Protein 7PCR (pdb70)

GO terms:
  GO:0051289 protein homotetramerization (P, IDA)
  GO:0005515 protein binding (F, IPI)

Foldseek 3Di:
DFFWWKKAWQDFAAAFFQGWIWIDGVQAIEIEFWAWGWQAAFLAGTWIKTKDCVVCVVCVRRYQEYEAFAQFRSGQVCVLVVVVPHAHAYEEAQLNLLLNCVVCVVSVNVVRNVRYDHDDAPDWDDGRQWTWHWWFAAFQALGGTWIWIDHSQFTETERAFHFAACDAPLNPGTPLVVLLVSQVVAGAEYEFALAQLPFDDGFDHPVVCLVVLLVCLVPQPFAEEEWEAQRSLNVVLSNLVSLVVQQAAEEEPDPSNVSSNVSCCVVPSGPDDPVSYDYLVCCVVDTGSRHYYYDHDFHQHTNNCLSCQLVVNNVRHHQAQRYEYEGQHDQNPPCVVNVVVSVVSNVVRNYHYHYPCRYCRNGVRGTYLVRLLVSCVSNVHQAYEYGSHYQVSRVSSLVSNVVSVHDNQRYDSDHNFWMWMGGSPHIDTDGGDDHAMWIADRPPGDTHGVVVVCVVCVAVVAKEKEKEFEDALVQQAGDDQIDIDMGDHDDPVVVVVVVVVLSVVVRVCSSVDDSVCVVDFVSVFVVSLVSVQVSSCVVRVTRHHYHYGYHND

Solvent-accessible surface area: 23732 Å² total; per-residue (Å²): 172,147,38,24,2,56,0,0,0,2,5,1,7,42,21,52,0,4,16,1,10,0,0,12,11,100,182,5,0,0,0,2,5,0,0,0,6,12,53,136,8,26,35,163,20,15,52,0,12,3,5,29,9,38,11,0,73,126,13,88,140,48,16,26,0,0,0,1,3,2,7,22,11,17,4,12,4,0,0,0,10,0,0,99,90,15,58,10,47,0,27,0,4,52,1,1,8,14,14,0,0,10,40,0,55,56,32,46,17,138,140,46,91,90,79,40,112,109,5,117,54,135,47,69,42,80,3,52,90,0,57,0,1,0,0,29,2,6,21,25,22,18,7,2,0,0,0,0,0,66,15,194,8,22,27,0,0,14,0,7,5,0,0,14,4,132,78,24,55,56,116,100,67,12,25,67,136,45,0,36,55,14,4,129,149,38,9,11,0,0,0,0,0,0,24,24,0,107,99,81,32,90,9,57,21,10,48,64,4,28,82,15,0,22,68,26,5,136,131,16,165,2,12,0,0,0,0,0,18,6,20,19,8,21,20,0,26,8,0,0,72,38,0,65,126,57,96,6,36,0,0,22,22,28,170,17,0,79,82,12,3,56,36,0,40,128,83,62,71,9,142,7,33,152,154,18,44,23,107,17,101,51,9,97,163,70,73,42,80,46,1,0,0,0,0,7,26,34,32,0,11,0,1,12,7,0,34,107,0,3,49,56,90,38,175,117,5,40,12,79,86,103,2,11,0,0,5,5,23,18,62,5,88,67,20,122,83,20,18,53,24,0,34,78,59,0,97,141,67,126,3,140,22,18,73,102,81,12,48,61,98,60,13,28,5,32,0,0,21,77,2,0,66,63,0,6,151,33,0,119,13,104,6,0,0,0,6,7,0,72,116,74,25,1,34,66,0,37,109,6,0,69,82,13,66,12,61,80,150,27,9,69,23,2,93,35,0,9,20,0,45,0,0,46,82,80,28,117,79,62,26,87,36,130,35,29,69,15,65,10,60,24,152,60,44,101,59,45,46,49,73,91,25,111,108,131,98,115,71,80,78,56,3,47,34,48,49,45,48,28,24,41,42,113,75,34,36,57,66,56,99,50,61,67,64,62,71,71,48,60,59,84,101,65,25,79,80,54,44,70,75,54,41,42,44,48,53,65,53,39,66,89,41,70,61,78,26,20,65,48,57,82,49,26,26,67,58,41,31,66,58,39,49,68,56,30,43,96,93,55,103,34,91,20,38,48,67,40,61,37,49,59,146

B-factor: mean 118.55, std 58.5, range [36.46, 928.17]

InterPro domains:
  IPR001279 Metallo-beta-lactamase [PF00753] (151-299)
  IPR001279 Metallo-beta-lactamase [SM00849] (153-349)
  IPR001587 Ribonuclease J, conserved site [PS01292] (498-526)
  IPR004613 Ribonuclease J [TIGR00649] (141-686)
  IPR011108 Zn-dependent metallo-hydrolase, RNA specificity domain [PF07521] (489-537)
  IPR030854 Ribonuclease J, bacteria [MF_01491] (136-689)
  IPR036866 Ribonuclease Z/Hydroxyacylglutathione hydrolase-like [G3DSA:3.60.15.10] (142-577)
  IPR036866 Ribonuclease Z/Hydroxyacylglutathione hydrolase-like [SSF56281] (142-557)
  IPR041636 Ribonuclease J, C-terminal [PF17770] (588-687)
  IPR042173 Ribonuclease J, domain 2 [G3DSA:3.40.50.10710] (342-492)
  IPR055132 Ribonuclease J, beta-CASP domain [PF22505] (357-482)

Organism: Helicobacter pylori (strain ATCC 700392 / 26695) (NCBI:txid85962)

Sequence (553 aa):
SKASVKITPLGGLGEIGGNMMVIETPKSAIVIDAGMSFPKEGLFGVDILIPDFSYLHQIKDKIAGIIITHAHEDHIGATPYLFKELQFPLYGTPLSLGLIGSKFDEHGLKKYRSYFKKIVEKRCPISVGEFIIEWIHITHSIIDSSALAIQTKAGTIIHTGDFKIDHTPVDNLPTDLYRLAHYGEKGVMLLLSDSTNSHKSGTTPSESTIAPAFDTLFKEAQGRVIMSTFSSNIHRVYQAIQYGIKYNRKIAVIGRSMEKNLDIARELGYIHLPYQSFIEANEVAKYPDNEILIVTTGSQGETMSALYRMATDEHRHISIKPNDLVIISAKAIPGNEASVSAVLNFLIKKEAKVAYQEFDNIHVSGHAAQEEQKLMLRLIKPKFFLPVHGEYNHVARHKQTAISCGVPEKNIYLMEDGDQVEVGPAFIKKVGTIKSGKSYVDNQSNLSIDTSIVQQREEVASAGVFVATIFVNKNKQALLESSQFSSLGLVGFKDEKPLIKEIQGGLEVLLKSSNAEILNNPKKLEDHTRNFIRKALFKKFRKYPAIICHAHSF

Structure (mmCIF, N/CA/C/O backbone):
data_7PCR
#
_entry.id   7PCR
#
_cell.length_a   158.490
_cell.length_b   158.490
_cell.length_c   214.260
_cell.angle_alpha   90.000
_cell.angle_beta   90.000
_cell.angle_gamma   90.000
#
_symmetry.space_group_name_H-M   'I 41 2 2'
#
loop_
_entity.id
_entity.type
_entity.pdbx_description
1 polymer 'Ribonuclease J'
2 water water
#
loop_
_atom_site.group_PDB
_atom_site.id
_atom_site.type_symbol
_atom_site.label_atom_id
_atom_site.label_alt_id
_atom_site.label_comp_id
_atom_site.label_asym_id
_atom_site.label_entity_id
_atom_site.label_seq_id
_atom_site.pdbx_PDB_ins_code
_atom_site.Cartn_x
_atom_site.Cartn_y
_atom_site.Cartn_z
_atom_site.occupancy
_atom_site.B_iso_or_equiv
_atom_site.auth_seq_id
_atom_site.auth_comp_id
_atom_site.auth_asym_id
_atom_site.auth_atom_id
_atom_site.pdbx_PDB_model_num
ATOM 1 N N . SER A 1 1 ? -31.75700 16.49000 31.30000 1.000 190.53054 139 SER A N 1
ATOM 2 C CA . SER A 1 1 ? -30.95900 17.04300 32.38800 1.000 184.68554 139 SER A CA 1
ATOM 3 C C . SER A 1 1 ? -31.81800 17.29800 33.62300 1.000 196.46811 139 SER A C 1
ATOM 4 O O . SER A 1 1 ? -31.29900 17.57000 34.70600 1.000 168.54387 139 SER A O 1
ATOM 11 N N . LYS A 1 2 ? -33.13400 17.21100 33.45200 1.000 184.56920 140 LYS A N 1
ATOM 12 C CA . LYS A 1 2 ? -34.04700 17.40000 34.56900 1.000 187.60803 140 LYS A CA 1
ATOM 13 C C . LYS A 1 2 ? -33.98700 16.20600 35.51600 1.000 150.79323 140 LYS A C 1
ATOM 14 O O . LYS A 1 2 ? -33.67300 15.08100 35.11700 1.000 145.28897 140 LYS A O 1
ATOM 33 N N . ALA A 1 3 ? -34.29600 16.46300 36.78400 1.000 117.65099 141 ALA A N 1
ATOM 34 C CA . ALA A 1 3 ? -34.19600 15.44100 37.81100 1.000 95.65202 141 ALA A CA 1
ATOM 35 C C . ALA A 1 3 ? -35.38200 14.48100 37.74300 1.000 67.39796 141 ALA A C 1
ATOM 36 O O . ALA A 1 3 ? -36.39700 14.74000 37.09100 1.000 119.25018 141 ALA A O 1
ATOM 43 N N . SER A 1 4 ? -35.23900 13.35400 38.43700 1.000 82.90183 142 SER A N 1
ATOM 44 C CA . SER A 1 4 ? -36.29000 12.34900 38.51100 1.000 80.70767 142 SER A CA 1
ATOM 45 C C . SER A 1 4 ? -36.02000 11.45200 39.70900 1.000 86.15014 142 SER A C 1
ATOM 46 O O . SER A 1 4 ? -34.91800 11.44100 40.26300 1.000 90.27694 142 SER A O 1
ATOM 54 N N . VAL A 1 5 ? -37.04800 10.70300 40.10600 1.000 115.80177 143 VAL A N 1
ATOM 55 C CA . VAL A 1 5 ? -36.93500 9.72500 41.17900 1.000 78.81991 143 VAL A CA 1
ATOM 56 C C . VAL A 1 5 ? -37.35600 8.36400 40.64100 1.000 82.08673 143 VAL A C 1
ATOM 57 O O . VAL A 1 5 ? -37.98300 8.25200 39.58500 1.000 86.35751 143 VAL A O 1
ATOM 70 N N . LYS A 1 6 ? -37.00100 7.31900 41.38600 1.000 69.43000 144 LYS A N 1
ATOM 71 C CA . LYS A 1 6 ? -37.26900 5.94100 40.98500 1.000 59.68924 144 LYS A CA 1
ATOM 72 C C . LYS A 1 6 ? -37.97300 5.22300 42.12900 1.000 90.20447 144 LYS A C 1
ATOM 73 O O . LYS A 1 6 ? -37.37700 5.00100 43.18900 1.000 83.04592 144 LYS A O 1
ATOM 92 N N . ILE A 1 7 ? -39.22800 4.82400 41.91900 1.000 69.33349 145 ILE A N 1
ATOM 93 C CA . ILE A 1 7 ? -40.07100 4.16900 42.95700 1.000 81.62626 145 ILE A CA 1
ATOM 94 C C . ILE A 1 7 ? -40.00600 2.65900 42.73900 1.000 104.94301 145 ILE A C 1
ATOM 95 O O . ILE A 1 7 ? -40.46700 2.23700 41.71200 1.000 67.41721 145 ILE A O 1
ATOM 111 N N . THR A 1 8 ? -39.49500 1.87700 43.69000 1.000 75.65439 146 THR A N 1
ATOM 112 C CA . THR A 1 8 ? -39.38900 0.40300 43.60700 1.000 55.82159 146 THR A CA 1
ATOM 113 C C . THR A 1 8 ? -40.21700 -0.23700 44.71900 1.000 63.11697 146 THR A C 1
ATOM 114 O O . THR A 1 8 ? -39.74300 -0.27500 45.84200 1.000 58.82926 146 THR A O 1
ATOM 125 N N . PRO A 1 9 ? -41.47300 -0.66000 44.48900 1.000 82.07340 147 PRO A N 1
ATOM 126 C CA . PRO A 1 9 ? -42.21600 -1.40800 45.48600 1.000 75.02996 147 PRO A CA 1
ATOM 127 C C . PRO A 1 9 ? -41.62200 -2.79500 45.73400 1.000 46.43007 147 PRO A C 1
ATOM 128 O O . PRO A 1 9 ? -41.57300 -3.53800 44.80400 1.000 103.60836 147 PRO A O 1
ATOM 139 N N . LEU A 1 10 ? -41.20000 -3.11000 46.95600 1.000 82.83392 148 LEU A N 1
ATOM 140 C CA . LEU A 1 10 ? -40.67700 -4.44800 47.34000 1.000 76.87915 148 LEU A CA 1
ATOM 141 C C . LEU A 1 10 ? -41.79200 -5.19700 48.06000 1.000 61.82292 148 LEU A C 1
ATOM 142 O O . LEU A 1 10 ? -41.67500 -6.41000 48.22500 1.000 67.67004 148 LEU A O 1
ATOM 158 N N . GLY A 1 11 ? -42.83000 -4.49700 48.48900 1.000 62.14752 149 GLY A N 1
ATOM 159 C CA . GLY A 1 11 ? -43.99400 -5.12200 49.12800 1.000 89.87081 149 GLY A CA 1
ATOM 160 C C . GLY A 1 11 ? -45.14900 -4.15600 49.25900 1.000 62.38859 149 GLY A C 1
ATOM 161 O O . GLY A 1 11 ? -44.86800 -2.97200 49.40500 1.000 72.67741 149 GLY A O 1
ATOM 165 N N . GLY A 1 12 ? -46.39300 -4.62900 49.18700 1.000 68.46471 150 GLY A N 1
ATOM 166 C CA . GLY A 1 12 ? -47.58000 -3.77600 49.35000 1.000 74.57820 150 GLY A CA 1
ATOM 167 C C . GLY A 1 12 ? -48.40500 -3.63200 48.09600 1.000 54.65124 150 GLY A C 1
ATOM 168 O O . GLY A 1 12 ? -49.50600 -3.12200 48.19400 1.000 63.17420 150 GLY A O 1
ATOM 172 N N . LEU A 1 13 ? -47.87500 -3.98800 46.94100 1.000 68.30053 151 LEU A N 1
ATOM 173 C CA . LEU A 1 13 ? -48.58100 -3.91800 45.64500 1.000 61.77267 151 LEU A CA 1
ATOM 174 C C . LEU A 1 13 ? -48.80000 -5.36800 45.21800 1.000 94.06036 151 LEU A C 1
ATOM 175 O O . LEU A 1 13 ? -47.94000 -5.88200 44.51700 1.000 88.03965 151 LEU A O 1
ATOM 191 N N . GLY A 1 14 ? -49.87200 -6.01700 45.65500 1.000 58.18712 152 GLY A N 1
ATOM 192 C CA . GLY A 1 14 ? -50.16700 -7.40400 45.36200 1.000 74.86357 152 GLY A CA 1
ATOM 193 C C . GLY A 1 14 ? -50.63300 -8.15600 46.59000 1.000 55.83078 152 GLY A C 1
ATOM 194 O O . GLY A 1 14 ? -50.93900 -9.35100 46.52300 1.000 71.68747 152 GLY A O 1
ATOM 198 N N . GLU A 1 15 ? -50.68800 -7.45900 47.72200 1.000 85.80727 153 GLU A N 1
ATOM 199 C CA . GLU A 1 15 ? -51.14100 -8.04800 48.97400 1.000 76.03750 153 GLU A CA 1
ATOM 200 C C . GLU A 1 15 ? -51.47500 -6.92400 49.94200 1.000 75.24026 153 GLU A C 1
ATOM 201 O O . GLU A 1 15 ? -50.96200 -5.80800 49.82600 1.000 78.65496 153 GLU A O 1
ATOM 213 N N . ILE A 1 16 ? -52.36600 -7.21900 50.87100 1.000 99.74909 154 ILE A N 1
ATOM 214 C CA . ILE A 1 16 ? -52.72000 -6.23000 51.91400 1.000 86.97543 154 ILE A CA 1
ATOM 215 C C . ILE A 1 16 ? -51.73200 -6.46600 53.03200 1.000 51.10895 154 ILE A C 1
ATOM 216 O O . ILE A 1 16 ? -51.75600 -7.53700 53.60200 1.000 82.14676 154 ILE A O 1
ATOM 232 N N . GLY A 1 17 ? -50.84300 -5.51600 53.24100 1.000 67.12203 155 GLY A N 1
ATOM 233 C CA . GLY A 1 17 ? -49.81200 -5.62800 54.26600 1.000 59.45027 155 GLY A CA 1
ATOM 234 C C . GLY A 1 17 ? -48.47500 -5.92300 53.65700 1.000 48.60395 155 GLY A C 1
ATOM 235 O O . GLY A 1 17 ? -48.36900 -5.99500 52.44200 1.000 64.12779 155 GLY A O 1
ATOM 239 N N . GLY A 1 18 ? -47.48400 -6.07900 54.50900 1.000 94.59384 156 GLY A N 1
ATOM 240 C CA . GLY A 1 18 ? -46.13600 -6.34900 54.03200 1.000 70.83547 156 GLY A CA 1
ATOM 241 C C . GLY A 1 18 ? -45.54500 -5.20700 53.23600 1.000 61.10535 156 GLY A C 1
ATOM 242 O O . GLY A 1 18 ? -44.82700 -5.44100 52.25500 1.000 82.63172 156 GLY A O 1
ATOM 246 N N . ASN A 1 19 ? -45.82900 -3.99600 53.67400 1.000 94.96094 157 ASN A N 1
ATOM 247 C CA . ASN A 1 19 ? -45.44300 -2.80100 52.90000 1.000 57.30850 157 ASN A CA 1
ATOM 248 C C . ASN A 1 19 ? -43.96100 -2.45300 53.01700 1.000 54.02948 157 ASN A C 1
ATOM 249 O O . ASN A 1 19 ? -43.48400 -2.36000 54.13300 1.000 81.48474 157 ASN A O 1
ATOM 260 N N . MET A 1 20 ? -43.27000 -2.27100 51.89400 1.000 77.55803 158 MET A N 1
ATOM 261 C CA . MET A 1 20 ? -41.87100 -1.78200 51.83800 1.000 59.12593 158 MET A CA 1
ATOM 262 C C . MET A 1 20 ? -41.67000 -1.15100 50.46100 1.000 64.33447 158 MET A C 1
ATOM 263 O O . MET A 1 20 ? -41.86400 -1.86100 49.49200 1.000 70.38606 158 MET A O 1
ATOM 277 N N . MET A 1 21 ? -41.35000 0.13100 50.38000 1.000 74.57615 159 MET A N 1
ATOM 278 C CA . MET A 1 21 ? -41.14100 0.85800 49.10600 1.000 95.39780 159 MET A CA 1
ATOM 279 C C . MET A 1 21 ? -39.74000 1.44300 49.12900 1.000 76.71823 159 MET A C 1
ATOM 280 O O . MET A 1 21 ? -39.22900 1.57400 50.19900 1.000 90.07953 159 MET A O 1
ATOM 294 N N . VAL A 1 22 ? -39.11700 1.69500 47.98700 1.000 88.20345 160 VAL A N 1
ATOM 295 C CA . VAL A 1 22 ? -37.78000 2.33800 47.92300 1.000 96.20359 160 VAL A CA 1
ATOM 296 C C . VAL A 1 22 ? -37.90500 3.55000 47.02200 1.000 81.20367 160 VAL A C 1
ATOM 297 O O . VAL A 1 22 ? -38.21900 3.35400 45.86400 1.000 105.74075 160 VAL A O 1
ATOM 310 N N . ILE A 1 23 ? -37.71800 4.74400 47.55300 1.000 74.27255 161 ILE A N 1
ATOM 311 C CA . ILE A 1 23 ? -37.68400 5.97200 46.76600 1.000 59.27326 161 ILE A CA 1
ATOM 312 C C . ILE A 1 23 ? -36.22100 6.32100 46.54200 1.000 62.56802 161 ILE A C 1
ATOM 313 O O . ILE A 1 23 ? -35.46400 6.51500 47.50200 1.000 85.37779 161 ILE A O 1
ATOM 329 N N . GLU A 1 24 ? -35.81100 6.27200 45.27600 1.000 88.94944 162 GLU A N 1
ATOM 330 C CA . GLU A 1 24 ? -34.37500 6.37000 44.95900 1.000 92.84402 162 GLU A CA 1
ATOM 331 C C . GLU A 1 24 ? -34.01600 7.37000 43.88100 1.000 106.00982 162 GLU A C 1
ATOM 332 O O . GLU A 1 24 ? -34.56000 7.28200 42.79400 1.000 105.24584 162 GLU A O 1
ATOM 344 N N . THR A 1 25 ? -33.18900 8.33800 44.21300 1.000 98.64092 163 THR A N 1
ATOM 345 C CA . THR A 1 25 ? -32.54500 9.22800 43.26700 1.000 81.24348 163 THR A CA 1
ATOM 346 C C . THR A 1 25 ? -31.12200 8.74500 43.02400 1.000 84.30018 163 THR A C 1
ATOM 347 O O . THR A 1 25 ? -30.56000 8.01400 43.84700 1.000 103.00206 163 THR A O 1
ATOM 358 N N . PRO A 1 26 ? -30.50800 9.11100 41.89800 1.000 157.22275 164 PRO A N 1
ATOM 359 C CA . PRO A 1 26 ? -29.09300 8.76900 41.71400 1.000 118.44764 164 PRO A CA 1
ATOM 360 C C . PRO A 1 26 ? -28.25600 9.25700 42.88600 1.000 130.81035 164 PRO A C 1
ATOM 361 O O . PRO A 1 26 ? -28.30100 10.44000 43.24200 1.000 152.62473 164 PRO A O 1
ATOM 372 N N . LYS A 1 27 ? -27.52000 8.33200 43.50700 1.000 106.17565 165 LYS A N 1
ATOM 373 C CA . LYS A 1 27 ? -26.63100 8.51700 44.66500 1.000 155.26595 165 LYS A CA 1
ATOM 374 C C . LYS A 1 27 ? -27.36400 8.65500 45.99600 1.000 131.30905 165 LYS A C 1
ATOM 375 O O . LYS A 1 27 ? -26.70600 8.97500 46.99900 1.000 122.20014 165 LYS A O 1
ATOM 394 N N . SER A 1 28 ? -28.67600 8.42100 46.06600 1.000 116.44808 166 SER A N 1
ATOM 395 C CA . SER A 1 28 ? -29.35800 8.52900 47.35300 1.000 126.78854 166 SER A CA 1
ATOM 396 C C . SER A 1 28 ? -30.65600 7.73300 47.32800 1.000 107.16789 166 SER A C 1
ATOM 397 O O . SER A 1 28 ? -31.31400 7.62500 46.29200 1.000 125.84511 166 SER A O 1
ATOM 405 N N . ALA A 1 29 ? -31.03800 7.25600 48.50100 1.000 98.65808 167 ALA A N 1
ATOM 406 C CA . ALA A 1 29 ? -32.22400 6.39400 48.56500 1.000 72.42428 167 ALA A CA 1
ATOM 407 C C . ALA A 1 29 ? -32.79200 6.32700 49.96400 1.000 60.97639 167 ALA A C 1
ATOM 408 O O . ALA A 1 29 ? -32.04600 6.43800 50.90700 1.000 88.17561 167 ALA A O 1
ATOM 415 N N . ILE A 1 30 ? -34.09700 6.19900 50.05800 1.000 106.32050 168 ILE A N 1
ATOM 416 C CA . ILE A 1 30 ? -34.76800 5.99200 51.33400 1.000 88.97196 168 ILE A CA 1
ATOM 417 C C . ILE A 1 30 ? -35.74800 4.83900 51.18400 1.000 79.44845 168 ILE A C 1
ATOM 418 O O . ILE A 1 30 ? -36.24900 4.55600 50.08900 1.000 120.93536 168 ILE A O 1
ATOM 434 N N . VAL A 1 31 ? -35.95600 4.13400 52.28700 1.000 78.88934 169 VAL A N 1
ATOM 435 C CA . VAL A 1 31 ? -36.89300 2.98200 52.28700 1.000 56.58323 169 VAL A CA 1
ATOM 436 C C . VAL A 1 31 ? -38.05700 3.32300 53.20200 1.000 48.34874 169 VAL A C 1
ATOM 437 O O . VAL A 1 31 ? -37.81900 3.65300 54.34100 1.000 87.51352 169 VAL A O 1
ATOM 450 N N . ILE A 1 32 ? -39.27000 3.27100 52.66600 1.000 57.03991 170 ILE A N 1
ATOM 451 C CA . ILE A 1 32 ? -40.47900 3.59200 53.46000 1.000 68.71846 170 ILE A CA 1
ATOM 452 C C . ILE A 1 32 ? -41.13200 2.30700 53.92800 1.000 74.10190 170 ILE A C 1
ATOM 453 O O . ILE A 1 32 ? -41.58600 1.56700 53.06100 1.000 64.94328 170 ILE A O 1
ATOM 469 N N . ASP A 1 33 ? -41.06900 2.03600 55.22800 1.000 147.93489 171 ASP A N 1
ATOM 470 C CA . ASP A 1 33 ? -41.74500 0.88200 55.87700 1.000 77.62442 171 ASP A CA 1
ATOM 471 C C . ASP A 1 33 ? -41.05200 -0.46200 55.69900 1.000 97.49743 171 ASP A C 1
ATOM 472 O O . ASP A 1 33 ? -40.27800 -0.61400 54.76500 1.000 85.23309 171 ASP A O 1
ATOM 481 N N . ALA A 1 34 ? -41.33400 -1.38400 56.60700 1.000 55.59234 172 ALA A N 1
ATOM 482 C CA . ALA A 1 34 ? -40.83100 -2.76500 56.53100 1.000 89.03519 172 ALA A CA 1
ATOM 483 C C . ALA A 1 34 ? -41.91800 -3.57600 57.20600 1.000 89.87511 172 ALA A C 1
ATOM 484 O O . ALA A 1 34 ? -41.80800 -3.82500 58.39500 1.000 101.81655 172 ALA A O 1
ATOM 491 N N . GLY A 1 35 ? -42.94300 -4.01000 56.48300 1.000 83.11310 173 GLY A N 1
ATOM 492 C CA . GLY A 1 35 ? -44.14100 -4.59300 57.10700 1.000 62.01543 173 GLY A CA 1
ATOM 493 C C . GLY A 1 35 ? -44.31400 -6.08200 57.05500 1.000 81.79037 173 GLY A C 1
ATOM 494 O O . GLY A 1 35 ? -43.55200 -6.73000 56.37500 1.000 47.51393 173 GLY A O 1
ATOM 498 N N . MET A 1 36 ? -45.32500 -6.58300 57.75700 1.000 82.15934 174 MET A N 1
ATOM 499 C CA . MET A 1 36 ? -45.68800 -8.00900 57.78100 1.000 74.12701 174 MET A CA 1
ATOM 500 C C . MET A 1 36 ? -47.08900 -8.14100 57.19000 1.000 58.66464 174 MET A C 1
ATOM 501 O O . MET A 1 36 ? -47.92300 -7.33300 57.53200 1.000 88.62723 174 MET A O 1
ATOM 515 N N . SER A 1 37 ? -47.32700 -9.12800 56.35700 1.000 64.03929 175 SER A N 1
ATOM 516 C CA . SER A 1 37 ? -48.60500 -9.47100 55.75000 1.000 71.95108 175 SER A CA 1
ATOM 517 C C . SER A 1 37 ? -49.12700 -10.77400 56.34200 1.000 64.98606 175 SER A C 1
ATOM 518 O O . SER A 1 37 ? -48.36300 -11.72100 56.55600 1.000 59.72181 175 SER A O 1
ATOM 526 N N . PHE A 1 38 ? -50.41800 -10.78900 56.64000 1.000 66.89140 176 PHE A N 1
ATOM 527 C CA . PHE A 1 38 ? -51.09900 -11.93800 57.26400 1.000 69.82384 176 PHE A CA 1
ATOM 528 C C . PHE A 1 38 ? -52.14700 -12.46700 56.28500 1.000 65.22601 176 PHE A C 1
ATOM 529 O O . PHE A 1 38 ? -53.24900 -11.94300 56.2990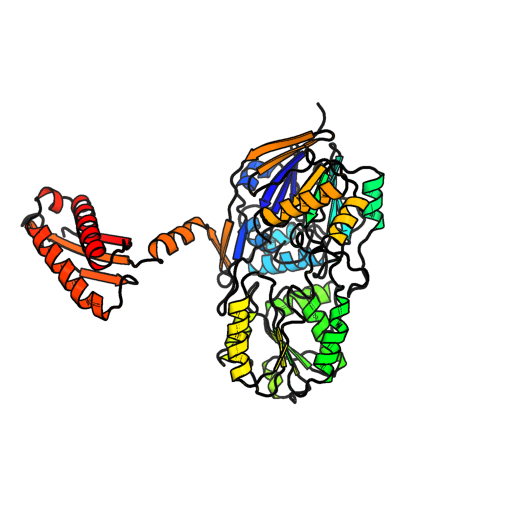0 1.000 63.79054 176 PHE A O 1
ATOM 546 N N . PRO A 1 39 ? -51.85800 -13.45600 55.41600 1.000 82.24177 177 PRO A N 1
ATOM 547 C CA . PRO A 1 39 ? -52.82300 -13.90500 54.43200 1.000 75.22365 177 PRO A CA 1
ATOM 548 C C . PRO A 1 39 ? -53.97300 -14.77900 54.93900 1.000 84.45067 177 PRO A C 1
ATOM 549 O O . PRO A 1 39 ? -55.02400 -14.69900 54.37400 1.000 102.73287 177 PRO A O 1
ATOM 560 N N . LYS A 1 40 ? -53.73400 -15.60500 55.95100 1.000 101.53319 178 LYS A N 1
ATOM 561 C CA . LYS A 1 40 ? -54.77600 -16.47400 56.48400 1.000 83.55249 178 LYS A CA 1
ATOM 562 C C . LYS A 1 40 ? -54.68100 -16.54400 58.00100 1.000 81.17444 178 LYS A C 1
ATOM 563 O O . LYS A 1 40 ? -53.60700 -16.36700 58.58300 1.000 98.98087 178 LYS A O 1
ATOM 582 N N . GLU A 1 41 ? -55.82300 -16.81200 58.63500 1.000 99.44391 179 GLU A N 1
ATOM 583 C CA . GLU A 1 41 ? -55.89100 -17.04100 60.07300 1.000 90.47645 179 GLU A CA 1
ATOM 584 C C . GLU A 1 41 ? -56.79200 -18.23400 60.34400 1.000 109.43073 179 GLU A C 1
ATOM 585 O O . GLU A 1 41 ? -57.93500 -18.27000 59.87900 1.000 119.44141 179 GLU A O 1
ATOM 597 N N . GLY A 1 42 ? -56.27700 -19.20300 61.09600 1.000 84.21692 180 GLY A N 1
ATOM 598 C CA . GLY A 1 42 ? -57.05800 -20.36600 61.46400 1.000 108.52738 180 GLY A CA 1
ATOM 599 C C . GLY A 1 42 ? -57.18600 -20.53600 62.96300 1.000 81.19319 180 GLY A C 1
ATOM 600 O O . GLY A 1 42 ? -56.81700 -19.64100 63.73000 1.000 89.70451 180 GLY A O 1
ATOM 604 N N . LEU A 1 43 ? -57.70600 -21.68600 63.39500 1.000 98.19633 181 LEU A N 1
ATOM 605 C CA . LEU A 1 43 ? -57.87400 -21.94000 64.82100 1.000 116.03577 181 LEU A CA 1
ATOM 606 C C . LEU A 1 43 ? -56.54800 -22.18800 65.52700 1.000 76.77383 181 LEU A C 1
ATOM 607 O O . LEU A 1 43 ? -56.49600 -22.12100 66.76000 1.000 86.08875 181 LEU A O 1
ATOM 623 N N . PHE A 1 44 ? -55.48000 -22.47100 64.78200 1.000 84.85470 182 PHE A N 1
ATOM 624 C CA . PHE A 1 44 ? -54.19600 -22.81500 65.37300 1.000 78.32338 182 PHE A CA 1
ATOM 625 C C . PHE A 1 44 ? -53.11800 -21.76300 65.15500 1.000 67.71486 182 PHE A C 1
ATOM 626 O O . PHE A 1 44 ? -52.01800 -21.91000 65.69900 1.000 92.68962 182 PHE A O 1
ATOM 643 N N . GLY A 1 45 ? -53.39300 -20.71800 64.39000 1.000 88.35503 183 GLY A N 1
ATOM 644 C CA . GLY A 1 45 ? -52.41800 -19.66800 64.18600 1.000 133.35558 183 GLY A CA 1
ATOM 645 C C . GLY A 1 45 ? -52.69900 -18.89300 62.91700 1.000 100.44156 183 GLY A C 1
ATOM 646 O O . GLY A 1 45 ? -53.69300 -19.11600 62.22700 1.000 118.38309 183 GLY A O 1
ATOM 650 N N . VAL A 1 46 ? -51.78800 -17.96500 62.62800 1.000 99.56997 184 VAL A N 1
ATOM 651 C CA . VAL A 1 46 ? -51.86400 -17.13800 61.43100 1.000 75.46370 184 VAL A CA 1
ATOM 652 C C . VAL A 1 46 ? -50.65000 -17.42600 60.56400 1.000 72.49646 184 VAL A C 1
ATOM 653 O O . VAL A 1 46 ? -49.59500 -17.84300 61.05200 1.000 85.63717 184 VAL A O 1
ATO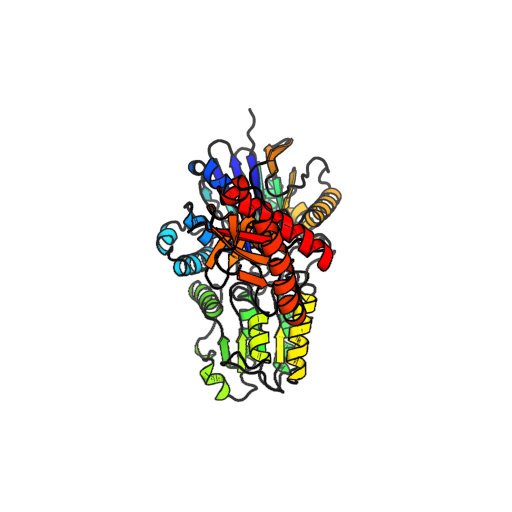M 666 N N . ASP A 1 47 ? -50.80800 -17.19900 59.26500 1.000 58.13722 185 ASP A N 1
ATOM 667 C CA . ASP A 1 47 ? -49.68100 -17.18900 58.34700 1.000 72.72470 185 ASP A CA 1
ATOM 668 C C . ASP A 1 47 ? -49.08500 -15.78900 58.31400 1.000 64.31165 185 ASP A C 1
ATOM 669 O O . ASP A 1 47 ? -49.81200 -14.79300 58.35000 1.000 58.32370 185 ASP A O 1
ATOM 678 N N . ILE A 1 48 ? -47.75800 -15.71700 58.27000 1.000 77.95975 186 ILE A N 1
ATOM 679 C CA . ILE A 1 48 ? -47.03800 -14.44900 58.29300 1.000 65.20543 186 ILE A CA 1
ATOM 680 C C . ILE A 1 48 ? -46.03300 -14.44000 57.15300 1.000 78.99861 186 ILE A C 1
ATOM 681 O O . ILE A 1 48 ? -45.28600 -15.40700 56.97400 1.000 98.37536 186 ILE A O 1
ATOM 697 N N . LEU A 1 49 ? -46.00100 -13.34500 56.39600 1.000 61.75594 187 LEU A N 1
ATOM 698 C CA . LEU A 1 49 ? -45.06800 -13.18800 55.29000 1.000 93.02233 187 LEU A CA 1
ATOM 699 C C . LEU A 1 49 ? -44.37600 -11.83600 55.38500 1.000 84.46116 187 LEU A C 1
ATOM 700 O O . LEU A 1 49 ? -45.01400 -10.81900 55.67400 1.000 80.27595 187 LEU A O 1
ATOM 716 N N . ILE A 1 50 ? -43.07200 -11.83600 55.14400 1.000 64.34461 188 ILE A N 1
ATOM 717 C CA . ILE A 1 50 ? -42.26800 -10.61700 55.14700 1.000 65.93921 188 ILE A CA 1
ATOM 718 C C . ILE A 1 50 ? -41.68900 -10.44300 53.75100 1.000 69.25726 188 ILE A C 1
ATOM 719 O O . ILE A 1 50 ? -41.53200 -11.42200 53.00200 1.000 54.53916 188 ILE A O 1
ATOM 735 N N . PRO A 1 51 ? -41.36300 -9.21300 53.35900 1.000 80.48370 189 PRO A N 1
ATOM 736 C CA . PRO A 1 51 ? -40.82500 -8.98500 52.01200 1.000 64.63129 189 PRO A CA 1
ATOM 737 C C . PRO A 1 51 ? -39.40400 -9.51300 51.87600 1.000 112.29136 189 PRO A C 1
ATOM 738 O O . PRO A 1 51 ? -38.72000 -9.83100 52.85000 1.000 92.97354 189 PRO A O 1
ATOM 749 N N . ASP A 1 52 ? -38.96500 -9.59900 50.62200 1.000 77.33410 190 ASP A N 1
ATOM 750 C CA . ASP A 1 52 ? -37.61300 -10.02700 50.29000 1.000 96.48716 190 ASP A CA 1
ATOM 751 C C . ASP A 1 52 ? -36.71500 -8.80300 50.14900 1.000 80.77300 190 ASP A C 1
ATOM 752 O O . ASP A 1 52 ? -37.01500 -7.89400 49.36900 1.000 87.16367 190 ASP A O 1
ATOM 761 N N . PHE A 1 53 ? -35.61600 -8.78400 50.90400 1.000 91.81205 191 PHE A N 1
ATOM 762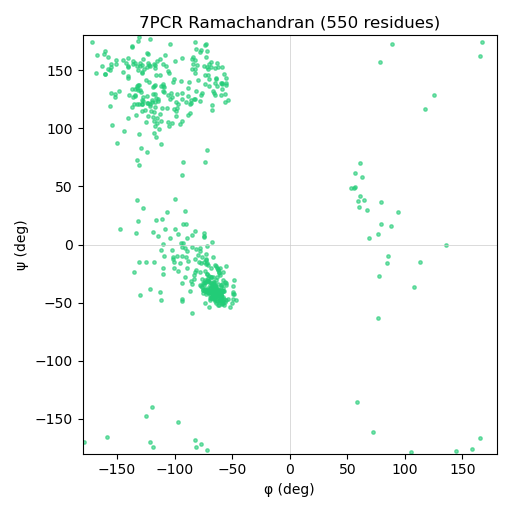 C CA . PHE A 1 53 ? -34.72400 -7.63300 50.96800 1.000 74.90068 191 PHE A CA 1
ATOM 763 C C . PHE A 1 53 ? -33.58000 -7.70400 49.96100 1.000 91.75977 191 PHE A C 1
ATOM 764 O O . PHE A 1 53 ? -32.58600 -6.98800 50.12500 1.000 93.74466 191 PHE A O 1
ATOM 781 N N . SER A 1 54 ? -33.69800 -8.54400 48.92800 1.000 87.69161 192 SER A N 1
ATOM 782 C CA . SER A 1 54 ? -32.57800 -8.76100 48.01500 1.000 74.10793 192 SER A CA 1
ATOM 783 C C . SER A 1 54 ? -32.13300 -7.46300 47.35000 1.000 84.71716 192 SER A C 1
ATOM 784 O O . SER A 1 54 ? -30.93000 -7.19800 47.23700 1.000 71.48470 192 SER A O 1
ATOM 792 N N . TYR A 1 55 ? -33.05400 -6.60400 46.95000 1.000 74.14878 193 TYR A N 1
ATOM 793 C CA . TYR A 1 55 ? -32.64100 -5.39400 46.20300 1.000 72.96339 193 TYR A CA 1
ATOM 794 C C . TYR A 1 55 ? -31.94300 -4.42300 47.13400 1.000 82.23003 193 TYR A C 1
ATOM 795 O O . TYR A 1 55 ? -31.13400 -3.62400 46.67600 1.000 112.06754 193 TYR A O 1
ATOM 813 N N . LEU A 1 56 ? -32.23700 -4.50000 48.41400 1.000 84.44364 194 LEU A N 1
ATOM 814 C CA . LEU A 1 56 ? -31.67600 -3.48300 49.32300 1.000 61.42386 194 LEU A CA 1
ATOM 815 C C . LEU A 1 56 ? -30.17100 -3.70900 49.44400 1.000 91.94348 194 LEU A C 1
ATOM 816 O O . LEU A 1 56 ? -29.45100 -2.74500 49.68300 1.000 80.34870 194 LEU A O 1
ATOM 832 N N . HIS A 1 57 ? -29.72200 -4.93900 49.24800 1.000 116.87056 195 HIS A N 1
ATOM 833 C CA . HIS A 1 57 ? -28.28000 -5.24900 49.27800 1.000 85.34324 195 HIS A CA 1
ATOM 834 C C . HIS A 1 57 ? -27.59000 -4.56700 48.10000 1.000 97.23288 195 HIS A C 1
ATOM 835 O O . HIS A 1 57 ? -26.43900 -4.18700 48.24900 1.000 139.53898 195 HIS A O 1
ATOM 849 N N . GLN A 1 58 ? -28.27500 -4.42200 46.97700 1.000 74.33645 196 GLN A N 1
ATOM 850 C CA . GLN A 1 58 ? -27.67700 -3.81800 45.77200 1.000 77.21406 196 GLN A CA 1
ATOM 851 C C . GLN A 1 58 ? -27.53500 -2.31400 45.94200 1.000 74.80350 196 GLN A C 1
ATOM 852 O O . GLN A 1 58 ? -26.59900 -1.76100 45.38100 1.000 101.22530 196 GLN A O 1
ATOM 866 N N . ILE A 1 59 ? -28.43700 -1.68200 46.67500 1.000 78.77961 197 ILE A N 1
ATOM 867 C CA . ILE A 1 59 ? -28.40000 -0.20100 46.81100 1.000 80.43467 197 ILE A CA 1
ATOM 868 C C . ILE A 1 59 ? -28.01100 0.16500 48.23900 1.000 69.85431 197 ILE A C 1
ATOM 869 O O . ILE A 1 59 ? -28.24100 1.30300 48.62200 1.000 80.18029 197 ILE A O 1
ATOM 885 N N . LYS A 1 60 ? -27.36800 -0.74500 48.95500 1.000 88.24369 198 LYS A N 1
ATOM 886 C CA . LYS A 1 60 ? -26.97000 -0.54400 50.36800 1.000 92.37354 198 LYS A CA 1
ATOM 887 C C . LYS A 1 60 ? -26.24900 0.77400 50.58400 1.000 109.38558 198 LYS A C 1
ATOM 888 O O . LYS A 1 60 ? -26.45700 1.38700 51.63100 1.000 109.04422 198 LYS A O 1
ATOM 907 N N . ASP A 1 61 ? -25.45500 1.20400 49.62000 1.000 113.37788 199 ASP A N 1
ATOM 908 C CA . ASP A 1 61 ? -24.61200 2.40200 49.82900 1.000 89.87108 199 ASP A CA 1
ATOM 909 C C . ASP A 1 61 ? -25.32900 3.69600 49.43900 1.000 88.11829 199 ASP A C 1
ATOM 910 O O . ASP A 1 61 ? -24.68600 4.74400 49.50500 1.000 89.21438 199 ASP A O 1
ATOM 919 N N . LYS A 1 62 ? -26.60900 3.63500 49.08800 1.000 86.20443 200 LYS A N 1
ATOM 920 C CA . LYS A 1 62 ? -27.37700 4.86400 48.78000 1.000 83.06906 200 LYS A CA 1
ATOM 921 C C . LYS A 1 62 ? -28.40200 5.11700 49.87200 1.000 102.91508 200 LYS A C 1
ATOM 922 O O . LYS A 1 62 ? -28.80500 6.26100 50.01700 1.000 77.59300 200 LYS A O 1
ATOM 941 N N . ILE A 1 63 ? -28.74800 4.09400 50.64200 1.000 141.31558 201 ILE A N 1
ATOM 942 C CA . ILE A 1 63 ? -29.83700 4.22800 51.64400 1.000 97.39504 201 ILE A CA 1
ATOM 943 C C . ILE A 1 63 ? -29.43500 5.17800 52.76200 1.000 84.71692 201 ILE A C 1
ATOM 944 O O . ILE A 1 63 ? -28.49900 4.87400 53.48900 1.000 83.00830 201 ILE A O 1
ATOM 960 N N . ALA A 1 64 ? -30.14700 6.29200 52.85800 1.000 59.52980 202 ALA A N 1
ATOM 961 C CA . ALA A 1 64 ? -29.90400 7.24700 53.92800 1.000 50.39516 202 ALA A CA 1
ATOM 962 C C . ALA A 1 64 ? -30.73800 6.96900 55.17100 1.000 85.86252 202 ALA A C 1
ATOM 963 O O . ALA A 1 64 ? -30.49100 7.58500 56.21300 1.000 87.74306 202 ALA A O 1
ATOM 970 N N . GLY A 1 65 ? -31.71400 6.06700 55.09000 1.000 66.36747 203 GLY A N 1
ATOM 971 C CA . GLY A 1 65 ? -32.50300 5.72100 56.25500 1.000 89.76000 203 GLY A CA 1
ATOM 972 C C . GLY A 1 65 ? -33.78200 4.96700 55.96000 1.000 73.06816 203 GLY A C 1
ATOM 973 O O . GLY A 1 65 ? -34.26600 4.95700 54.82400 1.000 55.97439 203 GLY A O 1
ATOM 977 N N . ILE A 1 66 ? -34.33200 4.31900 56.98400 1.000 90.95920 204 ILE A N 1
ATOM 978 C CA . ILE A 1 66 ? -35.63400 3.66900 56.91200 1.000 47.64921 204 ILE A CA 1
ATOM 979 C C . ILE A 1 66 ? -36.66200 4.61700 57.51300 1.000 42.74295 204 ILE A C 1
ATOM 980 O O . ILE A 1 66 ? -36.45100 5.16300 58.60300 1.000 89.52850 204 ILE A O 1
ATOM 996 N N . ILE A 1 67 ? -37.74500 4.84400 56.78900 1.000 106.23446 205 ILE A N 1
ATOM 997 C CA . ILE A 1 67 ? -38.77500 5.81400 57.24000 1.000 62.77299 205 ILE A CA 1
ATOM 998 C C . ILE A 1 67 ? -39.98500 5.03200 57.72400 1.000 64.66714 205 ILE A C 1
ATOM 999 O O . ILE A 1 67 ? -40.57000 4.30800 56.93400 1.000 81.27621 205 ILE A O 1
ATOM 1015 N N . ILE A 1 68 ? -40.30500 5.17400 59.00200 1.000 95.53159 206 ILE A N 1
ATOM 1016 C CA . ILE A 1 68 ? -41.43600 4.42800 59.60700 1.000 65.24132 206 ILE A CA 1
ATOM 1017 C C . ILE A 1 68 ? -42.59900 5.39300 59.78300 1.000 62.75920 206 ILE A C 1
ATOM 1018 O O . ILE A 1 68 ? -42.41900 6.41400 60.43200 1.000 61.19824 206 ILE A O 1
ATOM 1034 N N . THR A 1 69 ? -43.75600 5.03900 59.23100 1.000 63.55872 207 THR A N 1
ATOM 1035 C CA . THR A 1 69 ? -44.91800 5.95700 59.22000 1.000 95.05930 207 THR A CA 1
ATOM 1036 C C . THR A 1 69 ? -46.03200 5.48200 60.14600 1.000 113.97508 207 THR A C 1
ATOM 1037 O O . THR A 1 69 ? -46.77700 6.32900 60.61700 1.000 85.80255 207 THR A O 1
ATOM 1048 N N . HIS A 1 70 ? -46.10700 4.18700 60.42200 1.000 99.11493 208 HIS A N 1
ATOM 1049 C CA . HIS A 1 70 ? -47.18900 3.65600 61.23800 1.000 88.06614 208 HIS A CA 1
ATOM 1050 C C . HIS A 1 70 ? -46.62900 2.74000 62.31500 1.000 36.46233 208 HIS A C 1
ATOM 1051 O O . HIS A 1 70 ? -45.73700 1.92900 62.05200 1.000 86.10512 208 HIS A O 1
ATOM 1065 N N . ALA A 1 71 ? -47.16400 2.87000 63.52900 1.000 76.66123 209 ALA A N 1
ATOM 1066 C CA . ALA A 1 71 ? -46.73500 2.04800 64.66200 1.000 116.27290 209 ALA A CA 1
ATOM 1067 C C . ALA A 1 71 ? -47.63000 0.81100 64.76100 1.000 67.70133 209 ALA A C 1
ATOM 1068 O O . ALA A 1 71 ? -48.48600 0.68100 65.63900 1.000 95.64771 209 ALA A O 1
ATOM 1075 N N . HIS A 1 72 ? -47.44600 -0.09500 63.79500 1.000 81.79792 210 HIS A N 1
ATOM 1076 C CA . HIS A 1 72 ? -48.26500 -1.32700 63.67400 1.000 151.02613 210 HIS A CA 1
ATOM 1077 C C . HIS A 1 72 ? -47.50000 -2.40600 62.92300 1.000 102.88205 210 HIS A C 1
ATOM 1078 O O . HIS A 1 72 ? -46.74000 -2.04200 62.05000 1.000 154.66317 210 HIS A O 1
ATOM 1092 N N . GLU A 1 73 ? -47.78500 -3.67300 63.17400 1.000 119.86704 211 GLU A N 1
ATOM 1093 C CA . GLU A 1 73 ? -47.03900 -4.82200 62.60300 1.000 82.28954 211 GLU A CA 1
ATOM 1094 C C . GLU A 1 73 ? -47.12100 -4.86400 61.08100 1.000 103.92759 211 GLU A C 1
ATOM 1095 O O . GLU A 1 73 ? -46.22400 -5.42400 60.46700 1.000 83.26671 211 GLU A O 1
ATOM 1107 N N . ASP A 1 74 ? -48.13400 -4.27300 60.48200 1.000 97.29428 212 ASP A N 1
ATOM 1108 C CA . ASP A 1 74 ? -48.32400 -4.29100 59.00800 1.000 108.35053 212 ASP A CA 1
ATOM 1109 C C . ASP A 1 74 ? -47.37300 -3.27800 58.37400 1.000 94.40613 212 ASP A C 1
ATOM 1110 O O . ASP A 1 74 ? -47.34700 -3.21400 57.14700 1.000 75.90083 212 ASP A O 1
ATOM 1119 N N . HIS A 1 75 ? -46.64900 -2.49600 59.17200 1.000 150.35545 213 HIS A N 1
ATOM 1120 C CA . HIS A 1 75 ? -45.66500 -1.49900 58.68000 1.000 75.76583 213 HIS A CA 1
ATOM 1121 C C . HIS A 1 75 ? -44.30200 -1.59700 59.37800 1.000 50.83275 213 HIS A C 1
ATOM 1122 O O . HIS A 1 75 ? -43.41100 -0.94300 58.90100 1.000 64.26697 213 HIS A O 1
ATOM 1136 N N . ILE A 1 76 ? -44.15800 -2.29000 60.50700 1.000 110.85017 214 ILE A N 1
ATOM 1137 C CA . ILE A 1 76 ? -42.88800 -2.37100 61.29400 1.000 59.28847 214 ILE A CA 1
ATOM 1138 C C . ILE A 1 76 ? -42.59000 -3.81600 61.67600 1.000 51.01481 214 ILE A C 1
ATOM 1139 O O . ILE A 1 76 ? -41.66600 -4.03400 62.44400 1.000 84.55860 214 ILE A O 1
ATOM 1155 N N . GLY A 1 77 ? -43.31000 -4.77600 61.13700 1.000 62.40112 215 GLY A N 1
ATOM 1156 C CA . GLY A 1 77 ? -43.16900 -6.17500 61.56100 1.000 65.05138 215 GLY A CA 1
ATOM 1157 C C . GLY A 1 77 ? -41.93100 -6.80500 60.99400 1.000 71.49239 215 GLY A C 1
ATOM 1158 O O . GLY A 1 77 ? -41.39300 -7.71000 61.62800 1.000 66.31214 215 GLY A O 1
ATOM 1162 N N . ALA A 1 78 ? -41.50000 -6.36200 59.82600 1.000 84.75656 216 ALA A N 1
ATOM 1163 C CA . ALA A 1 78 ? -40.33600 -6.95400 59.18000 1.000 84.72935 216 ALA A CA 1
ATOM 1164 C C . ALA A 1 78 ? -39.01900 -6.30200 59.58300 1.000 73.04769 216 ALA A C 1
ATOM 1165 O O . ALA A 1 78 ? -37.96100 -6.79000 59.17300 1.000 105.43806 216 ALA A O 1
ATOM 1172 N N . THR A 1 79 ? -39.05400 -5.22700 60.37000 1.000 56.53057 217 THR A N 1
ATOM 1173 C CA . THR A 1 79 ? -37.81800 -4.53000 60.71900 1.000 115.49598 217 THR A CA 1
ATOM 1174 C C . THR A 1 79 ? -36.80800 -5.40600 61.45700 1.000 68.42881 217 THR A C 1
ATOM 1175 O O . THR A 1 79 ? -35.61300 -5.33000 61.12100 1.000 96.21105 217 THR A O 1
ATOM 1186 N N . PRO A 1 80 ? -37.18500 -6.22800 62.44800 1.000 61.28434 218 PRO A N 1
ATOM 1187 C CA . PRO A 1 80 ? -36.17700 -7.12200 63.04700 1.000 68.42169 218 PRO A CA 1
ATOM 1188 C C . PRO A 1 80 ? -35.55900 -8.08100 62.04500 1.000 74.31864 218 PRO A C 1
ATOM 1189 O O . PRO A 1 80 ? -34.34500 -8.31600 62.09100 1.000 88.96188 218 PRO A O 1
ATOM 1200 N N . TYR A 1 81 ? -36.35900 -8.63700 61.13200 1.000 77.66714 219 TYR A N 1
ATOM 1201 C CA . TYR A 1 81 ? -35.81900 -9.57800 60.15700 1.000 69.06431 219 TYR A CA 1
ATOM 1202 C C . TYR A 1 81 ? -34.93500 -8.88400 59.12900 1.000 75.39674 219 TYR A C 1
ATOM 1203 O O . TYR A 1 81 ? -33.98300 -9.49000 58.62400 1.000 62.74053 219 TYR A O 1
ATOM 1221 N N . LEU A 1 82 ? -35.23000 -7.62400 58.80400 1.000 88.05119 220 LEU A N 1
ATOM 1222 C CA . LEU A 1 82 ? -34.35700 -6.87800 57.90400 1.000 83.05224 220 LEU A CA 1
ATOM 1223 C C . LEU A 1 82 ? -33.04800 -6.51100 58.58900 1.000 96.82449 220 LEU A C 1
ATOM 1224 O O . LEU A 1 82 ? -31.97600 -6.59300 57.97900 1.000 77.41188 220 LEU A O 1
ATOM 1240 N N . PHE A 1 83 ? -33.11300 -6.11500 59.86200 1.000 116.87214 221 PHE A N 1
ATOM 1241 C CA . PHE A 1 83 ? -31.91000 -5.69900 60.57200 1.000 84.35684 221 PHE A CA 1
ATOM 1242 C C . PHE A 1 83 ? -30.99800 -6.86400 60.92900 1.000 94.46640 221 PHE A C 1
ATOM 1243 O O . PHE A 1 83 ? -29.87700 -6.62800 61.39500 1.000 83.73116 221 PHE A O 1
ATOM 1260 N N . LYS A 1 84 ? -31.44000 -8.10600 60.72400 1.000 78.67223 222 LYS A N 1
ATOM 1261 C CA . LYS A 1 84 ? -30.52400 -9.23600 60.81100 1.000 65.26512 222 LYS A CA 1
ATOM 1262 C C . LYS A 1 84 ? -29.54900 -9.26600 59.64100 1.000 86.62201 222 LYS A C 1
ATOM 1263 O O . LYS A 1 84 ? -28.51800 -9.94000 59.72500 1.000 89.61108 222 LYS A O 1
ATOM 1282 N N . GLU A 1 85 ? -29.85100 -8.54800 58.55900 1.000 120.26916 223 GLU A N 1
ATOM 1283 C CA . GLU A 1 85 ? -29.03000 -8.53100 57.35500 1.000 88.43529 223 GLU A CA 1
ATOM 1284 C C . GLU A 1 85 ? -28.35200 -7.19000 57.11900 1.000 72.65584 223 GLU A C 1
ATOM 1285 O O . GLU A 1 85 ? -27.15000 -7.14700 56.84200 1.000 90.93425 223 GLU A O 1
ATOM 1297 N N . LEU A 1 86 ? -29.09500 -6.08700 57.21800 1.000 63.99190 224 LEU A N 1
ATOM 1298 C CA . LEU A 1 86 ? -28.55800 -4.75500 56.97200 1.000 114.29320 224 LEU A CA 1
ATOM 1299 C C . LEU A 1 86 ? -29.05200 -3.80600 58.05500 1.000 131.71358 224 LEU A C 1
ATOM 1300 O O . LEU A 1 86 ? -30.07600 -4.04800 58.69800 1.000 68.37110 224 LEU A O 1
ATOM 1316 N N . GLN A 1 87 ? -28.31800 -2.71000 58.24800 1.000 73.06911 225 GLN A N 1
ATOM 1317 C CA . GLN A 1 87 ? -28.65600 -1.71500 59.25800 1.000 74.97844 225 GLN A CA 1
ATOM 1318 C C . GLN A 1 87 ? -28.54600 -0.31700 58.67000 1.000 61.56696 225 GLN A C 1
ATOM 1319 O O . GLN A 1 87 ? -27.56000 0.00400 58.00000 1.000 68.51420 225 GLN A O 1
ATOM 1333 N N . PHE A 1 88 ? -29.55400 0.50500 58.92800 1.000 98.07194 226 PHE A N 1
ATOM 1334 C CA . PHE A 1 88 ? -29.60600 1.89500 58.50600 1.000 67.43880 226 PHE A CA 1
ATOM 1335 C C . PHE A 1 88 ? -30.31500 2.69200 59.58800 1.000 54.62402 226 PHE A C 1
ATOM 1336 O O . PHE A 1 88 ? -31.04100 2.12200 60.40900 1.000 107.49161 226 PHE A O 1
ATOM 1353 N N . PRO A 1 89 ? -30.11100 4.00900 59.62900 1.000 109.30060 227 PRO A N 1
ATOM 1354 C CA . PRO A 1 89 ? -30.84100 4.83300 60.60200 1.000 83.77574 227 PRO A CA 1
ATOM 1355 C C . PRO A 1 89 ? -32.34800 4.72400 60.40800 1.000 50.38310 227 PRO A C 1
ATOM 1356 O O . PRO A 1 89 ? -32.85200 4.70400 59.28300 1.000 132.77718 227 PRO A O 1
ATOM 1367 N N . LEU A 1 90 ? -33.06700 4.65100 61.52800 1.000 99.72942 228 LEU A N 1
ATOM 1368 C CA . LEU A 1 90 ? -34.51200 4.44000 61.55000 1.000 95.38920 228 LEU A CA 1
ATOM 1369 C C . LEU A 1 90 ? -35.18300 5.71000 62.05800 1.000 79.03922 228 LEU A C 1
ATOM 1370 O O . LEU A 1 90 ? -35.13500 6.00200 63.25700 1.000 141.51420 228 LEU A O 1
ATOM 1386 N N . TYR A 1 91 ? -35.81400 6.45900 61.15800 1.000 82.50017 229 TYR A N 1
ATOM 1387 C CA . TYR A 1 91 ? -36.52600 7.67400 61.53300 1.000 60.30413 229 TYR A CA 1
ATOM 1388 C C . TYR A 1 91 ? -37.96200 7.32800 61.90800 1.000 69.10373 229 TYR A C 1
ATOM 1389 O O . TYR A 1 91 ? -38.66500 6.66600 61.13700 1.000 116.16069 229 TYR A O 1
ATOM 1407 N N . GLY A 1 92 ? -38.39700 7.77300 63.08300 1.000 71.76278 230 GLY A N 1
ATOM 1408 C CA . GLY A 1 92 ? -39.74600 7.44400 63.50700 1.000 47.40040 230 GLY A CA 1
ATOM 1409 C C . GLY A 1 92 ? -40.20200 8.24400 64.70400 1.000 40.86353 230 GLY A C 1
ATOM 1410 O O . GLY A 1 92 ? -39.39700 8.84200 65.42500 1.000 59.53622 230 GLY A O 1
ATOM 1414 N N . THR A 1 93 ? -41.52000 8.24300 64.90300 1.000 89.07739 231 THR A N 1
ATOM 1415 C CA . THR A 1 93 ? -42.12100 8.84700 66.07900 1.000 113.58821 231 THR A CA 1
ATOM 1416 C C . THR A 1 93 ? -41.85500 7.97100 67.30500 1.000 61.32796 231 THR A C 1
ATOM 1417 O O . THR A 1 93 ? -41.50300 6.79600 67.17000 1.000 62.23458 231 THR A O 1
ATOM 1428 N N . PRO A 1 94 ? -41.99300 8.51200 68.52500 1.000 135.73455 232 PRO A N 1
ATOM 1429 C CA . PRO A 1 94 ? -41.68800 7.73800 69.70900 1.000 84.63645 232 PRO A CA 1
ATOM 1430 C C . PRO A 1 94 ? -42.33000 6.34500 69.79000 1.000 43.96911 232 PRO A C 1
ATOM 1431 O O . PRO A 1 94 ? -41.62700 5.42400 70.07600 1.000 101.37173 232 PRO A O 1
ATOM 1442 N N . LEU A 1 95 ? -43.63200 6.20800 69.57700 1.000 65.49217 233 LEU A N 1
ATOM 1443 C CA . LEU A 1 95 ? -44.32700 4.90400 69.75400 1.000 88.22417 233 LEU A CA 1
ATOM 1444 C C . LEU A 1 95 ? -43.81700 3.93900 68.69400 1.000 86.81687 233 LEU A C 1
ATOM 1445 O O . LEU A 1 95 ? -43.66700 2.76000 68.99100 1.000 57.11622 233 LEU A O 1
ATOM 1461 N N . SER A 1 96 ? -43.56700 4.41900 67.49400 1.000 49.97437 234 SER A N 1
ATOM 1462 C CA . SER A 1 96 ? -43.12900 3.55300 66.38500 1.000 53.30306 234 SER A CA 1
ATOM 1463 C C . SER A 1 96 ? -41.79300 2.94500 66.79500 1.000 70.35465 234 SER A C 1
ATOM 1464 O O . SER A 1 96 ? -41.65100 1.72700 66.74300 1.000 51.89436 234 SER A O 1
ATOM 1472 N N . LEU A 1 97 ? -40.83900 3.77600 67.20200 1.000 75.97434 235 LEU A N 1
ATOM 1473 C CA . LEU A 1 97 ? -39.53200 3.30100 67.63400 1.000 64.32543 235 LEU A CA 1
ATOM 1474 C C . LEU A 1 97 ? -39.63200 2.47000 68.90300 1.000 62.63869 235 LEU A C 1
ATOM 1475 O O . LEU A 1 97 ? -38.85500 1.53200 69.08500 1.000 63.47573 235 LEU A O 1
ATOM 1491 N N . GLY A 1 98 ? -40.57900 2.78800 69.75700 1.000 51.18303 236 GLY A N 1
ATOM 1492 C CA . GLY A 1 98 ? -40.76100 2.04500 71.01000 1.000 67.17584 236 GLY A CA 1
ATOM 1493 C C . GLY A 1 98 ? -41.17500 0.62300 70.74600 1.000 51.28697 236 GLY A C 1
ATOM 1494 O O . GLY A 1 98 ? -40.71300 -0.25600 71.45600 1.000 117.80572 236 GLY A O 1
ATOM 1498 N N . LEU A 1 99 ? -42.05200 0.40400 69.78500 1.000 57.87421 237 LEU A N 1
ATOM 1499 C CA . LEU A 1 99 ? -42.59000 -0.93700 69.49100 1.000 88.66328 237 LEU A CA 1
ATOM 1500 C C . LEU A 1 99 ? -41.60000 -1.66300 68.59000 1.000 96.61426 237 LEU A C 1
ATOM 1501 O O . LEU A 1 99 ? -41.59700 -2.88100 68.61100 1.000 117.57557 237 LEU A O 1
ATOM 1517 N N . ILE A 1 100 ? -40.80100 -0.94500 67.81500 1.000 184.51670 238 ILE A N 1
ATOM 1518 C CA . ILE A 1 100 ? -39.76000 -1.55600 66.94100 1.000 132.53904 238 ILE A CA 1
ATOM 1519 C C . ILE A 1 100 ? -38.63000 -2.01100 67.84900 1.000 60.35551 238 ILE A C 1
ATOM 1520 O O . ILE A 1 100 ? -38.05500 -3.02200 67.55100 1.000 90.74624 238 ILE A O 1
ATOM 1536 N N . GLY A 1 101 ? -38.27100 -1.23100 68.86300 1.000 137.48165 239 GLY A N 1
ATOM 1537 C CA . GLY A 1 101 ? -37.23100 -1.61500 69.79800 1.000 117.59776 239 GLY A CA 1
ATOM 1538 C C . GLY A 1 101 ? -37.64400 -2.74500 70.71400 1.000 96.73612 239 GLY A C 1
ATOM 1539 O O . GLY A 1 101 ? -36.80400 -3.54500 71.12900 1.000 87.46395 239 GLY A O 1
ATOM 1543 N N . SER A 1 102 ? -38.93300 -2.83000 71.04800 1.000 141.00212 240 SER A N 1
ATOM 1544 C CA . SER A 1 102 ? -39.41900 -3.98800 71.79100 1.000 81.35808 240 SER A CA 1
ATOM 1545 C C . SER A 1 102 ? -39.18800 -5.26900 70.99900 1.000 87.44626 240 SER A C 1
ATOM 1546 O O . SER A 1 102 ? -38.65000 -6.25700 71.52200 1.000 70.50690 240 SER A O 1
ATOM 1554 N N . LYS A 1 103 ? -39.57400 -5.26400 69.72000 1.000 101.74507 241 LYS A N 1
ATOM 1555 C CA . LYS A 1 103 ? -39.32200 -6.44000 68.88900 1.000 84.14282 241 LYS A CA 1
ATOM 1556 C C . LYS A 1 103 ? -37.82600 -6.68500 68.70300 1.000 74.45302 241 LYS A C 1
ATOM 1557 O O . LYS A 1 103 ? -37.38900 -7.84100 68.63400 1.000 83.35490 241 LYS A O 1
ATOM 1576 N N . PHE A 1 104 ? -37.03600 -5.63400 68.59700 1.000 84.58583 242 PHE A N 1
ATOM 1577 C CA . PHE A 1 104 ? -35.56800 -5.75300 68.42200 1.000 95.81996 242 PHE A CA 1
ATOM 1578 C C . PHE A 1 104 ? -35.02800 -6.47700 69.65200 1.000 84.81659 242 PHE A C 1
ATOM 1579 O O . PHE A 1 104 ? -34.20300 -7.36900 69.51600 1.000 121.10477 242 PHE A O 1
ATOM 1596 N N . ASP A 1 105 ? -35.45700 -6.07000 70.83600 1.000 101.69464 243 ASP A N 1
ATOM 1597 C CA . ASP A 1 105 ? -35.00500 -6.68200 72.10600 1.000 84.28219 243 ASP A CA 1
ATOM 1598 C C . ASP A 1 105 ? -35.41700 -8.15500 72.07000 1.000 64.58491 243 ASP A C 1
ATOM 1599 O O . ASP A 1 105 ? -34.58300 -9.00200 72.36700 1.000 105.61629 243 ASP A O 1
ATOM 1608 N N . GLU A 1 106 ? -36.66200 -8.46400 71.71400 1.000 82.36254 244 GLU A N 1
ATOM 1609 C CA . GLU A 1 106 ? -37.09400 -9.85400 71.60700 1.000 47.39817 244 GLU A CA 1
ATOM 1610 C C . GLU A 1 106 ? -36.21000 -10.64700 70.65300 1.000 75.10834 244 GLU A C 1
ATOM 1611 O O . GLU A 1 106 ? -36.00200 -11.84900 70.85500 1.000 95.52055 244 GLU A O 1
ATOM 1623 N N . HIS A 1 107 ? -35.67900 -10.00000 69.61800 1.000 94.22498 245 HIS A N 1
ATOM 1624 C CA . HIS A 1 107 ? -34.85900 -10.67800 68.62200 1.000 102.65504 245 HIS A CA 1
ATOM 1625 C C . HIS A 1 107 ? -33.36600 -10.60900 68.92100 1.000 143.86540 245 HIS A C 1
ATOM 1626 O O . HIS A 1 107 ? -32.56800 -11.11000 68.12300 1.000 61.34138 245 HIS A O 1
ATOM 1640 N N . GLY A 1 108 ? -32.92200 -9.94700 69.97300 1.000 106.03160 246 GLY A N 1
ATOM 1641 C CA . GLY A 1 108 ? -31.48700 -9.91000 70.31700 1.000 84.79864 246 GLY A CA 1
ATOM 1642 C C . GLY A 1 108 ? -30.77800 -8.91100 69.44000 1.000 91.27680 246 GLY A C 1
ATOM 1643 O O . GLY A 1 108 ? -29.62600 -9.16700 69.07500 1.000 114.96707 246 GLY A O 1
ATOM 1647 N N . LEU A 1 109 ? -31.43900 -7.80700 69.11900 1.000 107.92600 247 LEU A N 1
ATOM 1648 C CA . LEU A 1 109 ? -30.90300 -6.73400 68.25900 1.000 81.71613 247 LEU A CA 1
ATOM 1649 C C . LEU A 1 109 ? -31.06400 -5.40800 69.00600 1.000 79.44645 247 LEU A C 1
ATOM 1650 O O . LEU A 1 109 ? -31.23700 -4.39300 68.34800 1.000 80.17063 247 LEU A O 1
ATOM 1666 N N . LYS A 1 110 ? -30.99000 -5.41400 70.33300 1.000 85.24576 248 LYS A N 1
ATOM 1667 C CA . LYS A 1 110 ? -31.07300 -4.18700 71.16200 1.000 54.37450 248 LYS A CA 1
ATOM 1668 C C . LYS A 1 110 ? -29.95100 -3.27700 70.70000 1.000 63.04448 248 LYS A C 1
ATOM 1669 O O . LYS A 1 110 ? -30.09100 -2.06800 70.78800 1.000 138.23996 248 LYS A O 1
ATOM 1688 N N . LYS A 1 111 ? -28.85700 -3.85600 70.24000 1.000 67.92233 249 LYS A N 1
ATOM 1689 C CA . LYS A 1 111 ? -27.69000 -3.10100 69.74200 1.000 72.54539 249 LYS A CA 1
ATOM 1690 C C . LYS A 1 111 ? -28.17300 -2.05300 68.75900 1.000 86.35364 249 LYS A C 1
ATOM 1691 O O . LYS A 1 111 ? -27.67200 -0.93200 68.80200 1.000 140.93329 249 LYS A O 1
ATOM 1710 N N . TYR A 1 112 ? -29.12200 -2.40000 67.89700 1.000 71.36399 250 TYR A N 1
ATOM 1711 C CA . TYR A 1 112 ? -29.54500 -1.54000 66.76900 1.000 94.33660 250 TYR A CA 1
ATOM 1712 C C . TYR A 1 112 ? -30.59400 -0.52600 67.21000 1.000 49.07291 250 TYR A C 1
ATOM 1713 O O . TYR A 1 112 ? -31.17000 0.09100 66.33900 1.000 81.58306 250 TYR A O 1
ATOM 1731 N N . ARG A 1 113 ? -30.89100 -0.39700 68.49200 1.000 107.20773 251 ARG A N 1
ATOM 1732 C CA . ARG A 1 113 ? -31.73600 0.70300 69.00500 1.000 62.90377 251 ARG A CA 1
ATOM 1733 C C . ARG A 1 113 ? -30.82800 1.92100 68.91200 1.000 77.24518 251 ARG A C 1
ATOM 1734 O O . ARG A 1 113 ? -31.30500 3.02600 69.14300 1.000 54.04434 251 ARG A O 1
ATOM 1755 N N . SER A 1 114 ? -29.53400 1.70500 68.70800 1.000 64.24610 252 SER A N 1
ATOM 1756 C CA . SER A 1 114 ? -28.53900 2.78100 68.52000 1.000 85.11805 252 SER A CA 1
ATOM 1757 C C . SER A 1 114 ? -28.91000 3.51800 67.26400 1.000 68.04407 252 SER A C 1
ATOM 1758 O O . SER A 1 114 ? -28.57800 4.69500 67.13700 1.000 99.43087 252 SER A O 1
ATOM 1766 N N . TYR A 1 115 ? -29.55900 2.82300 66.35100 1.000 98.94823 253 TYR A N 1
ATOM 1767 C CA . TYR A 1 115 ? -29.81100 3.43900 65.05400 1.000 100.36290 253 TYR A CA 1
ATOM 1768 C C . TYR A 1 115 ? -31.06600 4.30200 65.04900 1.000 72.42409 253 TYR A C 1
ATOM 1769 O O . TYR A 1 115 ? -31.37400 4.91200 64.01800 1.000 65.21969 253 TYR A O 1
ATOM 1787 N N . PHE A 1 116 ? -31.78900 4.36800 66.16500 1.000 113.47932 254 PHE A N 1
ATOM 1788 C CA . PHE A 1 116 ? -33.06100 5.07400 66.20400 1.000 66.46049 254 PHE A CA 1
ATOM 1789 C C . PHE A 1 116 ? -32.85700 6.58300 66.11700 1.000 57.12338 254 PHE A C 1
ATOM 1790 O O . PHE A 1 116 ? -31.87900 7.13500 66.62600 1.000 76.74328 254 PHE A O 1
ATOM 1807 N N . LYS A 1 117 ? -33.80800 7.24800 65.46500 1.000 89.86046 255 LYS A N 1
ATOM 1808 C CA A LYS A 1 117 ? -33.82500 8.70400 65.35400 0.520 116.32478 255 LYS A CA 1
ATOM 1809 C CA B LYS A 1 117 ? -33.82500 8.70400 65.35200 0.480 126.87192 255 LYS A CA 1
ATOM 1810 C C . LYS A 1 117 ? -35.27200 9.16000 65.48100 1.000 90.94334 255 LYS A C 1
ATOM 1811 O O . LYS A 1 117 ? -36.08500 8.92600 64.57500 1.000 81.15034 255 LYS A O 1
ATOM 1848 N N . ILE A 1 118 ? -35.59100 9.79800 66.60800 1.000 120.07983 256 ILE A N 1
ATOM 1849 C CA . ILE A 1 118 ? -36.95000 10.26000 66.84300 1.000 55.08475 256 ILE A CA 1
ATOM 1850 C C . ILE A 1 118 ? -37.23200 11.48300 65.98100 1.000 86.22097 256 ILE A C 1
ATOM 1851 O O . ILE A 1 118 ? -36.34000 12.29400 65.69200 1.000 160.59851 256 ILE A O 1
ATOM 1867 N N . VAL A 1 119 ? -38.47600 11.59400 65.53100 1.000 97.39733 257 VAL A N 1
ATOM 1868 C CA . VAL A 1 119 ? -38.92600 12.73700 64.75300 1.000 133.83088 257 VAL A CA 1
ATOM 1869 C C . VAL A 1 119 ? -40.21200 13.25900 65.37100 1.000 92.80711 257 VAL A C 1
ATOM 1870 O O . VAL A 1 119 ? -40.95200 12.52300 66.03300 1.000 110.58084 257 VAL A O 1
ATOM 1883 N N . GLU A 1 120 ? -40.46600 14.54600 65.17200 1.000 65.56434 258 GLU A N 1
ATOM 1884 C CA . GLU A 1 120 ? -41.74300 15.14400 65.51900 1.000 70.39218 258 GLU A CA 1
ATOM 1885 C C . GLU A 1 120 ? -42.46500 15.55900 64.24500 1.000 65.02467 258 GLU A C 1
ATOM 1886 O O . GLU A 1 120 ? -41.85800 15.72300 63.18300 1.000 74.80434 258 GLU A O 1
ATOM 1898 N N . LYS A 1 121 ? -43.77700 15.71500 64.36100 1.000 86.34335 259 LYS A N 1
ATOM 1899 C CA . LYS A 1 121 ? -44.58400 16.04700 63.20100 1.000 100.98265 259 LYS A CA 1
ATOM 1900 C C . LYS A 1 121 ? -44.58100 17.55600 62.97000 1.000 82.19389 259 LYS A C 1
ATOM 1901 O O . LYS A 1 121 ? -44.27900 18.34800 63.86700 1.000 114.07442 259 LYS A O 1
ATOM 1920 N N . ARG A 1 122 ? -44.91000 17.94200 61.73500 1.000 91.79470 260 ARG A N 1
ATOM 1921 C CA . ARG A 1 122 ? -44.84800 19.33800 61.29600 1.000 83.37957 260 ARG A CA 1
ATOM 1922 C C . ARG A 1 122 ? -43.43400 19.89800 61.44000 1.000 56.04054 260 ARG A C 1
ATOM 1923 O O . ARG A 1 122 ? -43.23900 21.06400 61.79100 1.000 81.18659 260 ARG A O 1
ATOM 1944 N N . CYS A 1 123 ? -42.43700 19.05900 61.16400 1.000 131.41297 261 CYS A N 1
ATOM 1945 C CA . CYS A 1 123 ? -41.03100 19.44200 61.28400 1.000 158.46855 261 CYS A CA 1
ATOM 1946 C C . CYS A 1 123 ? -40.23600 18.77300 60.16900 1.000 173.04040 261 CYS A C 1
ATOM 1947 O O . CYS A 1 123 ? -39.86700 17.59300 60.28300 1.000 119.96996 261 CYS A O 1
ATOM 1955 N N . PRO A 1 124 ? -39.96100 19.48700 59.07800 1.000 93.49638 262 PRO A N 1
ATOM 1956 C CA . PRO A 1 124 ? -39.17100 18.89400 57.99000 1.000 114.20544 262 PRO A CA 1
ATOM 1957 C C . PRO A 1 124 ? -37.75000 18.58400 58.43600 1.000 131.52615 262 PRO A C 1
ATOM 1958 O O . PRO A 1 124 ? -37.11500 19.36600 59.14800 1.000 91.21596 262 PRO A O 1
ATOM 1969 N N . ILE A 1 125 ? -37.25700 17.42500 58.00500 1.000 100.24023 263 ILE A N 1
ATOM 1970 C CA . ILE A 1 125 ? -35.95100 16.90900 58.39700 1.000 107.49184 263 ILE A CA 1
ATOM 1971 C C . ILE A 1 125 ? -35.22400 16.43400 57.14800 1.000 90.78913 263 ILE A C 1
ATOM 1972 O O . ILE A 1 125 ? -35.82000 15.78300 56.28300 1.000 95.92697 263 ILE A O 1
ATOM 1988 N N . SER A 1 126 ? -33.93800 16.75900 57.05200 1.000 104.59429 264 SER A N 1
ATOM 1989 C CA . SER A 1 126 ? -33.13700 16.34300 55.91000 1.000 61.02370 264 SER A CA 1
ATOM 1990 C C . SER A 1 126 ? -32.63000 14.92100 56.11200 1.000 53.06877 264 SER A C 1
ATOM 1991 O O . SER A 1 126 ? -31.99900 14.61500 57.12800 1.000 109.14397 264 SER A O 1
ATOM 1999 N N . VAL A 1 127 ? -32.92100 14.05000 55.14900 1.000 69.42954 265 VAL A N 1
ATOM 2000 C CA . VAL A 1 127 ? -32.42600 12.67800 55.12200 1.000 83.89743 265 VAL A CA 1
ATOM 2001 C C . VAL A 1 127 ? -31.91600 12.42700 53.71000 1.000 76.02497 265 VAL A C 1
ATOM 2002 O O . VAL A 1 127 ? -32.70900 12.37400 52.76000 1.000 126.15068 265 VAL A O 1
ATOM 2015 N N . GLY A 1 128 ? -30.60000 12.27900 53.56800 1.000 74.91023 266 GLY A N 1
ATOM 2016 C CA . GLY A 1 128 ? -30.01800 12.13800 52.24400 1.000 95.73113 266 GLY A CA 1
ATOM 2017 C C . GLY A 1 128 ? -30.34600 13.33700 51.37900 1.000 127.34297 266 GLY A C 1
ATOM 2018 O O . GLY A 1 128 ? -30.26100 14.49100 51.81200 1.000 85.55664 266 GLY A O 1
ATOM 2022 N N . GLU A 1 129 ? -30.74100 13.06400 50.13500 1.000 77.87768 267 GLU A N 1
ATOM 2023 C CA . GLU A 1 129 ? -31.20300 14.10200 49.22100 1.000 91.42377 267 GLU A CA 1
ATOM 2024 C C . GLU A 1 129 ? -32.70900 14.32200 49.30100 1.000 127.78855 267 GLU A C 1
ATOM 2025 O O . GLU A 1 129 ? -33.32800 14.72500 48.30700 1.000 132.27356 267 GLU A O 1
ATOM 2037 N N . PHE A 1 130 ? -33.31700 14.06900 50.46100 1.000 93.16431 268 PHE A N 1
ATOM 2038 C CA . PHE A 1 130 ? -34.75400 14.21000 50.64800 1.000 63.15821 268 PHE A CA 1
ATOM 2039 C C . PHE A 1 130 ? -35.03300 15.08100 51.86400 1.000 76.24718 268 PHE A C 1
ATOM 2040 O O . PHE A 1 130 ? -34.26800 15.08300 52.83000 1.000 78.24623 268 PHE A O 1
ATOM 2057 N N . ILE A 1 131 ? -36.13300 15.82900 51.80500 1.000 52.70159 269 ILE A N 1
ATOM 2058 C CA . ILE A 1 131 ? -36.62500 16.62000 52.93500 1.000 54.88887 269 ILE A CA 1
ATOM 2059 C C . ILE A 1 131 ? -37.97300 16.02900 53.33300 1.000 70.63659 269 ILE A C 1
ATOM 2060 O O . ILE A 1 131 ? -38.96000 16.19100 52.60700 1.000 93.56751 269 ILE A O 1
ATOM 2076 N N . ILE A 1 132 ? -38.03100 15.35500 54.47600 1.000 82.11283 270 ILE A N 1
ATOM 2077 C CA . ILE A 1 132 ? -39.20000 14.56800 54.85500 1.000 68.21122 270 ILE A CA 1
ATOM 2078 C C . ILE A 1 132 ? -39.94000 15.25000 55.99800 1.000 75.26893 270 ILE A C 1
ATOM 2079 O O . ILE A 1 132 ? -39.32400 15.71100 56.96500 1.000 75.65733 270 ILE A O 1
ATOM 2095 N N . GLU A 1 133 ? -41.26600 15.30700 55.88300 1.000 64.00092 271 GLU A N 1
ATOM 2096 C CA . GLU A 1 133 ? -42.12800 15.84300 56.92800 1.000 88.52760 271 GLU A CA 1
ATOM 2097 C C . GLU A 1 133 ? -43.21400 14.83000 57.25900 1.000 56.81855 271 GLU A C 1
ATOM 2098 O O . GLU A 1 133 ? -43.91700 14.35200 56.36000 1.000 64.04766 271 GLU A O 1
ATOM 2110 N N . TRP A 1 134 ? -43.33900 14.50500 58.54500 1.000 68.24517 272 TRP A N 1
ATOM 2111 C CA . TRP A 1 134 ? -44.41900 13.66500 59.04900 1.000 101.44800 272 TRP A CA 1
ATOM 2112 C C . TRP A 1 134 ? -45.63300 14.54400 59.32700 1.000 72.11617 272 TRP A C 1
ATOM 2113 O O . TRP A 1 134 ? -45.53700 15.52000 60.08000 1.000 67.10919 272 TRP A O 1
ATOM 2134 N N . ILE A 1 135 ? -46.77000 14.20100 58.72900 1.000 60.95455 273 ILE A N 1
ATOM 2135 C CA . ILE A 1 135 ? -48.01800 14.92600 58.92600 1.000 62.62607 273 ILE A CA 1
ATOM 2136 C C . ILE A 1 135 ? -49.00900 13.98500 59.59300 1.000 72.94662 273 ILE A C 1
ATOM 2137 O O . ILE A 1 135 ? -49.25600 12.88500 59.09000 1.000 51.46749 273 ILE A O 1
ATOM 2153 N N . HIS A 1 136 ? -49.57100 14.41200 60.72100 1.000 46.31751 274 HIS A N 1
ATOM 2154 C CA . HIS A 1 136 ? -50.51900 13.56500 61.43300 1.000 77.48852 274 HIS A CA 1
ATOM 2155 C C . HIS A 1 136 ? -51.70600 13.22200 60.54300 1.000 38.35215 274 HIS A C 1
ATOM 2156 O O . HIS A 1 136 ? -52.21400 14.06700 59.80100 1.000 66.95635 274 HIS A O 1
ATOM 2170 N N . ILE A 1 137 ? -52.14000 11.96500 60.61400 1.000 60.13630 275 ILE A N 1
ATOM 2171 C CA . ILE A 1 137 ? -53.27800 11.47800 59.84600 1.000 67.66923 275 ILE A CA 1
ATOM 2172 C C . ILE A 1 137 ? -54.02800 10.46200 60.69600 1.000 62.47557 275 ILE A C 1
ATOM 2173 O O . ILE A 1 137 ? -53.44000 9.76200 61.52600 1.000 57.75577 275 ILE A O 1
ATOM 2189 N N . THR A 1 138 ? -55.34300 10.40000 60.50500 1.000 63.62064 276 THR A N 1
ATOM 2190 C CA . THR A 1 138 ? -56.15700 9.49000 61.29400 1.000 36.69982 276 THR A CA 1
ATOM 2191 C C . THR A 1 138 ? -56.16000 8.09800 60.67900 1.000 59.57209 276 THR A C 1
ATOM 2192 O O . THR A 1 138 ? -56.01700 7.92400 59.46500 1.000 80.45138 276 THR A O 1
ATOM 2203 N N . HIS A 1 139 ? -56.32900 7.10300 61.54200 1.000 143.92187 277 HIS A N 1
ATOM 2204 C CA . HIS A 1 139 ? -56.28800 5.69200 61.18400 1.000 65.68687 277 HIS A CA 1
ATOM 2205 C C . HIS A 1 139 ? -56.72300 4.93000 62.42900 1.000 89.63734 277 HIS A C 1
ATOM 2206 O O . HIS A 1 139 ? -56.92800 5.52000 63.49300 1.000 109.46672 277 HIS A O 1
ATOM 2220 N N . SER A 1 140 ? -56.87700 3.61300 62.28900 1.000 78.52348 278 SER A N 1
ATOM 2221 C CA . SER A 1 140 ? -57.30500 2.81400 63.43200 1.000 115.87786 278 SER A CA 1
ATOM 2222 C C . SER A 1 140 ? -56.23100 2.74600 64.51100 1.000 88.14501 278 SER A C 1
ATOM 2223 O O . SER A 1 140 ? -56.55600 2.71600 65.70300 1.000 119.35102 278 SER A O 1
ATOM 2231 N N . ILE A 1 141 ? -54.96100 2.75900 64.12500 1.000 93.61352 279 ILE A N 1
ATOM 2232 C CA . ILE A 1 141 ? -53.83700 2.56700 65.08300 1.000 106.19866 279 ILE A CA 1
ATOM 2233 C C . ILE A 1 141 ? -53.58500 3.84700 65.87900 1.000 141.47681 279 ILE A C 1
ATOM 2234 O O . ILE A 1 141 ? -54.09000 4.88500 65.46400 1.000 114.97052 279 ILE A O 1
ATOM 2250 N N . ILE A 1 142 ? -52.79100 3.78600 66.94800 1.000 129.41505 280 ILE A N 1
ATOM 2251 C CA . ILE A 1 142 ? -52.59200 4.92600 67.89100 1.000 98.21252 280 ILE A CA 1
ATOM 2252 C C . ILE A 1 142 ? -51.86200 6.06600 67.18600 1.000 95.64316 280 ILE A C 1
ATOM 2253 O O . ILE A 1 142 ? -52.23900 7.22200 67.43700 1.000 122.11224 280 ILE A O 1
ATOM 2269 N N . ASP A 1 143 ? -50.84700 5.79400 66.36800 1.000 118.02273 281 ASP A N 1
ATOM 2270 C CA . ASP A 1 143 ? -50.03400 6.86700 65.73100 1.000 182.82164 281 ASP A CA 1
ATOM 2271 C C . ASP A 1 143 ? -49.87400 6.56700 64.25200 1.000 83.88849 281 ASP A C 1
ATOM 2272 O O . ASP A 1 143 ? -49.34700 5.51200 63.95200 1.000 112.49319 281 ASP A O 1
ATOM 2281 N N . SER A 1 144 ? -50.31200 7.46100 63.38000 1.000 83.12835 282 SER A N 1
ATOM 2282 C CA . SER A 1 144 ? -50.18800 7.32500 61.93800 1.000 70.32770 282 SER A CA 1
ATOM 2283 C C . SER A 1 144 ? -49.66600 8.62900 61.35700 1.000 53.68059 282 SER A C 1
ATOM 2284 O O . SER A 1 144 ? -49.86300 9.70400 61.92900 1.000 73.55791 282 SER A O 1
ATOM 2292 N N . SER A 1 145 ? -48.99700 8.52600 60.21100 1.000 76.26229 283 SER A N 1
ATOM 2293 C CA . SER A 1 145 ? -48.37800 9.69200 59.60000 1.000 42.46294 283 SER A CA 1
ATOM 2294 C C . SER A 1 145 ? -48.38400 9.55500 58.08800 1.000 38.05153 283 SER A C 1
ATOM 2295 O O . SER A 1 145 ? -48.01400 8.50700 57.55400 1.000 59.94518 283 SER A O 1
ATOM 2303 N N . ALA A 1 146 ? -48.81700 10.61100 57.41000 1.000 59.13778 284 ALA A N 1
ATOM 2304 C CA . ALA A 1 146 ? -48.49600 10.78200 56.00800 1.000 81.81615 284 ALA A CA 1
ATOM 2305 C C . ALA A 1 146 ? -47.12100 11.43000 55.88200 1.000 75.91831 284 ALA A C 1
ATOM 2306 O O . ALA A 1 146 ? -46.59800 12.02500 56.82900 1.000 77.56097 284 ALA A O 1
ATOM 2313 N N . LEU A 1 147 ? -46.53500 11.30700 54.69900 1.000 79.34197 285 LEU A N 1
ATOM 2314 C CA . LEU A 1 147 ? -45.20900 11.83900 54.42700 1.000 78.23407 285 LEU A CA 1
ATOM 2315 C C . LEU A 1 147 ? -45.27600 12.87400 53.31500 1.000 67.52738 285 LEU A C 1
ATOM 2316 O O . LEU A 1 147 ? -45.94000 12.66300 52.29400 1.000 125.16050 285 LEU A O 1
ATOM 2332 N N . ALA A 1 148 ? -44.58400 13.99000 53.52500 1.000 52.45221 286 ALA A N 1
ATOM 2333 C CA . ALA A 1 148 ? -44.31200 14.96700 52.47600 1.000 66.32669 286 ALA A CA 1
ATOM 2334 C C . ALA A 1 148 ? -42.81100 14.93700 52.21800 1.000 45.84465 286 ALA A C 1
ATOM 2335 O O . ALA A 1 148 ? -42.02200 15.32800 53.08500 1.000 69.38489 286 ALA A O 1
ATOM 2342 N N . ILE A 1 149 ? -42.41800 14.45800 51.04000 1.000 84.74424 287 ILE A N 1
ATOM 2343 C CA . ILE A 1 149 ? -41.02200 14.18300 50.71500 1.000 71.38422 287 ILE A CA 1
ATOM 2344 C C . ILE A 1 149 ? -40.61900 15.12900 49.59100 1.000 90.56826 287 ILE A C 1
ATOM 2345 O O . ILE A 1 149 ? -40.99600 14.92700 48.43300 1.000 79.04328 287 ILE A O 1
ATOM 2361 N N . GLN A 1 150 ? -39.85400 16.16200 49.92200 1.000 84.42931 288 GLN A N 1
ATOM 2362 C CA . GLN A 1 150 ? -39.30200 17.05600 48.91600 1.000 63.72491 288 GLN A CA 1
ATOM 2363 C C . GLN A 1 150 ? -38.04000 16.44700 48.32000 1.000 61.62677 288 GLN A C 1
ATOM 2364 O O . GLN A 1 150 ? -37.11400 16.08300 49.05400 1.000 69.55764 288 GLN A O 1
ATOM 2378 N N . THR A 1 151 ? -38.01400 16.32500 46.99600 1.000 76.26856 289 THR A N 1
ATOM 2379 C CA . THR A 1 151 ? -36.82900 16.00800 46.21900 1.000 90.00859 289 THR A CA 1
ATOM 2380 C C . THR A 1 151 ? -36.63900 17.10700 45.18300 1.000 91.27475 289 THR A C 1
ATOM 2381 O O . THR A 1 151 ? -37.54700 17.89700 44.91200 1.000 125.66596 289 THR A O 1
ATOM 2392 N N . LYS A 1 152 ? -35.44700 17.15100 44.58900 1.000 76.91257 290 LYS A N 1
ATOM 2393 C CA . LYS A 1 152 ? -35.18100 18.16400 43.57500 1.000 79.53804 290 LYS A CA 1
ATOM 2394 C C . LYS A 1 152 ? -36.00900 17.96400 42.31100 1.000 85.28062 290 LYS A C 1
ATOM 2395 O O . LYS A 1 152 ? -36.04000 18.86200 41.46300 1.000 90.45014 290 LYS A O 1
ATOM 2414 N N . ALA A 1 153 ? -36.67800 16.82100 42.16700 1.000 72.99728 291 ALA A N 1
ATOM 2415 C CA . ALA A 1 153 ? -37.61300 16.60100 41.07400 1.000 67.46415 291 ALA A CA 1
ATOM 2416 C C . ALA A 1 153 ? -39.02700 17.06000 41.40400 1.000 82.77418 291 ALA A C 1
ATOM 2417 O O . ALA A 1 153 ? -39.85200 17.17400 40.49100 1.000 84.80653 291 ALA A O 1
ATOM 2424 N N . GLY A 1 154 ? -39.32200 17.32800 42.67500 1.000 122.34566 292 GLY A N 1
ATOM 2425 C CA . GLY A 1 154 ? -40.65700 17.71100 43.09200 1.000 104.79863 292 GLY A CA 1
ATOM 2426 C C . GLY A 1 154 ? -41.00600 17.15600 44.45900 1.000 82.82570 292 GLY A C 1
ATOM 2427 O O . GLY A 1 154 ? -40.17500 16.50600 45.09700 1.000 111.00207 292 GLY A O 1
ATOM 2431 N N . THR A 1 155 ? -42.22200 17.40200 44.93200 1.000 130.27376 293 THR A N 1
ATOM 2432 C CA . THR A 1 155 ? -42.65000 16.90000 46.23000 1.000 91.36461 293 THR A CA 1
ATOM 2433 C C . THR A 1 155 ? -43.57200 15.70200 46.04400 1.000 80.62989 293 THR A C 1
ATOM 2434 O O . THR A 1 155 ? -44.52300 15.75500 45.25600 1.000 111.03693 293 THR A O 1
ATOM 2445 N N . ILE A 1 156 ? -43.27000 14.62500 46.76000 1.000 75.07695 294 ILE A N 1
ATOM 2446 C CA . ILE A 1 156 ? -44.06200 13.40300 46.77600 1.000 64.49754 294 ILE A CA 1
ATOM 2447 C C . ILE A 1 156 ? -44.90800 13.40100 48.04000 1.000 45.16105 294 ILE A C 1
ATOM 2448 O O . ILE A 1 156 ? -44.45800 13.85100 49.10100 1.000 83.87438 294 ILE A O 1
ATOM 2464 N N . ILE A 1 157 ? -46.13500 12.90500 47.93400 1.000 115.50035 295 ILE A N 1
ATOM 2465 C CA . ILE A 1 157 ? -47.02600 12.77400 49.07900 1.000 139.19417 295 ILE A CA 1
ATOM 2466 C C . ILE A 1 157 ? -47.36500 11.30100 49.23800 1.000 57.23295 295 ILE A C 1
ATOM 2467 O O . ILE A 1 157 ? -47.87900 10.67100 48.30500 1.000 82.21993 295 ILE A O 1
ATOM 2483 N N . HIS A 1 158 ? -47.07100 10.75300 50.41300 1.000 107.83697 296 HIS A N 1
ATOM 2484 C CA . HIS A 1 158 ? -47.30000 9.34200 50.71500 1.000 282.67536 296 HIS A CA 1
ATOM 2485 C C . HIS A 1 158 ? -48.31600 9.25400 51.84800 1.000 78.12813 296 HIS A C 1
ATOM 2486 O O . HIS A 1 158 ? -47.97300 9.48100 53.01100 1.000 164.74359 296 HIS A O 1
ATOM 2500 N N . THR A 1 159 ? -49.56700 8.94100 51.51300 1.000 58.79559 297 THR A N 1
ATOM 2501 C CA . THR A 1 159 ? -50.54900 8.64300 52.54800 1.000 97.49155 297 THR A CA 1
ATOM 2502 C C . THR A 1 159 ? -50.45300 7.17800 52.96200 1.000 121.19602 297 THR A C 1
ATOM 2503 O O . THR A 1 159 ? -50.28400 6.86300 54.14500 1.000 162.94465 297 THR A O 1
ATOM 2514 N N . GLY A 1 160 ? -50.63300 6.27500 52.01300 1.000 88.83387 298 GLY A N 1
ATOM 2515 C CA . GLY A 1 160 ? -50.36900 4.85100 52.29000 1.000 99.35504 298 GLY A CA 1
ATOM 2516 C C . GLY A 1 160 ? -51.38900 4.07900 53.08800 1.000 126.82891 298 GLY A C 1
ATOM 2517 O O . GLY A 1 160 ? -51.84000 3.07700 52.58000 1.000 127.85439 298 GLY A O 1
ATOM 2521 N N . ASP A 1 161 ? -51.61400 4.44600 54.33300 1.000 70.67594 299 ASP A N 1
ATOM 2522 C CA . ASP A 1 161 ? -52.63700 3.76800 55.14200 1.000 54.42773 299 ASP A CA 1
ATOM 2523 C C . ASP A 1 161 ? -53.32700 4.84200 55.94400 1.000 94.21408 299 ASP A C 1
ATOM 2524 O O . ASP A 1 161 ? -52.73200 5.39200 56.82600 1.000 55.20307 299 ASP A O 1
ATOM 2533 N N . PHE A 1 162 ? -54.56000 5.11800 55.59000 1.000 42.09632 300 PHE A N 1
ATOM 2534 C CA . PHE A 1 162 ? -55.24000 6.20600 56.27600 1.000 83.38953 300 PHE A CA 1
ATOM 2535 C C . PHE A 1 162 ? -56.75000 6.06000 56.15900 1.000 56.32504 300 PHE A C 1
ATOM 2536 O O . PHE A 1 162 ? -57.26800 5.34300 55.30000 1.000 83.53688 300 PHE A O 1
ATOM 2553 N N . LYS A 1 163 ? -57.43800 6.75800 57.05900 1.000 64.59343 301 LYS A N 1
ATOM 2554 C CA . LYS A 1 163 ? -58.85700 7.05600 56.95500 1.000 67.11225 301 LYS A CA 1
ATOM 2555 C C . LYS A 1 163 ? -59.05400 8.48200 57.44900 1.000 61.08527 301 LYS A C 1
ATOM 2556 O O . LYS A 1 163 ? -58.20200 9.03500 58.14800 1.000 128.23819 301 LYS A O 1
ATOM 2575 N N . ILE A 1 164 ? -60.17700 9.08500 57.07800 1.000 98.95203 302 ILE A N 1
ATOM 2576 C CA . ILE A 1 164 ? -60.50100 10.44200 57.50200 1.000 103.98519 302 ILE A CA 1
ATOM 2577 C C . ILE A 1 164 ? -61.52900 10.32500 58.62200 1.000 38.86053 302 ILE A C 1
ATOM 2578 O O . ILE A 1 164 ? -62.70500 10.04200 58.38000 1.000 103.02499 302 ILE A O 1
ATOM 2594 N N . ASP A 1 165 ? -61.07700 10.53800 59.85500 1.000 74.66160 303 ASP A N 1
ATOM 2595 C CA . ASP A 1 165 ? -61.91500 10.42700 61.04400 1.000 54.64737 303 ASP A CA 1
ATOM 2596 C C . ASP A 1 165 ? -61.95900 11.78800 61.72400 1.000 53.19840 303 ASP A C 1
ATOM 2597 O O . ASP A 1 165 ? -60.97800 12.20900 62.34600 1.000 55.14991 303 ASP A O 1
ATOM 2606 N N . HIS A 1 166 ? -63.09800 12.47200 61.60700 1.000 63.69739 304 HIS A N 1
ATOM 2607 C CA . HIS A 1 166 ? -63.24800 13.80100 62.18400 1.000 65.84896 304 HIS A CA 1
ATOM 2608 C C . HIS A 1 166 ? -63.50100 13.77500 63.68500 1.000 53.13962 304 HIS A C 1
ATOM 2609 O O . HIS A 1 166 ? -63.37400 14.81900 64.33300 1.000 70.24685 304 HIS A O 1
ATOM 2623 N N . THR A 1 167 ? -63.85500 12.62400 64.25200 1.000 72.59102 305 THR A N 1
ATOM 2624 C CA . THR A 1 167 ? -64.00500 12.46200 65.69800 1.000 70.94154 305 THR A CA 1
ATOM 2625 C C . THR A 1 167 ? -63.24700 11.21700 66.14400 1.000 53.78890 305 THR A C 1
ATOM 2626 O O . THR A 1 167 ? -63.85100 10.22000 66.55700 1.000 55.74566 305 THR A O 1
ATOM 2637 N N . PRO A 1 168 ? -61.91600 11.24200 66.07900 1.000 62.86514 306 PRO A N 1
ATOM 2638 C CA . PRO A 1 168 ? -61.13600 10.08900 66.54100 1.000 64.44091 306 PRO A CA 1
ATOM 2639 C C . PRO A 1 168 ? -61.15100 9.99200 68.06000 1.000 76.06812 306 PRO A C 1
ATOM 2640 O O . PRO A 1 168 ? -61.63300 10.87700 68.77100 1.000 59.40207 306 PRO A O 1
ATOM 2651 N N . VAL A 1 169 ? -60.59900 8.88500 68.56000 1.000 64.74051 307 VAL A N 1
ATOM 2652 C CA . VAL A 1 169 ? -60.65700 8.61700 69.99400 1.000 95.39060 307 VAL A CA 1
ATOM 2653 C C . VAL A 1 169 ? -59.70200 9.53000 70.75500 1.000 81.78723 307 VAL A C 1
ATOM 2654 O O . VAL A 1 169 ? -60.01900 10.00300 71.85300 1.000 86.34188 307 VAL A O 1
ATOM 2667 N N . ASP A 1 170 ? -58.52300 9.79600 70.19200 1.000 75.53502 308 ASP A N 1
ATOM 2668 C CA . ASP A 1 170 ? -57.53600 10.64100 70.85500 1.000 104.73816 308 ASP A CA 1
ATOM 2669 C C . ASP A 1 170 ? -57.79900 12.13200 70.68300 1.000 148.49148 308 ASP A C 1
ATOM 2670 O O . ASP A 1 170 ? -57.06600 12.94000 71.26500 1.000 133.35416 308 ASP A O 1
ATOM 2679 N N . ASN A 1 171 ? -58.81700 12.50900 69.90800 1.000 197.65189 309 ASN A N 1
ATOM 2680 C CA . ASN A 1 171 ? -59.07000 13.90100 69.53000 1.000 93.28133 309 ASN A CA 1
ATOM 2681 C C . ASN A 1 171 ? -57.81800 14.53300 68.92000 1.000 67.21783 309 ASN A C 1
ATOM 2682 O O . ASN A 1 171 ? -57.38400 15.62200 69.30100 1.000 80.57297 309 ASN A O 1
ATOM 2693 N N . LEU A 1 172 ? -57.22100 13.81900 67.97100 1.000 59.54448 310 LEU A N 1
ATOM 2694 C CA . LEU A 1 172 ? -56.13700 14.33900 67.14100 1.000 93.14979 310 LEU A CA 1
ATOM 2695 C C . LEU A 1 172 ? -56.51900 14.05000 65.69700 1.000 89.74522 310 LEU A C 1
ATOM 2696 O O . LEU A 1 172 ? -56.09300 13.04100 65.11600 1.000 141.44492 310 LEU A O 1
ATOM 2712 N N . PRO A 1 173 ? -57.33900 14.90500 65.09200 1.000 83.25505 311 PRO A N 1
ATOM 2713 C CA . PRO A 1 173 ? -57.76900 14.66800 63.71200 1.000 58.87030 311 PRO A CA 1
ATOM 2714 C C . PRO A 1 173 ? -56.64000 14.94000 62.72900 1.000 62.00241 311 PRO A C 1
ATOM 2715 O O . PRO A 1 173 ? -55.57200 15.44900 63.07800 1.000 71.14234 311 PRO A O 1
ATOM 2726 N N . THR A 1 174 ? -56.89800 14.58100 61.47300 1.000 64.50934 312 THR A N 1
ATOM 2727 C CA . THR A 1 174 ? -55.89900 14.73000 60.42300 1.000 62.64751 312 THR A CA 1
ATOM 2728 C C . THR A 1 174 ? -55.47400 16.18600 60.27900 1.000 67.89582 312 THR A C 1
ATOM 2729 O O . THR A 1 174 ? -56.31100 17.09400 60.25000 1.000 41.12587 312 THR A O 1
ATOM 2740 N N . ASP A 1 175 ? -54.16200 16.40500 60.19700 1.000 43.59829 313 ASP A N 1
ATOM 2741 C CA . ASP A 1 175 ? -53.59700 17.73300 59.96200 1.000 72.67055 313 ASP A CA 1
ATOM 2742 C C . ASP A 1 175 ? -53.88500 18.11100 58.51000 1.000 61.22296 313 ASP A C 1
ATOM 2743 O O . ASP A 1 175 ? -53.04300 17.99000 57.61600 1.000 80.05489 313 ASP A O 1
ATOM 2752 N N . LEU A 1 176 ? -55.11300 18.58500 58.27900 1.000 67.97307 314 LEU A N 1
ATOM 2753 C CA . LEU A 1 176 ? -55.57100 18.84800 56.91900 1.000 81.25053 314 LEU A CA 1
ATOM 2754 C C . LEU A 1 176 ? -54.86700 20.04700 56.29600 1.000 82.24883 314 LEU A C 1
ATOM 2755 O O . LEU A 1 176 ? -54.67300 20.08100 55.07200 1.000 51.67466 314 LEU A O 1
ATOM 2771 N N . TYR A 1 177 ? -54.48200 21.03600 57.10800 1.000 72.81688 315 TYR A N 1
ATOM 2772 C CA . TYR A 1 177 ? -53.90100 22.24800 56.54400 1.000 66.30217 315 TYR A CA 1
ATOM 2773 C C . TYR A 1 177 ? -52.57300 21.96500 55.85500 1.000 63.22818 315 TYR A C 1
ATOM 2774 O O . TYR A 1 177 ? -52.29000 22.53400 54.79900 1.000 67.68454 315 TYR A O 1
ATOM 2792 N N . ARG A 1 178 ? -51.73500 21.11000 56.44500 1.000 75.75538 316 ARG A N 1
ATOM 2793 C CA . ARG A 1 178 ? -50.43700 20.83200 55.83700 1.000 81.20173 316 ARG A CA 1
ATOM 2794 C C . ARG A 1 178 ? -50.59800 20.12400 54.49700 1.000 70.26510 316 ARG A C 1
ATOM 2795 O O . ARG A 1 178 ? -49.88400 20.43300 53.53100 1.000 87.88992 316 ARG A O 1
ATOM 2816 N N . LEU A 1 179 ? -51.52300 19.18900 54.43000 1.000 59.89741 317 LEU A N 1
ATOM 2817 C CA . LEU A 1 179 ? -51.73500 18.39900 53.20000 1.000 73.06812 317 LEU A CA 1
ATOM 2818 C C . LEU A 1 179 ? -52.16600 19.37500 52.10600 1.000 80.92208 317 LEU A C 1
ATOM 2819 O O . LEU A 1 179 ? -51.67300 19.27900 50.98700 1.000 49.82719 317 LEU A O 1
ATOM 2835 N N . ALA A 1 180 ? -53.02000 20.32500 52.43100 1.000 47.62306 318 ALA A N 1
ATOM 2836 C CA . ALA A 1 180 ? -53.54900 21.29900 51.46000 1.000 59.64427 318 ALA A CA 1
ATOM 2837 C C . ALA A 1 180 ? -52.44500 22.24800 51.02400 1.000 92.16989 318 ALA A C 1
ATOM 2838 O O . ALA A 1 180 ? -52.41500 22.61500 49.85400 1.000 71.85530 318 ALA A O 1
ATOM 2845 N N . HIS A 1 181 ? -51.60300 22.68100 51.94500 1.000 84.94728 319 HIS A N 1
ATOM 2846 C CA . HIS A 1 181 ? -50.50700 23.63400 51.65600 1.000 107.66809 319 HIS A CA 1
ATOM 2847 C C . HIS A 1 181 ? -49.64700 23.01300 50.58000 1.000 127.98602 319 HIS A C 1
ATOM 2848 O O . HIS A 1 181 ? -49.45000 23.62500 49.54900 1.000 63.45809 319 HIS A O 1
ATOM 2862 N N . TYR A 1 182 ? -49.21000 21.79400 50.79000 1.000 47.30672 320 TYR A N 1
ATOM 2863 C CA . TYR A 1 182 ? -48.28300 21.13500 49.85100 1.000 90.99940 320 TYR A CA 1
ATOM 2864 C C . TYR A 1 182 ? -48.98500 21.08300 48.50000 1.000 68.25964 320 TYR A C 1
ATOM 2865 O O . TYR A 1 182 ? -48.32200 21.21000 47.47500 1.000 97.61631 320 TYR A O 1
ATOM 2883 N N . GLY A 1 183 ? -50.29600 20.90300 48.50100 1.000 59.91574 321 GLY A N 1
ATOM 2884 C CA . GLY A 1 183 ? -51.07800 20.79500 47.25600 1.000 71.36026 321 GLY A CA 1
ATOM 2885 C C . GLY A 1 183 ? -51.16300 22.10700 46.52000 1.000 70.45104 321 GLY A C 1
ATOM 2886 O O . GLY A 1 183 ? -51.08500 22.09200 45.29300 1.000 97.51378 321 GLY A O 1
ATOM 2890 N N . GLU A 1 184 ? -51.34600 23.20500 47.23400 1.000 50.02022 322 GLU A N 1
ATOM 2891 C CA . GLU A 1 184 ? -51.39400 24.55000 46.62200 1.000 66.19559 322 GLU A CA 1
ATOM 2892 C C . GLU A 1 184 ? -50.02100 24.82100 46.02800 1.000 63.81021 322 GLU A C 1
ATOM 2893 O O . GLU A 1 184 ? -49.95500 25.30900 44.90300 1.000 63.98961 322 GLU A O 1
ATOM 2905 N N . LYS A 1 185 ? -48.96100 24.48700 46.74800 1.000 57.27472 323 LYS A N 1
ATOM 2906 C CA . LYS A 1 185 ? -47.58300 24.79400 46.30800 1.000 91.08018 323 LYS A CA 1
ATOM 2907 C C . LYS A 1 185 ? -47.30000 23.96400 45.06400 1.000 52.52744 323 LYS A C 1
ATOM 2908 O O . LYS A 1 185 ? -46.57700 24.45100 44.20000 1.000 65.67801 323 LYS A O 1
ATOM 2927 N N . GLY A 1 186 ? -47.81500 22.74700 44.99500 1.000 92.29215 324 GLY A N 1
ATOM 2928 C CA . GLY A 1 186 ? -47.65000 21.86200 43.82600 1.000 70.22558 324 GLY A CA 1
ATOM 2929 C C . GLY A 1 186 ? -47.07400 20.51300 44.19600 1.000 66.07715 324 GLY A C 1
ATOM 2930 O O . GLY A 1 186 ? -46.03400 20.50600 44.85200 1.000 115.79745 324 GLY A O 1
ATOM 2934 N N . VAL A 1 187 ? -47.70300 19.41300 43.78700 1.000 64.86278 325 VAL A N 1
ATOM 2935 C CA . VAL A 1 187 ? -47.24600 18.07200 44.13500 1.000 59.02206 325 VAL A CA 1
ATOM 2936 C C . VAL A 1 187 ? -47.02600 17.28100 42.85300 1.000 65.92913 325 VAL A C 1
ATOM 2937 O O . VAL A 1 187 ? -47.91800 17.20600 42.00100 1.000 69.75562 325 VAL A O 1
ATOM 2950 N N . MET A 1 188 ? -45.83800 16.68600 42.72700 1.000 59.67924 326 MET A N 1
ATOM 2951 C CA . MET A 1 188 ? -45.52400 15.88000 41.55100 1.000 50.70294 326 MET A CA 1
ATOM 2952 C C . MET A 1 188 ? -46.26100 14.54800 41.57700 1.000 76.63201 326 MET A C 1
ATOM 2953 O O . MET A 1 188 ? -46.91200 14.16700 40.59700 1.000 83.44185 326 MET A O 1
ATOM 2967 N N . LEU A 1 189 ? -46.17100 13.82300 42.69100 1.000 107.77613 327 LEU A N 1
ATOM 2968 C CA . LEU A 1 189 ? -46.62400 12.44100 42.75000 1.000 72.06834 327 LEU A CA 1
ATOM 2969 C C . LEU A 1 189 ? -47.31200 12.16600 44.07900 1.000 58.62859 327 LEU A C 1
ATOM 2970 O O . LEU A 1 189 ? -46.90000 12.68500 45.12000 1.000 84.23949 327 LEU A O 1
ATOM 2986 N N . LEU A 1 190 ? -48.36000 11.34300 44.03400 1.000 55.65485 328 LEU A N 1
ATOM 2987 C CA . LEU A 1 190 ? -49.09500 10.93100 45.22200 1.000 57.28059 328 LEU A CA 1
ATOM 2988 C C . LEU A 1 190 ? -49.23300 9.41600 45.23200 1.000 58.15104 328 LEU A C 1
ATOM 2989 O O . LEU A 1 190 ? -49.61500 8.81800 44.22200 1.000 79.66766 328 LEU A O 1
ATOM 3005 N N . LEU A 1 191 ? -48.91600 8.80300 46.36900 1.000 66.77326 329 LEU A N 1
ATOM 3006 C CA . LEU A 1 191 ? -49.16900 7.38800 46.60900 1.000 96.33797 329 LEU A CA 1
ATOM 3007 C C . LEU A 1 191 ? -50.19500 7.26900 47.72700 1.000 53.30566 329 LEU A C 1
ATOM 3008 O O . LEU A 1 191 ? -49.99800 7.82600 48.81200 1.000 60.23834 329 LEU A O 1
ATOM 3024 N N . SER A 1 192 ? -51.28800 6.55400 47.46500 1.000 55.91204 330 SER A N 1
ATOM 3025 C CA . SER A 1 192 ? -52.43400 6.58800 48.36000 1.000 50.73442 330 SER A CA 1
ATOM 3026 C C . SER A 1 192 ? -52.96700 5.18700 48.62800 1.000 64.99707 330 SER A C 1
ATOM 3027 O O . SER A 1 192 ? -52.83000 4.27800 47.80400 1.000 56.81959 330 SER A O 1
ATOM 3035 N N . ASP A 1 193 ? -53.65800 5.00600 49.74900 1.000 97.50092 331 ASP A N 1
ATOM 3036 C CA . ASP A 1 193 ? -54.21500 3.69300 50.16600 1.000 70.15622 331 ASP A CA 1
ATOM 3037 C C . ASP A 1 193 ? -55.29300 3.21700 49.21800 1.000 61.61780 331 ASP A C 1
ATOM 3038 O O . ASP A 1 193 ? -56.24400 3.94500 49.01500 1.000 106.56881 331 ASP A O 1
ATOM 3047 N N . SER A 1 194 ? -55.17700 1.98100 48.76900 1.000 46.81114 332 SER A N 1
ATOM 3048 C CA . SER A 1 194 ? -56.14400 1.41200 47.81600 1.000 67.28938 332 SER A CA 1
ATOM 3049 C C . SER A 1 194 ? -56.84900 0.20600 48.42500 1.000 44.13034 332 SER A C 1
ATOM 3050 O O . SER A 1 194 ? -57.56000 -0.45500 47.71900 1.000 74.19785 332 SER A O 1
ATOM 3058 N N . THR A 1 195 ? -56.69000 -0.03200 49.71100 1.000 71.59927 333 THR A N 1
ATOM 3059 C CA . THR A 1 195 ? -57.24600 -1.25600 50.33400 1.000 91.31850 333 THR A CA 1
ATOM 3060 C C . THR A 1 195 ? -58.76100 -1.25100 50.22300 1.000 58.88304 333 THR A C 1
ATOM 3061 O O . THR A 1 195 ? -59.32300 -2.25700 49.81500 1.000 79.13575 333 THR A O 1
ATOM 3072 N N . ASN A 1 196 ? -59.38100 -0.14900 50.59200 1.000 63.56998 334 ASN A N 1
ATOM 3073 C CA . ASN A 1 196 ? -60.84200 -0.09800 50.58800 1.000 88.69360 334 ASN A CA 1
ATOM 3074 C C . ASN A 1 196 ? -61.38800 0.60700 49.35300 1.000 142.63451 334 ASN A C 1
ATOM 3075 O O . ASN A 1 196 ? -62.37100 1.34800 49.43700 1.000 86.53873 334 ASN A O 1
ATOM 3086 N N . SER A 1 197 ? -60.77600 0.38000 48.18800 1.000 86.16478 335 SER A N 1
ATOM 3087 C CA . SER A 1 197 ? -61.13700 1.12700 46.98800 1.000 61.89550 335 SER A CA 1
ATOM 3088 C C . SER A 1 197 ? -62.53300 0.79900 46.47300 1.000 54.82675 335 SER A C 1
ATOM 3089 O O . SER A 1 197 ? -63.10700 1.60300 45.73100 1.000 80.93953 335 SER A O 1
ATOM 3097 N N . HIS A 1 198 ? -63.09300 -0.34800 46.84500 1.000 81.93056 336 HIS A N 1
ATOM 3098 C CA . HIS A 1 198 ? -64.34000 -0.82500 46.26200 1.000 46.57969 336 HIS A CA 1
ATOM 3099 C C . HIS A 1 198 ? -65.58100 -0.40000 47.03700 1.000 47.85255 336 HIS A C 1
ATOM 3100 O O . HIS A 1 198 ? -66.69200 -0.76400 46.63800 1.000 65.01684 336 HIS A O 1
ATOM 3114 N N . LYS A 1 199 ? -65.43200 0.35400 48.12200 1.000 94.11738 337 LYS A N 1
ATOM 3115 C CA . LYS A 1 199 ? -66.55600 0.75300 48.95900 1.000 74.43576 337 LYS A CA 1
ATOM 3116 C C . LYS A 1 199 ? -66.82300 2.24200 48.79300 1.000 46.68997 337 LYS A C 1
ATOM 3117 O O . LYS A 1 199 ? -65.89700 3.05700 48.87200 1.000 95.00664 337 LYS A O 1
ATOM 3136 N N . SER A 1 200 ? -68.08700 2.59300 48.57100 1.000 60.57940 338 SER A N 1
ATOM 3137 C CA . SER A 1 200 ? -68.47700 3.98300 48.41200 1.000 83.36943 338 SER A CA 1
ATOM 3138 C C . SER A 1 200 ? -68.65300 4.65100 49.77500 1.000 96.42642 338 SER A C 1
ATOM 3139 O O . SER A 1 200 ? -68.56900 4.01400 50.82900 1.000 66.88583 338 SER A O 1
ATOM 3147 N N . GLY A 1 201 ? -68.90100 5.95900 49.74300 1.000 49.55232 339 GLY A N 1
ATOM 3148 C CA . GLY A 1 201 ? -69.11900 6.70600 50.96700 1.000 65.78438 339 GLY A CA 1
ATOM 3149 C C . GLY A 1 201 ? -67.84300 6.89600 51.77400 1.000 56.29028 339 GLY A C 1
ATOM 3150 O O . GLY A 1 201 ? -66.72100 6.77000 51.27700 1.000 49.20566 339 GLY A O 1
ATOM 3154 N N . THR A 1 202 ? -68.03600 7.21700 53.04900 1.000 64.68406 340 THR A N 1
ATOM 3155 C CA . THR A 1 202 ? -66.94900 7.37200 54.00300 1.000 94.07504 340 THR A CA 1
ATOM 3156 C C . THR A 1 202 ? -66.97300 6.22700 55.00700 1.000 95.01001 340 THR A C 1
ATOM 3157 O O . THR A 1 202 ? -68.01000 5.60400 55.24900 1.000 66.64982 340 THR A O 1
ATOM 3168 N N . THR A 1 203 ? -65.81300 5.95300 55.59100 1.000 78.95311 341 THR A N 1
ATOM 3169 C CA . THR A 1 203 ? -65.79100 4.94400 56.64000 1.000 101.20874 341 THR A CA 1
ATOM 3170 C C . THR A 1 203 ? -66.27700 5.54800 57.95500 1.000 72.80106 341 THR A C 1
ATOM 3171 O O . THR A 1 203 ? -65.97100 6.70400 58.25700 1.000 75.85735 341 THR A O 1
ATOM 3182 N N . PRO A 1 204 ? -67.04000 4.79500 58.74300 1.000 94.98286 342 PRO A N 1
ATOM 3183 C CA . PRO A 1 204 ? -67.54900 5.33600 60.00700 1.000 77.38420 342 PRO A CA 1
ATOM 3184 C C . PRO A 1 204 ? -66.42400 5.64100 60.98200 1.000 77.42375 342 PRO A C 1
ATOM 3185 O O . PRO A 1 204 ? -65.35500 5.02600 60.95300 1.000 57.82067 342 PRO A O 1
ATOM 3196 N N . SER A 1 205 ? -66.68200 6.61200 61.85200 1.000 82.26105 343 SER A N 1
ATOM 3197 C CA . SER A 1 205 ? -65.69500 7.03000 62.83500 1.000 55.81274 343 SER A CA 1
ATOM 3198 C C . SER A 1 205 ? -65.46600 5.93800 63.87300 1.000 87.85130 343 SER A C 1
ATOM 3199 O O . SER A 1 205 ? -66.34400 5.11500 64.14800 1.000 66.50635 343 SER A O 1
ATOM 3207 N N . GLU A 1 206 ? -64.26500 5.93700 64.45500 1.000 75.00471 344 GLU A N 1
ATOM 3208 C CA . GLU A 1 206 ? -63.99000 5.03500 65.56700 1.000 111.83194 344 GLU A CA 1
ATOM 3209 C C . GLU A 1 206 ? -64.85700 5.34800 66.77800 1.000 104.87805 344 GLU A C 1
ATOM 3210 O O . GLU A 1 206 ? -65.00300 4.49600 67.66100 1.000 122.91823 344 GLU A O 1
ATOM 3222 N N . SER A 1 207 ? -65.43600 6.55000 66.83700 1.000 73.49764 345 SER A N 1
ATOM 3223 C CA . SER A 1 207 ? -66.33300 6.90500 67.92900 1.000 115.88511 345 SER A CA 1
ATOM 3224 C C . SER A 1 207 ? -67.69200 6.22700 67.81000 1.000 72.96395 345 SER A C 1
ATOM 3225 O O . SER A 1 207 ? -68.44400 6.20300 68.78900 1.000 146.01240 345 SER A O 1
ATOM 3233 N N . THR A 1 208 ? -68.02700 5.67800 66.64000 1.000 102.88658 346 THR A N 1
ATOM 3234 C CA . THR A 1 208 ? -69.27100 4.92800 66.49500 1.000 113.02778 346 THR A CA 1
ATOM 3235 C C . THR A 1 208 ? -69.22700 3.57900 67.19800 1.000 102.21560 346 THR A C 1
ATOM 3236 O O . THR A 1 208 ? -70.22200 2.84600 67.16400 1.000 89.48416 346 THR A O 1
ATOM 3247 N N . ILE A 1 209 ? -68.10300 3.23500 67.82200 1.000 86.62916 347 ILE A N 1
ATOM 3248 C CA . ILE A 1 209 ? -67.99000 1.98600 68.56700 1.000 106.46061 347 ILE A CA 1
ATOM 3249 C C . ILE A 1 209 ? -68.30500 2.21200 70.04200 1.000 107.93117 347 ILE A C 1
ATOM 3250 O O . ILE A 1 209 ? -68.87600 1.33100 70.69600 1.000 106.75424 347 ILE A O 1
ATOM 3266 N N . ALA A 1 210 ? -67.96400 3.39200 70.55900 1.000 107.83663 348 ALA A N 1
ATOM 3267 C CA . ALA A 1 210 ? -68.24200 3.76300 71.94500 1.000 118.64409 348 ALA A CA 1
ATOM 3268 C C . ALA A 1 210 ? -69.66300 3.44300 72.40000 1.000 101.08163 348 ALA A C 1
ATOM 3269 O O . ALA A 1 210 ? -69.81600 2.86000 73.48600 1.000 124.78738 348 ALA A O 1
ATOM 3276 N N . PRO A 1 211 ? -70.72800 3.77200 71.65400 1.000 90.08174 349 PRO A N 1
ATOM 3277 C CA . PRO A 1 211 ? -72.06400 3.36300 72.12500 1.000 94.18679 349 PRO A CA 1
ATOM 3278 C C . PRO A 1 211 ? -72.25100 1.85600 72.14400 1.000 203.33759 349 PRO A C 1
ATOM 3279 O O . PRO A 1 211 ? -72.91600 1.33600 73.04700 1.000 142.45152 349 PRO A O 1
ATOM 3290 N N . ALA A 1 212 ? -71.67700 1.13700 71.17700 1.000 107.25160 350 ALA A N 1
ATOM 3291 C CA . ALA A 1 212 ? -71.79600 -0.31900 71.16900 1.000 86.79485 350 ALA A CA 1
ATOM 3292 C C . ALA A 1 212 ? -71.10100 -0.93200 72.37900 1.000 93.43739 350 ALA A C 1
ATOM 3293 O O . ALA A 1 212 ? -71.65900 -1.80500 73.05700 1.000 95.92448 350 ALA A O 1
ATOM 3300 N N . PHE A 1 213 ? -69.87100 -0.49000 72.65700 1.000 101.53132 351 PHE A N 1
ATOM 3301 C CA . PHE A 1 213 ? -69.16400 -0.93600 73.85400 1.000 113.28491 351 PHE A CA 1
ATOM 3302 C C . PHE A 1 213 ? -69.96000 -0.61600 75.11300 1.000 75.86126 351 PHE A C 1
ATOM 3303 O O . PHE A 1 213 ? -70.08200 -1.45300 76.01600 1.000 69.54497 351 PHE A O 1
ATOM 3320 N N . ASP A 1 214 ? -70.49600 0.60500 75.19300 1.000 74.69401 352 ASP A N 1
ATOM 3321 C CA . ASP A 1 214 ? -71.22500 1.02000 76.38600 1.000 78.48653 352 ASP A CA 1
ATOM 3322 C C . ASP A 1 214 ? -72.47100 0.17100 76.59300 1.000 105.77770 352 ASP A C 1
ATOM 3323 O O . ASP A 1 214 ? -72.79300 -0.20700 77.72500 1.000 84.93050 352 ASP A O 1
ATOM 3332 N N . THR A 1 215 ? -73.18000 -0.14800 75.50900 1.000 100.86232 353 THR A N 1
ATOM 3333 C CA . THR A 1 215 ? -74.35300 -1.00900 75.61300 1.000 102.04859 353 THR A CA 1
ATOM 3334 C C . THR A 1 215 ? -73.96000 -2.41700 76.04500 1.000 83.50685 353 THR A C 1
ATOM 3335 O O . THR A 1 215 ? -74.59000 -3.00300 76.93300 1.000 91.50639 353 THR A O 1
ATOM 3346 N N . LEU A 1 216 ? -72.90700 -2.97000 75.43500 1.000 105.75321 354 LEU A N 1
ATOM 3347 C CA . LEU A 1 216 ? -72.50100 -4.33400 75.76000 1.000 72.11530 354 LEU A CA 1
ATOM 3348 C C . LEU A 1 216 ? -72.05200 -4.44900 77.21100 1.000 112.32358 354 LEU A C 1
ATOM 3349 O O . LEU A 1 216 ? -72.30400 -5.46700 77.86700 1.000 86.39767 354 LEU A O 1
ATOM 3365 N N . PHE A 1 217 ? -71.38800 -3.41500 77.73400 1.000 82.48741 355 PHE A N 1
ATOM 3366 C CA . PHE A 1 217 ? -70.94000 -3.45700 79.12200 1.000 60.24466 355 PHE A CA 1
ATOM 3367 C C . PHE A 1 217 ? -72.08300 -3.17400 80.09200 1.000 81.49589 355 PHE A C 1
ATOM 3368 O O . PHE A 1 217 ? -72.12100 -3.74100 81.19000 1.000 85.65173 355 PHE A O 1
ATOM 3385 N N . LYS A 1 218 ? -73.01400 -2.29900 79.70200 1.000 115.80910 356 LYS A N 1
ATOM 3386 C CA . LYS A 1 218 ? -74.16100 -1.98100 80.54800 1.000 114.77298 356 LYS A CA 1
ATOM 3387 C C . LYS A 1 218 ? -74.94600 -3.23500 80.90800 1.000 103.51918 356 LYS A C 1
ATOM 3388 O O . LYS A 1 218 ? -75.25000 -3.48000 82.08200 1.000 88.33804 356 LYS A O 1
ATOM 3407 N N . GLU A 1 219 ? -75.27800 -4.04500 79.90600 1.000 83.98728 357 GLU A N 1
ATOM 3408 C CA . GLU A 1 219 ? -76.17800 -5.17500 80.06900 1.000 83.82165 357 GLU A CA 1
ATOM 3409 C C . GLU A 1 219 ? -75.44600 -6.50400 80.20200 1.000 91.95549 357 GLU A C 1
ATOM 3410 O O . GLU A 1 219 ? -76.07800 -7.56000 80.10200 1.000 79.98431 357 GLU A O 1
ATOM 3422 N N . ALA A 1 220 ? -74.13400 -6.47900 80.42400 1.000 90.57207 358 ALA A N 1
ATOM 3423 C CA . ALA A 1 220 ? -73.38300 -7.70000 80.68500 1.000 85.27065 358 ALA A CA 1
ATOM 3424 C C . ALA A 1 220 ? -73.60900 -8.12300 82.13000 1.000 66.65779 358 ALA A C 1
ATOM 3425 O O . ALA A 1 220 ? -73.35600 -7.34500 83.05700 1.000 68.19902 358 ALA A O 1
ATOM 3432 N N . GLN A 1 221 ? -74.09000 -9.34900 82.32400 1.000 76.38727 359 GLN A N 1
ATOM 3433 C CA . GLN A 1 221 ? -74.41400 -9.84800 83.65300 1.000 101.30249 359 GLN A CA 1
ATOM 3434 C C . GLN A 1 221 ? -73.34900 -10.77400 84.22300 1.000 81.13397 359 GLN A C 1
ATOM 3435 O O . GLN A 1 221 ? -73.39100 -11.07600 85.42100 1.000 73.78037 359 GLN A O 1
ATOM 3449 N N . GLY A 1 222 ? -72.40300 -11.22900 83.40600 1.000 71.70375 360 GLY A N 1
ATOM 3450 C CA . GLY A 1 222 ? -71.31000 -12.04800 83.88900 1.000 74.11724 360 GLY A CA 1
ATOM 3451 C C . GLY A 1 222 ? -69.96100 -11.46500 83.52600 1.000 67.52002 360 GLY A C 1
ATOM 3452 O O . GLY A 1 222 ? -69.80900 -10.24100 83.45200 1.000 50.57942 360 GLY A O 1
ATOM 3456 N N . ARG A 1 223 ? -68.97200 -12.32500 83.30100 1.000 62.75071 361 ARG A N 1
ATOM 3457 C CA . ARG A 1 223 ? -67.66800 -11.85200 82.86500 1.000 67.78187 361 ARG A CA 1
ATOM 3458 C C . ARG A 1 223 ? -67.74700 -11.33000 81.43500 1.000 58.92240 361 ARG A C 1
ATOM 3459 O O . ARG A 1 223 ? -68.62000 -11.71300 80.65000 1.000 74.28540 361 ARG A O 1
ATOM 3480 N N . VAL A 1 224 ? -66.81900 -10.43900 81.09800 1.000 63.97635 362 VAL A N 1
ATOM 3481 C CA . VAL A 1 224 ? -66.67400 -9.94600 79.73300 1.000 49.87572 362 VAL A CA 1
ATOM 3482 C C . VAL A 1 224 ? -65.28000 -10.31500 79.25100 1.000 61.34181 362 VAL A C 1
ATOM 3483 O O . VAL A 1 224 ? -64.28600 -9.97100 79.89900 1.000 65.85001 362 VAL A O 1
ATOM 3496 N N . ILE A 1 225 ? -65.20900 -11.02100 78.12800 1.000 71.95183 363 ILE A N 1
ATOM 3497 C CA . ILE A 1 225 ? -63.95000 -11.38200 77.49200 1.000 76.03678 363 ILE A CA 1
ATOM 3498 C C . ILE A 1 225 ? -63.82600 -10.57800 76.20700 1.000 86.44551 363 ILE A C 1
ATOM 3499 O O . ILE A 1 225 ? -64.80500 -10.41000 75.47500 1.000 77.12008 363 ILE A O 1
ATOM 3515 N N . MET A 1 226 ? -62.62800 -10.06400 75.94700 1.000 134.44572 364 MET A N 1
ATOM 3516 C CA . MET A 1 226 ? -62.33300 -9.25000 74.77200 1.000 97.59504 364 MET A CA 1
ATOM 3517 C C . MET A 1 226 ? -61.16600 -9.91800 74.05600 1.000 82.81309 364 MET A C 1
ATOM 3518 O O . MET A 1 226 ? -60.02300 -9.84900 74.52200 1.000 143.08313 364 MET A O 1
ATOM 3532 N N . SER A 1 227 ? -61.45000 -10.58000 72.93900 1.000 96.04169 365 SER A N 1
ATOM 3533 C CA . SER A 1 227 ? -60.43200 -11.31200 72.20000 1.000 108.49481 365 SER A CA 1
ATOM 3534 C C . SER A 1 227 ? -59.99700 -10.50200 70.98700 1.000 90.16708 365 SER A C 1
ATOM 3535 O O . SER A 1 227 ? -60.83500 -10.07000 70.18900 1.000 60.97529 365 SER A O 1
ATOM 3543 N N . THR A 1 228 ? -58.69100 -10.30000 70.85900 1.000 91.13942 366 THR A N 1
ATOM 3544 C CA . THR A 1 228 ? -58.11600 -9.51600 69.77300 1.000 57.51767 366 THR A CA 1
ATOM 3545 C C . THR A 1 228 ? -56.65400 -9.92400 69.62300 1.000 64.79241 366 THR A C 1
ATOM 3546 O O . THR A 1 228 ? -56.21500 -10.93700 70.18000 1.000 92.01455 366 THR A O 1
ATOM 3557 N N . PHE A 1 229 ? -55.89100 -9.11300 68.89300 1.000 78.54892 367 PHE A N 1
ATOM 3558 C CA . PHE A 1 229 ? -54.47700 -9.38100 68.54900 1.000 60.95758 367 PHE A CA 1
ATOM 3559 C C . PHE A 1 229 ? -53.58600 -8.42500 69.33900 1.000 65.69362 367 PHE A C 1
ATOM 3560 O O . PHE A 1 229 ? -54.08700 -7.39600 69.77000 1.000 72.54616 367 PHE A O 1
ATOM 3577 N N . SER A 1 230 ? -52.29400 -8.70300 69.44600 1.000 88.22921 368 SER A N 1
ATOM 3578 C CA . SER A 1 230 ? -51.35500 -7.95600 70.31900 1.000 109.41500 368 SER A CA 1
ATOM 3579 C C . SER A 1 230 ? -51.19100 -6.48900 69.94100 1.000 113.41619 368 SER A C 1
ATOM 3580 O O . SER A 1 230 ? -50.74000 -5.74300 70.81000 1.000 105.11825 368 SER A O 1
ATOM 3588 N N . SER A 1 231 ? -51.51800 -6.07200 68.72700 1.000 87.76712 369 SER A N 1
ATOM 3589 C CA . SER A 1 231 ? -51.23000 -4.69700 68.24500 1.000 148.08710 369 SER A CA 1
ATOM 3590 C C . SER A 1 231 ? -52.48100 -3.82800 68.11300 1.000 87.68007 369 SER A C 1
ATOM 3591 O O . SER A 1 231 ? -52.36300 -2.76200 67.51500 1.000 105.30275 369 SER A O 1
ATOM 3599 N N . ASN A 1 232 ? -53.62000 -4.23000 68.66400 1.000 89.84750 370 ASN A N 1
ATOM 3600 C CA . ASN A 1 232 ? -54.88100 -3.43700 68.62200 1.000 125.53803 370 ASN A CA 1
ATOM 3601 C C . ASN A 1 232 ? -54.91500 -2.62600 69.91300 1.000 94.10106 370 ASN A C 1
ATOM 3602 O O . ASN A 1 232 ? -55.86600 -2.76300 70.66500 1.000 91.13824 370 ASN A O 1
ATOM 3613 N N . ILE A 1 233 ? -53.92500 -1.77400 70.13300 1.000 98.70608 371 ILE A N 1
ATOM 3614 C CA . ILE A 1 233 ? -53.80200 -1.00900 71.40100 1.000 64.03862 371 ILE A CA 1
ATOM 3615 C C . ILE A 1 233 ? -55.03300 -0.13000 71.52800 1.000 135.70661 371 ILE A C 1
ATOM 3616 O O . ILE A 1 233 ? -55.56100 -0.02300 72.62600 1.000 74.54602 371 ILE A O 1
ATOM 3632 N N . HIS A 1 234 ? -55.50100 0.45600 70.44200 1.000 76.26076 372 HIS A N 1
ATOM 3633 C CA . HIS A 1 234 ? -56.61700 1.43500 70.49000 1.000 130.53887 372 HIS A CA 1
ATOM 3634 C C . HIS A 1 234 ? -57.90500 0.75000 70.93000 1.000 143.71060 372 HIS A C 1
ATOM 3635 O O . HIS A 1 234 ? -58.61100 1.30000 71.77300 1.000 105.35282 372 HIS A O 1
ATOM 3649 N N . ARG A 1 235 ? -58.21900 -0.39200 70.34800 1.000 74.33735 373 ARG A N 1
ATOM 3650 C CA . ARG A 1 235 ? -59.46900 -1.10400 70.66600 1.000 173.17674 373 ARG A CA 1
ATOM 3651 C C . ARG A 1 235 ? -59.35700 -1.58700 72.10200 1.000 107.01213 373 ARG A C 1
ATOM 3652 O O . ARG A 1 235 ? -60.33300 -1.48800 72.83200 1.000 89.82643 373 ARG A O 1
ATOM 3673 N N . VAL A 1 236 ? -58.20500 -2.09600 72.49700 1.000 78.28535 374 VAL A N 1
ATOM 3674 C CA . VAL A 1 236 ? -58.02100 -2.65700 73.86000 1.000 85.86146 374 VAL A CA 1
ATOM 3675 C C . VAL A 1 236 ? -58.08500 -1.49500 74.84300 1.000 73.06527 374 VAL A C 1
ATOM 3676 O O . VAL A 1 236 ? -58.45600 -1.73200 75.95800 1.000 88.47632 374 VAL A O 1
ATOM 3689 N N . TYR A 1 237 ? -57.71900 -0.28900 74.44300 1.000 53.59975 375 TYR A N 1
ATOM 3690 C CA . TYR A 1 237 ? -57.73200 0.90400 75.32000 1.000 52.94309 375 TYR A CA 1
ATOM 3691 C C . TYR A 1 237 ? -59.16700 1.37200 75.45300 1.000 61.55444 375 TYR A C 1
ATOM 3692 O O . TYR A 1 237 ? -59.51300 1.91800 76.48000 1.000 90.50021 375 TYR A O 1
ATOM 3710 N N . GLN A 1 238 ? -59.94700 1.24400 74.39300 1.000 56.52622 376 GLN A N 1
ATOM 3711 C CA . GLN A 1 238 ? -61.36800 1.65200 74.39200 1.000 101.81420 376 GLN A CA 1
ATOM 3712 C C . GLN A 1 238 ? -62.09900 0.67700 75.29200 1.000 81.97289 376 GLN A C 1
ATOM 3713 O O . GLN A 1 238 ? -62.97400 1.09400 76.01500 1.000 83.62842 376 GLN A O 1
ATOM 3727 N N . ALA A 1 239 ? -61.71800 -0.58200 75.26000 1.000 128.26529 377 ALA A N 1
ATOM 3728 C CA . ALA A 1 239 ? -62.40600 -1.64000 76.01800 1.000 70.47025 377 ALA A CA 1
ATOM 3729 C C . ALA A 1 239 ? -62.04200 -1.54600 77.49000 1.000 123.08053 377 ALA A C 1
ATOM 3730 O O . ALA A 1 239 ? -62.89300 -1.86500 78.28600 1.000 75.39426 377 ALA A O 1
ATOM 3737 N N . ILE A 1 240 ? -60.79300 -1.24500 77.82800 1.000 179.63537 378 ILE A N 1
ATOM 3738 C CA . ILE A 1 240 ? -60.38800 -1.06500 79.21900 1.000 129.00891 378 ILE A CA 1
ATOM 3739 C C . ILE A 1 240 ? -61.06600 0.16000 79.82000 1.000 82.20005 378 ILE A C 1
ATOM 3740 O O . ILE A 1 240 ? -61.47300 0.14900 80.98900 1.000 82.54316 378 ILE A O 1
ATOM 3756 N N . GLN A 1 241 ? -61.19100 1.23800 79.04200 1.000 58.28468 379 GLN A N 1
ATOM 3757 C CA . GLN A 1 241 ? -61.88900 2.41800 79.53900 1.000 64.90931 379 GLN A CA 1
ATOM 3758 C C . GLN A 1 241 ? -63.33000 2.08500 79.90100 1.000 67.80272 379 GLN A C 1
ATOM 3759 O O . GLN A 1 241 ? -63.82600 2.49000 80.96200 1.000 75.90514 379 GLN A O 1
ATOM 3773 N N . TYR A 1 242 ? -64.01200 1.32200 79.04400 1.000 95.10589 380 TYR A N 1
ATOM 3774 C CA . TYR A 1 242 ? -65.38900 0.95000 79.35300 1.000 60.01056 380 TYR A CA 1
ATOM 3775 C C . TYR A 1 242 ? -65.46400 -0.07800 80.47500 1.000 96.03160 380 TYR A C 1
ATOM 3776 O O . TYR A 1 242 ? -66.47900 -0.15300 81.17600 1.000 69.15418 380 TYR A O 1
ATOM 3794 N N . GLY A 1 243 ? -64.40800 -0.86800 80.66700 1.000 86.96197 381 GLY A N 1
ATOM 3795 C CA . GLY A 1 243 ? -64.37700 -1.77200 81.80200 1.000 94.08736 381 GLY A CA 1
ATOM 3796 C C . GLY A 1 243 ? -64.25400 -1.03700 83.12200 1.000 120.95527 381 GLY A C 1
ATOM 3797 O O . GLY A 1 243 ? -64.93400 -1.37300 84.09500 1.000 98.70851 381 GLY A O 1
ATOM 3801 N N . ILE A 1 244 ? -63.38700 -0.02100 83.17600 1.000 85.38149 382 ILE A N 1
ATOM 3802 C CA . ILE A 1 244 ? -63.25800 0.75900 84.40200 1.000 67.12286 382 ILE A CA 1
ATOM 3803 C C . ILE A 1 244 ? -64.45300 1.67900 84.60500 1.000 79.99398 382 ILE A C 1
ATOM 3804 O O . ILE A 1 244 ? -64.72800 2.08500 85.74000 1.000 66.78137 382 ILE A O 1
ATOM 3820 N N . LYS A 1 245 ? -65.18000 2.02300 83.53600 1.000 69.43757 383 LYS A N 1
ATOM 3821 C CA . LYS A 1 245 ? -66.39600 2.80800 83.71900 1.000 74.22518 383 LYS A CA 1
ATOM 3822 C C . LYS A 1 245 ? -67.45700 2.02400 84.48300 1.000 71.81760 383 LYS A C 1
ATOM 3823 O O . LYS A 1 245 ? -68.21900 2.61000 85.26000 1.000 67.60885 383 LYS A O 1
ATOM 3842 N N . TYR A 1 246 ? -67.51200 0.70500 84.29300 1.000 76.52595 384 TYR A N 1
ATOM 3843 C CA . TYR A 1 246 ? -68.51000 -0.14200 84.93300 1.000 69.19662 384 TYR A CA 1
ATOM 3844 C C . TYR A 1 246 ? -67.91600 -0.98900 86.05700 1.000 94.00515 384 TYR A C 1
ATOM 3845 O O . TYR A 1 246 ? -68.41800 -2.07600 86.35300 1.000 53.47106 384 TYR A O 1
ATOM 3863 N N . ASN A 1 247 ? -66.84500 -0.49600 86.68400 1.000 86.44057 385 ASN A N 1
ATOM 3864 C CA . ASN A 1 247 ? -66.26600 -1.09700 87.88800 1.000 90.43440 385 ASN A CA 1
ATOM 3865 C C . ASN A 1 247 ? -65.89200 -2.56300 87.66400 1.000 80.25675 385 ASN A C 1
ATOM 3866 O O . ASN A 1 247 ? -66.23600 -3.44700 88.45100 1.000 73.37863 385 ASN A O 1
ATOM 3877 N N . ARG A 1 248 ? -65.17800 -2.82000 86.57400 1.000 60.00563 386 ARG A N 1
ATOM 3878 C CA . ARG A 1 248 ? -64.67100 -4.14900 86.26900 1.000 82.07259 386 ARG A CA 1
ATOM 3879 C C . ARG A 1 248 ? -63.15400 -4.16000 86.38600 1.000 89.58226 386 ARG A C 1
ATOM 3880 O O . ARG A 1 248 ? -62.47800 -3.23500 85.92300 1.000 74.72877 386 ARG A O 1
ATOM 3901 N N . LYS A 1 249 ? -62.62500 -5.20400 87.01600 1.000 56.82751 387 LYS A N 1
ATOM 3902 C CA . LYS A 1 249 ? -61.18300 -5.37300 87.12400 1.000 52.77725 387 LYS A CA 1
ATOM 3903 C C . LYS A 1 249 ? -60.65000 -5.98500 85.83400 1.000 100.53204 387 LYS A C 1
ATOM 3904 O O . LYS A 1 249 ? -61.20100 -6.96800 85.32800 1.000 65.83078 387 LYS A O 1
ATOM 3923 N N . ILE A 1 250 ? -59.58300 -5.40000 85.30000 1.000 89.58558 388 ILE A N 1
ATOM 3924 C CA . ILE A 1 250 ? -59.05400 -5.79000 83.99900 1.000 84.65430 388 ILE A CA 1
ATOM 3925 C C . ILE A 1 250 ? -57.96600 -6.83700 84.19100 1.000 66.86034 388 ILE A C 1
ATOM 3926 O O . ILE A 1 250 ? -57.05000 -6.65700 85.00200 1.000 82.48934 388 ILE A O 1
ATOM 3942 N N . ALA A 1 251 ? -58.06400 -7.93200 83.44100 1.000 76.32271 389 ALA A N 1
ATOM 3943 C CA . ALA A 1 251 ? -57.05500 -8.98600 83.43300 1.000 58.04354 389 ALA A CA 1
ATOM 3944 C C . ALA A 1 251 ? -56.57400 -9.16100 82.00000 1.000 50.17439 389 ALA A C 1
ATOM 3945 O O . ALA A 1 251 ? -57.32300 -9.64300 81.14300 1.000 92.38802 389 ALA A O 1
ATOM 3952 N N . VAL A 1 252 ? -55.33300 -8.76400 81.73700 1.000 71.25258 390 VAL A N 1
ATOM 3953 C CA . VAL A 1 252 ? -54.74900 -8.83900 80.40300 1.000 65.14481 390 VAL A CA 1
ATOM 3954 C C . VAL A 1 252 ? -53.92200 -10.11400 80.31300 1.000 53.28774 390 VAL A C 1
ATOM 3955 O O . VAL A 1 252 ? -52.98200 -10.31100 81.09200 1.000 84.12929 390 VAL A O 1
ATOM 3968 N N . ILE A 1 253 ? -54.27400 -10.97800 79.36600 1.000 88.66042 391 ILE A N 1
ATOM 3969 C CA . ILE A 1 253 ? -53.55500 -12.22100 79.11000 1.000 88.59012 391 ILE A CA 1
ATOM 3970 C C . ILE A 1 253 ? -52.75500 -12.04400 77.82700 1.000 91.10828 391 ILE A C 1
ATOM 3971 O O . ILE A 1 253 ? -53.30000 -11.62100 76.80000 1.000 91.59649 391 ILE A O 1
ATOM 3987 N N . GLY A 1 254 ? -51.46400 -12.35900 77.88900 1.000 87.00921 392 GLY A N 1
ATOM 3988 C CA . GLY A 1 254 ? -50.58900 -12.18300 76.74700 1.000 71.84168 392 GLY A CA 1
ATOM 3989 C C . GLY A 1 254 ? -49.48300 -11.18900 77.02800 1.000 71.57956 392 GLY A C 1
ATOM 3990 O O . GLY A 1 254 ? -49.74900 -10.00900 77.27300 1.000 65.24451 392 GLY A O 1
ATOM 3994 N N . ARG A 1 255 ? -48.23300 -11.65800 76.99300 1.000 114.03211 393 ARG A N 1
ATOM 3995 C CA . ARG A 1 255 ? -47.10900 -10.79900 77.35100 1.000 132.71916 393 ARG A CA 1
ATOM 3996 C C . ARG A 1 255 ? -46.95600 -9.64100 76.37100 1.000 82.83791 393 ARG A C 1
ATOM 3997 O O . ARG A 1 255 ? -46.64900 -8.51300 76.77600 1.000 101.92998 393 ARG A O 1
ATOM 4018 N N . SER A 1 256 ? -47.24900 -9.85000 75.09600 1.000 85.74032 394 SER A N 1
ATOM 4019 C CA . SER A 1 256 ? -47.02000 -8.81800 74.05500 1.000 78.52586 394 SER A CA 1
ATOM 4020 C C . SER A 1 256 ? -48.01700 -7.67600 74.21900 1.000 68.91599 394 SER A C 1
ATOM 4021 O O . SER A 1 256 ? -47.63500 -6.53800 73.99400 1.000 68.89464 394 SER A O 1
ATOM 4029 N N . MET A 1 257 ? -49.25600 -7.96700 74.58900 1.000 57.75623 395 MET A N 1
ATOM 4030 C CA . MET A 1 257 ? -50.31300 -6.93200 74.70600 1.000 96.07740 395 MET A CA 1
ATOM 4031 C C . MET A 1 257 ? -49.95000 -6.02700 75.87300 1.000 85.49751 395 MET A C 1
ATOM 4032 O O . MET A 1 257 ? -50.06800 -4.81500 75.74000 1.000 82.70504 395 MET A O 1
ATOM 4046 N N . GLU A 1 258 ? -49.50700 -6.60300 76.97800 1.000 83.44402 396 GLU A N 1
ATOM 4047 C CA . GLU A 1 258 ? -49.17500 -5.82400 78.18900 1.000 90.24814 396 GLU A CA 1
ATOM 4048 C C . GLU A 1 258 ? -47.96400 -4.96100 77.87900 1.000 79.15571 396 GLU A C 1
ATOM 4049 O O . GLU A 1 258 ? -47.93700 -3.81800 78.30000 1.000 77.55059 396 GLU A O 1
ATOM 4061 N N . LYS A 1 259 ? -46.99900 -5.49600 77.15600 1.000 82.87299 397 LYS A N 1
ATOM 4062 C CA . LYS A 1 259 ? -45.77100 -4.74800 76.83100 1.000 95.48342 397 LYS A CA 1
ATOM 4063 C C . LYS A 1 259 ? -46.16700 -3.58000 75.95500 1.000 71.63889 397 LYS A C 1
ATOM 4064 O O . LYS A 1 259 ? -45.75600 -2.47000 76.24100 1.000 93.25478 397 LYS A O 1
ATOM 4083 N N . ASN A 1 260 ? -46.95100 -3.83000 74.92700 1.000 62.61372 398 ASN A N 1
ATOM 4084 C CA . ASN A 1 260 ? -47.30300 -2.78600 73.94000 1.000 117.00432 398 ASN A CA 1
ATOM 4085 C C . ASN A 1 260 ? -48.11400 -1.72100 74.67800 1.000 42.41484 398 ASN A C 1
ATOM 4086 O O . ASN A 1 260 ? -47.90900 -0.53900 74.42600 1.000 63.16405 398 ASN A O 1
ATOM 4097 N N . LEU A 1 261 ? -48.98300 -2.11800 75.59000 1.000 60.06159 399 LEU A N 1
ATOM 4098 C CA . LEU A 1 261 ? -49.81200 -1.17300 76.37200 1.000 115.92786 399 LEU A CA 1
ATOM 4099 C C . LEU A 1 261 ? -48.88900 -0.38300 77.29600 1.000 139.71266 399 LEU A C 1
ATOM 4100 O O . LEU A 1 261 ? -49.11100 0.81100 77.47800 1.000 159.79309 399 LEU A O 1
ATOM 4116 N N . ASP A 1 262 ? -47.88400 -1.02800 77.86900 1.000 67.22240 400 ASP A N 1
ATOM 4117 C CA . ASP A 1 262 ? -46.94900 -0.38100 78.82100 1.000 102.06856 400 ASP A CA 1
ATOM 4118 C C . ASP A 1 262 ? -46.02800 0.56500 78.05500 1.000 103.33692 400 ASP A C 1
ATOM 4119 O O . ASP A 1 262 ? -45.61200 1.52800 78.64100 1.000 103.70192 400 ASP A O 1
ATOM 4128 N N . ILE A 1 263 ? -45.67800 0.26300 76.81200 1.000 89.40002 401 ILE A N 1
ATOM 4129 C CA . I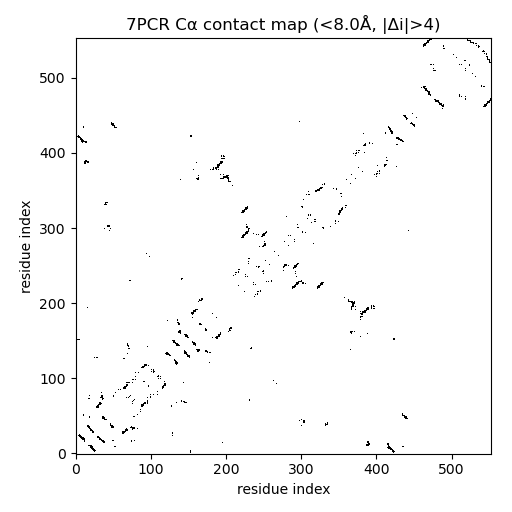LE A 1 263 ? -44.77100 1.11000 75.99000 1.000 104.07804 401 ILE A CA 1
ATOM 4130 C C . ILE A 1 263 ? -45.54600 2.38100 75.68500 1.000 63.87656 401 ILE A C 1
ATOM 4131 O O . ILE A 1 263 ? -44.94500 3.43600 75.65800 1.000 128.59074 401 ILE A O 1
ATOM 4147 N N . ALA A 1 264 ? -46.84600 2.28900 75.49300 1.000 62.97014 402 ALA A N 1
ATOM 4148 C CA . ALA A 1 264 ? -47.68500 3.43600 75.10000 1.000 84.03831 402 ALA A CA 1
ATOM 4149 C C . ALA A 1 264 ? -48.05900 4.24900 76.32200 1.000 124.49738 402 ALA A C 1
ATOM 4150 O O . ALA A 1 264 ? -48.32400 5.43500 76.17200 1.000 165.74513 402 ALA A O 1
ATOM 4157 N N . ARG A 1 265 ? -48.15500 3.60600 77.47400 1.000 96.43480 403 ARG A N 1
ATOM 4158 C CA . ARG A 1 265 ? -48.52900 4.28300 78.73800 1.000 100.52034 403 ARG A CA 1
ATOM 4159 C C . ARG A 1 265 ? -47.33200 5.12200 79.14600 1.000 67.57203 403 ARG A C 1
ATOM 4160 O O . ARG A 1 265 ? -47.52000 6.25700 79.58100 1.000 118.89294 403 ARG A O 1
ATOM 4181 N N . GLU A 1 266 ? -46.13900 4.56300 79.01700 1.000 68.63436 404 GLU A N 1
ATOM 4182 C CA . GLU A 1 266 ? -44.94700 5.28200 79.45700 1.000 76.97886 404 GLU A CA 1
ATOM 4183 C C . GLU A 1 266 ? -44.63400 6.45600 78.53800 1.000 76.41695 404 GLU A C 1
ATOM 4184 O O . GLU A 1 266 ? -44.22600 7.52500 79.00500 1.000 77.41883 404 GLU A O 1
ATOM 4196 N N . LEU A 1 267 ? -44.82100 6.28000 77.23100 1.000 83.85119 405 LEU A N 1
ATOM 4197 C CA . LEU A 1 267 ? -44.56600 7.35000 76.27500 1.000 88.23772 405 LEU A CA 1
ATOM 4198 C C . LEU A 1 267 ? -45.68000 8.38900 76.23400 1.000 54.96867 405 LEU A C 1
ATOM 4199 O O . LEU A 1 267 ? -45.55700 9.37300 75.49600 1.000 98.74524 405 LEU A O 1
ATOM 4215 N N . GLY A 1 268 ? -46.75400 8.19600 76.99500 1.000 110.48707 406 GLY A N 1
ATOM 4216 C CA . GLY A 1 268 ? -47.77600 9.21300 77.13800 1.000 106.24399 406 GLY A CA 1
ATOM 4217 C C . GLY A 1 268 ? -48.88500 9.19000 76.11300 1.000 66.15894 406 GLY A C 1
ATOM 4218 O O . GLY A 1 268 ? -49.60400 10.18700 75.98300 1.000 106.89216 406 GLY A O 1
ATOM 4222 N N . TYR A 1 269 ? -49.06000 8.12100 75.36100 1.000 62.25706 407 TYR A N 1
ATOM 4223 C CA . TYR A 1 269 ? -50.08000 8.06100 74.29000 1.000 94.49805 407 TYR A CA 1
ATOM 4224 C C . TYR A 1 269 ? -51.40800 7.65600 74.93100 1.000 96.06078 407 TYR A C 1
ATOM 4225 O O . TYR A 1 269 ? -52.44800 8.12000 74.46700 1.000 77.92806 407 TYR A O 1
ATOM 4243 N N . ILE A 1 270 ? -51.37900 6.82400 75.96400 1.000 64.07236 408 ILE A N 1
ATOM 4244 C CA . ILE A 1 270 ? -52.59800 6.31300 76.64700 1.000 69.88644 408 ILE A CA 1
ATOM 4245 C C . ILE A 1 270 ? -52.46000 6.55500 78.14600 1.000 92.31736 408 ILE A C 1
ATOM 4246 O O . ILE A 1 270 ? -51.32900 6.65400 78.59400 1.000 119.10823 408 ILE A O 1
ATOM 4262 N N . HIS A 1 271 ? -53.56500 6.65900 78.88000 1.000 115.59164 409 HIS A N 1
ATOM 4263 C CA . HIS A 1 271 ? -53.60000 6.87700 80.34700 1.000 80.71196 409 HIS A CA 1
ATOM 4264 C C . HIS A 1 271 ? -54.32900 5.70800 80.99600 1.000 74.25600 409 HIS A C 1
ATOM 4265 O O . HIS A 1 271 ? -55.52700 5.61200 80.77000 1.000 104.96025 409 HIS A O 1
ATOM 4279 N N . LEU A 1 272 ? -53.65500 4.89200 81.80500 1.000 96.48733 410 LEU A N 1
ATOM 4280 C CA . LEU A 1 272 ? -54.24800 3.69500 82.38800 1.000 80.76973 410 LEU A CA 1
ATOM 4281 C C . LEU A 1 272 ? -53.86700 3.56600 83.85800 1.000 77.37495 410 LEU A C 1
ATOM 4282 O O . LEU A 1 272 ? -52.68000 3.44100 84.18400 1.000 150.30568 410 LEU A O 1
ATOM 4298 N N . PRO A 1 273 ? -54.83800 3.59000 84.76900 1.000 66.50941 411 PRO A N 1
ATOM 4299 C CA . PRO A 1 273 ? -54.51300 3.44400 86.19300 1.000 92.66196 411 PRO A CA 1
ATOM 4300 C C . PRO A 1 273 ? -54.14600 2.00800 86.53800 1.000 75.05611 411 PRO A C 1
ATOM 4301 O O . PRO A 1 273 ? -54.78000 1.05500 86.07700 1.000 113.62600 411 PRO A O 1
ATOM 4312 N N . TYR A 1 274 ? -53.11100 1.86200 87.37000 1.000 118.14463 412 TYR A N 1
ATOM 4313 C CA . TYR A 1 274 ? -52.62800 0.53200 87.73200 1.000 103.93920 412 TYR A CA 1
ATOM 4314 C C . TYR A 1 274 ? -53.64600 -0.22600 88.57600 1.000 76.46467 412 TYR A C 1
ATOM 4315 O O . TYR A 1 274 ? -53.78700 -1.44600 88.43700 1.000 87.67055 412 TYR A O 1
ATOM 4333 N N . GLN A 1 275 ? -54.36200 0.47800 89.45700 1.000 72.23940 413 GLN A N 1
ATOM 4334 C CA . GLN A 1 275 ? -55.22600 -0.18600 90.42800 1.000 80.45753 413 GLN A CA 1
ATOM 4335 C C . GLN A 1 275 ? -56.38700 -0.93000 89.77900 1.000 71.36963 413 GLN A C 1
ATOM 4336 O O . GLN A 1 275 ? -56.99600 -1.78600 90.43000 1.000 61.05898 413 GLN A O 1
ATOM 4350 N N . SER A 1 276 ? -56.70700 -0.63200 88.52000 1.000 83.83627 414 SER A N 1
ATOM 4351 C CA . SER A 1 276 ? -57.79800 -1.31200 87.83500 1.000 79.32413 414 SER A CA 1
ATOM 4352 C C . SER A 1 276 ? -57.40700 -2.68200 87.29900 1.000 73.99228 414 SER A C 1
ATOM 4353 O O . SER A 1 276 ? -58.28700 -3.42400 86.84800 1.000 75.57568 414 SER A O 1
ATOM 4361 N N . PHE A 1 277 ? -56.12700 -3.03900 87.33900 1.000 89.95442 415 PHE A N 1
ATOM 4362 C CA . PHE A 1 277 ? -55.63900 -4.25000 86.69800 1.000 78.21976 415 PHE A CA 1
ATOM 4363 C C . PHE A 1 277 ? -55.34400 -5.33900 87.72100 1.000 46.38945 415 PHE A C 1
ATOM 4364 O O . PHE A 1 277 ? -54.94600 -5.06600 88.85600 1.000 76.41426 415 PHE A O 1
ATOM 4381 N N . ILE A 1 278 ? -55.55100 -6.58700 87.29800 1.000 66.28712 416 ILE A N 1
ATOM 4382 C CA . ILE A 1 278 ? -55.31300 -7.76600 88.12100 1.000 75.02750 416 ILE A CA 1
ATOM 4383 C C . ILE A 1 278 ? -54.62300 -8.82200 87.26700 1.000 47.35595 416 ILE A C 1
ATOM 4384 O O . ILE A 1 278 ? -54.50000 -8.68900 86.04800 1.000 85.67004 416 ILE A O 1
ATOM 4400 N N . GLU A 1 279 ? -54.17300 -9.88300 87.92700 1.000 80.33984 417 GLU A N 1
ATOM 4401 C CA . GLU A 1 279 ? -53.56100 -11.01400 87.24900 1.000 115.15945 417 GLU A CA 1
ATOM 4402 C C . GLU A 1 279 ? -54.61000 -12.08000 86.95300 1.000 81.71540 417 GLU A C 1
ATOM 4403 O O . GLU A 1 279 ? -55.68500 -12.11300 87.55700 1.000 75.16805 417 GLU A O 1
ATOM 4415 N N . ALA A 1 280 ? -54.28300 -12.95900 86.00100 1.000 74.90461 418 ALA A N 1
ATOM 4416 C CA . ALA A 1 280 ? -55.21500 -14.01600 85.61800 1.000 102.10117 418 ALA A CA 1
ATOM 4417 C C . ALA A 1 280 ? -55.55700 -14.90800 86.80500 1.000 75.53200 418 ALA A C 1
ATOM 4418 O O . ALA A 1 280 ? -56.73000 -15.23200 87.03300 1.000 98.47035 418 ALA A O 1
ATOM 4425 N N . ASN A 1 281 ? -54.54600 -15.29000 87.59100 1.000 116.91711 419 ASN A N 1
ATOM 4426 C CA . ASN A 1 281 ? -54.76300 -16.12900 88.76500 1.000 82.71768 419 ASN A CA 1
ATOM 4427 C C . ASN A 1 281 ? -55.77700 -15.53400 89.73400 1.000 80.70986 419 ASN A C 1
ATOM 4428 O O . ASN A 1 281 ? -56.31600 -16.26300 90.57400 1.000 92.98704 419 ASN A O 1
ATOM 4439 N N . GLU A 1 282 ? -56.05300 -14.23400 89.63400 1.000 73.27199 420 GLU A N 1
ATOM 4440 C CA . GLU A 1 282 ? -56.96300 -13.56000 90.54800 1.000 83.01233 420 GLU A CA 1
ATOM 4441 C C . GLU A 1 282 ? -58.39900 -13.49500 90.04500 1.000 84.28163 420 GLU A C 1
ATOM 4442 O O . GLU A 1 282 ? -59.28500 -13.11300 90.81900 1.000 101.88056 420 GLU A O 1
ATOM 4454 N N . VAL A 1 283 ? -58.65900 -13.85200 88.78200 1.000 65.64673 421 VAL A N 1
ATOM 4455 C CA . VAL A 1 283 ? -59.99200 -13.61700 88.22500 1.000 81.95846 421 VAL A CA 1
ATOM 4456 C C . VAL A 1 283 ? -61.05100 -14.42800 88.96100 1.000 88.76462 421 VAL A C 1
ATOM 4457 O O . VAL A 1 283 ? -62.20200 -13.99100 89.08300 1.000 88.09791 421 VAL A O 1
ATOM 4470 N N . ALA A 1 284 ? -60.68800 -15.60400 89.47900 1.000 64.28930 422 ALA A N 1
ATOM 4471 C CA . ALA A 1 284 ? -61.65600 -16.42100 90.20000 1.000 65.12906 422 ALA A CA 1
ATOM 4472 C C . ALA A 1 284 ? -61.98700 -15.84900 91.57100 1.000 80.31110 422 ALA A C 1
ATOM 4473 O O . ALA A 1 284 ? -63.00300 -16.23300 92.15900 1.000 81.75666 422 ALA A O 1
ATOM 4480 N N . LYS A 1 285 ? -61.15800 -14.94200 92.09000 1.000 87.17179 423 LYS A N 1
ATOM 4481 C CA . LYS A 1 285 ? -61.42700 -14.33500 93.38600 1.000 87.51692 423 LYS A CA 1
ATOM 4482 C C . LYS A 1 285 ? -62.50200 -13.25900 93.31800 1.000 96.44212 423 LYS A C 1
ATOM 4483 O O . LYS A 1 285 ? -63.04200 -12.87400 94.36100 1.000 86.64241 423 LYS A O 1
ATOM 4502 N N . TYR A 1 286 ? -62.82800 -12.77000 92.12200 1.000 87.23861 424 TYR A N 1
ATOM 4503 C CA . TYR A 1 286 ? -63.79300 -11.69900 91.95200 1.000 68.93014 424 TYR A CA 1
ATOM 4504 C C . TYR A 1 286 ? -65.11300 -12.23700 91.40900 1.000 78.96056 424 TYR A C 1
ATOM 4505 O O . TYR A 1 286 ? -65.12900 -13.22800 90.67100 1.000 89.80292 424 TYR A O 1
ATOM 4523 N N . PRO A 1 287 ? -66.23700 -11.61200 91.75800 1.000 78.96439 425 PRO A N 1
ATOM 4524 C CA . PRO A 1 287 ? -67.50900 -11.98800 91.13400 1.000 93.10003 425 PRO A CA 1
ATOM 4525 C C . PRO A 1 287 ? -67.47900 -11.71900 89.63700 1.000 78.91076 425 PRO A C 1
ATOM 4526 O O . PRO A 1 287 ? -66.72200 -10.88000 89.14100 1.000 81.27916 425 PRO A O 1
ATOM 4537 N N . ASP A 1 288 ? -68.32900 -12.45000 88.91200 1.000 96.38759 426 ASP A N 1
ATOM 4538 C CA . ASP A 1 288 ? -68.23100 -12.47700 87.45500 1.000 53.57469 426 ASP A CA 1
ATOM 4539 C C . ASP A 1 288 ? -68.52000 -11.11300 86.83900 1.000 52.40978 426 ASP A C 1
ATOM 4540 O O . ASP A 1 288 ? -67.87600 -10.72400 85.85900 1.000 80.93519 426 ASP A O 1
ATOM 4549 N N . ASN A 1 289 ? -69.47300 -10.37000 87.39600 1.000 84.09642 427 ASN A N 1
ATOM 4550 C CA . ASN A 1 289 ? -69.81000 -9.06600 86.81500 1.000 82.50222 427 ASN A CA 1
ATOM 4551 C C . ASN A 1 289 ? -68.76300 -7.99100 87.10100 1.000 84.36916 427 ASN A C 1
ATOM 4552 O O . ASN A 1 289 ? -69.00400 -6.81700 86.77700 1.000 88.17805 427 ASN A O 1
ATOM 4563 N N . GLU A 1 290 ? -67.62000 -8.34800 87.68900 1.000 70.87869 428 GLU A N 1
ATOM 4564 C CA . GLU A 1 290 ? -66.54200 -7.40200 87.95600 1.000 58.96042 428 GLU A CA 1
ATOM 4565 C C . GLU A 1 290 ? -65.27500 -7.75100 87.18300 1.000 71.41319 428 GLU A C 1
ATOM 4566 O O . GLU A 1 290 ? -64.18300 -7.31800 87.56600 1.000 72.46029 428 GLU A O 1
ATOM 4578 N N . ILE A 1 291 ? -65.39300 -8.51600 86.09900 1.000 82.18777 429 ILE A N 1
ATOM 4579 C CA . ILE A 1 291 ? -64.23600 -9.09200 85.42200 1.000 56.68922 429 ILE A CA 1
ATOM 4580 C C . ILE A 1 291 ? -64.29500 -8.76400 83.93600 1.000 65.48011 429 ILE A C 1
ATOM 4581 O O . ILE A 1 291 ? -65.25400 -9.13700 83.24500 1.000 85.66895 429 ILE A O 1
ATOM 4597 N N . LEU A 1 292 ? -63.26500 -8.07400 83.44700 1.000 69.88515 430 LEU A N 1
ATOM 4598 C CA . LEU A 1 292 ? -62.98700 -7.94800 82.02200 1.000 73.49933 430 LEU A CA 1
ATOM 4599 C C . LEU A 1 292 ? -61.63600 -8.59000 81.74700 1.000 52.96061 430 LEU A C 1
ATOM 4600 O O . LEU A 1 292 ? -60.61400 -8.15000 82.28400 1.000 96.14202 430 LEU A O 1
ATOM 4616 N N . ILE A 1 293 ? -61.63800 -9.63100 80.92800 1.000 60.59110 431 ILE A N 1
ATOM 4617 C CA . ILE A 1 293 ? -60.42500 -10.30200 80.48100 1.000 58.09510 431 ILE A CA 1
ATOM 4618 C C . ILE A 1 293 ? -60.11900 -9.82400 79.07200 1.000 51.05871 431 ILE A C 1
ATOM 4619 O O . ILE A 1 293 ? -61.03200 -9.63200 78.26400 1.000 67.78041 431 ILE A O 1
ATOM 4635 N N . VAL A 1 294 ? -58.84100 -9.60200 78.78000 1.000 56.60202 432 VAL A N 1
ATOM 4636 C CA . VAL A 1 294 ? -58.39000 -9.24000 77.44100 1.000 45.57165 432 VAL A CA 1
ATOM 4637 C C . VAL A 1 294 ? -57.39400 -10.29800 76.99400 1.000 66.84458 432 VAL A C 1
ATOM 4638 O O . VAL A 1 294 ? -56.37100 -10.51500 77.65700 1.000 72.49695 432 VAL A O 1
ATOM 4651 N N . THR A 1 295 ? -57.69200 -10.96000 75.87900 1.000 86.76799 433 THR A N 1
ATOM 4652 C CA . THR A 1 295 ? -56.91700 -12.10400 75.42100 1.000 104.06687 433 THR A CA 1
ATOM 4653 C C . THR A 1 295 ? -56.27800 -11.81700 74.07100 1.000 95.25916 433 THR A C 1
ATOM 4654 O O . THR A 1 295 ? -56.91400 -11.25000 73.17600 1.000 90.41800 433 THR A O 1
ATOM 4665 N N . THR A 1 296 ? -55.01100 -12.20600 73.94000 1.000 92.53503 434 THR A N 1
ATOM 4666 C CA . THR A 1 296 ? -54.30800 -12.23000 72.66600 1.000 101.55594 434 THR A CA 1
ATOM 4667 C C . THR A 1 296 ? -53.51400 -13.52600 72.58500 1.000 82.36960 434 THR A C 1
ATOM 4668 O O . THR A 1 296 ? -53.38500 -14.26400 73.56500 1.000 75.60821 434 THR A O 1
ATOM 4679 N N . GLY A 1 297 ? -52.97900 -13.80100 71.40000 1.000 103.82801 435 GLY A N 1
ATOM 4680 C CA . GLY A 1 297 ? -52.13700 -14.96500 71.21400 1.000 102.61839 435 GLY A CA 1
ATOM 4681 C C . GLY A 1 297 ? -50.74600 -14.58000 70.76100 1.000 102.89884 435 GLY A C 1
ATOM 4682 O O . GLY A 1 297 ? -50.18300 -13.59400 71.24500 1.000 87.33662 435 GLY A O 1
ATOM 4686 N N . SER A 1 298 ? -50.18000 -15.34500 69.83200 1.000 86.92502 436 SER A N 1
ATOM 4687 C CA . SER A 1 298 ? -48.92100 -14.95300 69.22000 1.000 84.20167 436 SER A CA 1
ATOM 4688 C C . SER A 1 298 ? -49.15400 -13.77500 68.27600 1.000 115.64531 436 SER A C 1
ATOM 4689 O O . SER A 1 298 ? -50.26100 -13.23900 68.16200 1.000 116.83589 436 SER A O 1
ATOM 4697 N N . GLN A 1 299 ? -48.09900 -13.34400 67.59800 1.000 90.60750 437 GLN A N 1
ATOM 4698 C CA . GLN A 1 299 ? -48.16700 -12.15000 66.72800 1.000 98.17153 437 GLN A CA 1
ATOM 4699 C C . GLN A 1 299 ? -49.27200 -12.33500 65.70500 1.000 90.17075 437 GLN A C 1
ATOM 4700 O O . GLN A 1 299 ? -49.22700 -13.33400 65.00200 1.000 83.11553 437 GLN A O 1
ATOM 4714 N N . GLY A 1 300 ? -50.24500 -11.43000 65.66300 1.000 71.60702 438 GLY A N 1
ATOM 4715 C CA . GLY A 1 300 ? -51.30200 -11.43700 64.63500 1.000 68.65290 438 GLY A CA 1
ATOM 4716 C C . GLY A 1 300 ? -52.44700 -12.34600 64.98700 1.000 67.40123 438 GLY A C 1
ATOM 4717 O O . GLY A 1 300 ? -53.51200 -12.20000 64.38000 1.000 52.96535 438 GLY A O 1
ATOM 4721 N N . GLU A 1 301 ? -52.26000 -13.24800 65.93900 1.000 75.71937 439 GLU A N 1
ATOM 4722 C CA . GLU A 1 301 ? -53.29800 -14.22900 66.21200 1.000 79.94204 439 GLU A CA 1
ATOM 4723 C C . GLU A 1 301 ? -54.37900 -13.64900 67.11500 1.000 78.01739 439 GLU A C 1
ATOM 4724 O O . GLU A 1 301 ? -54.11900 -12.80100 67.97300 1.000 93.26720 439 GLU A O 1
ATOM 4736 N N . THR A 1 302 ? -55.59600 -14.11700 66.91100 1.000 94.70002 440 THR A N 1
ATOM 4737 C CA . THR A 1 302 ? -56.74700 -13.75300 67.73000 1.000 71.24749 440 THR A CA 1
ATOM 4738 C C . THR A 1 302 ? -57.53300 -14.96200 68.20400 1.000 92.07288 440 THR A C 1
ATOM 4739 O O . THR A 1 302 ? -57.91600 -15.02100 69.37500 1.000 166.91241 440 THR A O 1
ATOM 4750 N N . MET A 1 303 ? -57.76600 -15.93700 67.33000 1.000 69.74185 441 MET A N 1
ATOM 4751 C CA . MET A 1 303 ? -58.71100 -17.00900 67.59700 1.000 99.02331 441 MET A CA 1
ATOM 4752 C C . MET A 1 303 ? -58.06400 -18.29100 68.09700 1.000 69.36101 441 MET A C 1
ATOM 4753 O O . MET A 1 303 ? -58.78700 -19.20000 68.51300 1.000 50.05429 441 MET A O 1
ATOM 4767 N N . SER A 1 304 ? -56.73500 -18.40000 68.06300 1.000 61.84218 442 SER A N 1
ATOM 4768 C CA . SER A 1 304 ? -56.09400 -19.53800 68.71000 1.000 78.96566 442 SER A CA 1
ATOM 4769 C C . SER A 1 304 ? -56.33600 -19.50600 70.21400 1.000 65.15122 442 SER A C 1
ATOM 4770 O O . SER A 1 304 ? -56.66900 -20.53100 70.82100 1.000 60.71000 442 SER A O 1
ATOM 4778 N N . ALA A 1 305 ? -56.20300 -18.32600 70.82600 1.000 67.04494 443 ALA A N 1
ATOM 4779 C CA . ALA A 1 305 ? -56.47500 -18.19200 72.25400 1.000 84.93484 443 ALA A CA 1
ATOM 4780 C C . ALA A 1 305 ? -57.94300 -18.45900 72.56300 1.000 59.19335 443 ALA A C 1
ATOM 4781 O O . ALA A 1 305 ? -58.26700 -19.11700 73.56000 1.000 88.21685 443 ALA A O 1
ATOM 4788 N N . LEU A 1 306 ? -58.84700 -17.95100 71.72200 1.000 106.12804 444 LEU A N 1
ATOM 4789 C CA . LEU A 1 306 ? -60.27000 -18.21000 71.91700 1.000 84.52368 444 LEU A CA 1
ATOM 4790 C C . LEU A 1 306 ? -60.58100 -19.69700 71.81400 1.000 67.63856 444 LEU A C 1
ATOM 4791 O O . LEU A 1 306 ? -61.37000 -20.23100 72.60200 1.000 88.06880 444 LEU A O 1
ATOM 4807 N N . TYR A 1 307 ? -59.97100 -20.38100 70.84500 1.000 69.64020 445 TYR A N 1
ATOM 4808 C CA . TYR A 1 307 ? -60.18800 -21.81400 70.68900 1.000 97.98716 445 TYR A CA 1
ATOM 4809 C C . TYR A 1 307 ? -59.65800 -22.58200 71.89300 1.000 89.48755 445 TYR A C 1
ATOM 4810 O O . TYR A 1 307 ? -60.30200 -23.52300 72.37400 1.000 100.72958 445 TYR A O 1
ATOM 4828 N N . ARG A 1 308 ? -58.48800 -22.18700 72.40100 1.000 111.24792 446 ARG A N 1
ATOM 4829 C CA . ARG A 1 308 ? -57.93300 -22.85400 73.57300 1.000 94.26244 446 ARG A CA 1
ATOM 4830 C C . ARG A 1 308 ? -58.77800 -22.60800 74.81600 1.000 128.79655 446 ARG A C 1
ATOM 4831 O O . ARG A 1 308 ? -58.88000 -23.48900 75.67800 1.000 99.33716 446 ARG A O 1
ATOM 4852 N N . MET A 1 309 ? -59.39100 -21.42700 74.92800 1.000 80.30922 447 MET A N 1
ATOM 4853 C CA . MET A 1 309 ? -60.27100 -21.16900 76.06300 1.000 82.83153 447 MET A CA 1
ATOM 4854 C C . MET A 1 309 ? -61.59700 -21.90700 75.92600 1.000 105.68187 447 MET A C 1
ATOM 4855 O O . MET A 1 309 ? -62.17700 -22.32700 76.93300 1.000 95.77453 447 MET A O 1
ATOM 4869 N N . ALA A 1 310 ? -62.08800 -22.07500 74.69800 1.000 107.85961 448 ALA A N 1
ATOM 4870 C CA . ALA A 1 310 ? -63.35500 -22.75400 74.45900 1.000 75.15587 448 ALA A CA 1
ATOM 4871 C C . ALA A 1 310 ? -63.22600 -24.27000 74.43700 1.000 108.83191 448 ALA A C 1
ATOM 4872 O O . ALA A 1 310 ? -64.25000 -24.96000 74.45500 1.000 129.57731 448 ALA A O 1
ATOM 4879 N N . THR A 1 311 ? -62.00800 -24.80300 74.37900 1.000 108.41630 449 THR A N 1
ATOM 4880 C CA . THR A 1 311 ? -61.78400 -26.23900 74.46700 1.000 120.58070 449 THR A CA 1
ATOM 4881 C C . THR A 1 311 ? -61.29200 -26.64300 75.85800 1.000 118.75689 449 THR A C 1
ATOM 4882 O O . THR A 1 311 ? -61.19900 -27.84000 76.15600 1.000 117.63774 449 THR A O 1
ATOM 4893 N N . ASP A 1 312 ? -61.04200 -25.66300 76.73300 1.000 129.88208 450 ASP A N 1
ATOM 4894 C CA . ASP A 1 312 ? -60.51700 -25.87300 78.08400 1.000 129.11942 450 ASP A CA 1
ATOM 4895 C C . ASP A 1 312 ? -59.08300 -26.39200 78.06500 1.000 130.09710 450 ASP A C 1
ATOM 4896 O O . ASP A 1 312 ? -58.66400 -27.11500 78.97100 1.000 155.43055 450 ASP A O 1
ATOM 4905 N N . GLU A 1 313 ? -58.32600 -26.02700 77.03200 1.000 139.94515 451 GLU A N 1
ATOM 4906 C CA . GLU A 1 313 ? -56.89900 -26.30300 76.95900 1.000 147.97980 451 GLU A CA 1
ATOM 4907 C C . GLU A 1 313 ? -56.05800 -25.06300 77.23300 1.000 147.05938 451 GLU A C 1
ATOM 4908 O O . GLU A 1 313 ? -54.83100 -25.11500 77.10200 1.000 146.53478 451 GLU A O 1
ATOM 4920 N N . HIS A 1 314 ? -56.69300 -23.94900 77.60500 1.000 136.95966 452 HIS A N 1
ATOM 4921 C CA . HIS A 1 314 ? -55.94700 -22.72500 77.87900 1.000 134.34961 452 HIS A CA 1
ATOM 4922 C C . HIS A 1 314 ? -55.19900 -22.81800 79.20300 1.000 144.97160 452 HIS A C 1
ATOM 4923 O O . HIS A 1 314 ? -54.06500 -22.33800 79.31600 1.000 147.74109 452 HIS A O 1
ATOM 4937 N N . ARG A 1 315 ? -55.82600 -23.42000 80.21400 1.000 151.75436 453 ARG A N 1
ATOM 4938 C CA . ARG A 1 315 ? -55.29200 -23.66400 81.55200 1.000 172.70057 453 ARG A CA 1
ATOM 4939 C C . ARG A 1 315 ? -55.10100 -22.39200 82.37000 1.000 158.90583 453 ARG A C 1
ATOM 4940 O O . ARG A 1 315 ? -54.56600 -22.46600 83.48200 1.000 156.77907 453 ARG A O 1
ATOM 4961 N N . HIS A 1 316 ? -55.51800 -21.23600 81.86800 1.000 164.83791 454 HIS A N 1
ATOM 4962 C CA . HIS A 1 316 ? -55.57700 -20.01600 82.66200 1.000 163.87121 454 HIS A CA 1
ATOM 4963 C C . HIS A 1 316 ? -56.97300 -19.42400 82.72500 1.000 132.95777 454 HIS A C 1
ATOM 4964 O O . HIS A 1 316 ? -57.38200 -18.93000 83.78000 1.000 131.31038 454 HIS A O 1
ATOM 4978 N N . ILE A 1 317 ? -57.72100 -19.47100 81.62500 1.000 108.73444 455 ILE A N 1
ATOM 4979 C CA . ILE A 1 317 ? -59.09100 -18.97800 81.56900 1.000 84.21034 455 ILE A CA 1
ATOM 4980 C C . ILE A 1 317 ? -59.95100 -20.03300 80.88900 1.000 90.37300 455 ILE A C 1
ATOM 4981 O O . ILE A 1 317 ? -59.55800 -20.60200 79.86500 1.000 72.21443 455 ILE A O 1
ATOM 4997 N N . SER A 1 318 ? -61.11900 -20.30300 81.46700 1.000 79.04862 456 SER A N 1
ATOM 4998 C CA . SER A 1 318 ? -62.08600 -21.23200 80.90100 1.000 91.63496 456 SER A CA 1
ATOM 4999 C C . SER A 1 318 ? -63.40600 -20.51000 80.67200 1.000 95.86957 456 SER A C 1
ATOM 5000 O O . SER A 1 318 ? -63.83100 -19.69600 81.49700 1.000 100.67830 456 SER A O 1
ATOM 5008 N N . ILE A 1 319 ? -64.05200 -20.81100 79.54400 1.000 91.89487 457 ILE A N 1
ATOM 5009 C CA . ILE A 1 319 ? -65.31100 -20.15900 79.20500 1.000 75.27614 457 ILE A CA 1
ATOM 5010 C C . ILE A 1 319 ? -66.41100 -20.64400 80.14000 1.000 94.30404 457 ILE A C 1
ATOM 5011 O O . ILE A 1 319 ? -66.52800 -21.84400 80.42800 1.000 128.32375 457 ILE A O 1
ATOM 5027 N N . LYS A 1 320 ? -67.22500 -19.70600 80.62200 1.000 92.37282 458 LYS A N 1
ATOM 5028 C CA . LYS A 1 320 ? -68.30200 -19.97500 81.56000 1.000 108.94583 458 LYS A CA 1
ATOM 5029 C C . LYS A 1 320 ? -69.65100 -19.63900 80.92600 1.000 93.03527 458 LYS A C 1
ATOM 5030 O O . LYS A 1 320 ? -69.72600 -18.77500 80.04600 1.000 79.84219 458 LYS A O 1
ATOM 5049 N N . PRO A 1 321 ? -70.74200 -20.30600 81.35200 1.000 115.67235 459 PRO A N 1
ATOM 5050 C CA . PRO A 1 321 ? -72.00200 -20.21100 80.59600 1.000 124.46194 459 PRO A CA 1
ATOM 5051 C C . PRO A 1 321 ? -72.74500 -18.88900 80.74400 1.000 141.60990 459 PRO A C 1
ATOM 5052 O O . PRO A 1 321 ? -73.86500 -18.75500 80.24300 1.000 204.21557 459 PRO A O 1
ATOM 5063 N N . ASN A 1 322 ? -72.15100 -17.90800 81.41700 1.000 99.22851 460 ASN A N 1
ATOM 5064 C CA . ASN A 1 322 ? -72.71100 -16.56300 81.46500 1.000 108.09353 460 ASN A CA 1
ATOM 5065 C C . ASN A 1 322 ? -71.81700 -15.54400 80.77300 1.000 82.63246 460 ASN A C 1
ATOM 5066 O O . ASN A 1 322 ? -72.09900 -14.34100 80.82800 1.000 80.53685 460 ASN A O 1
ATOM 5077 N N . ASP A 1 323 ? -70.76100 -15.99800 80.10600 1.000 94.54615 461 ASP A N 1
ATOM 5078 C CA . ASP A 1 323 ? -69.75800 -15.09500 79.56400 1.000 59.19620 461 ASP A CA 1
ATOM 5079 C C . ASP A 1 323 ? -70.26700 -14.37700 78.31900 1.000 63.53056 461 ASP A C 1
ATOM 5080 O O . ASP A 1 323 ? -71.13500 -14.87100 77.59400 1.000 61.80432 461 ASP A O 1
ATOM 5089 N N . LEU A 1 324 ? -69.71100 -13.19100 78.08200 1.000 54.40976 462 LEU A N 1
ATOM 5090 C CA . LEU A 1 324 ? -69.93300 -12.42800 76.86100 1.000 66.63472 462 LEU A CA 1
ATOM 5091 C C . LEU A 1 324 ? -68.58200 -12.20100 76.20200 1.000 81.30435 462 LEU A C 1
ATOM 5092 O O . LEU A 1 324 ? -67.70000 -11.57300 76.79500 1.000 70.30285 462 LEU A O 1
ATOM 5108 N N . VAL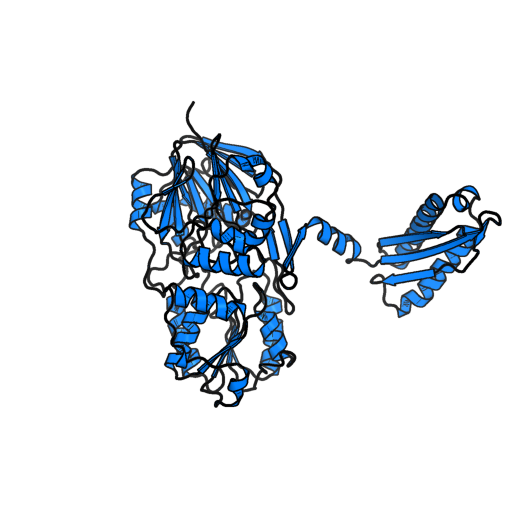 A 1 325 ? -68.42400 -12.70500 74.98100 1.000 74.67528 463 VAL A N 1
ATOM 5109 C CA . VAL A 1 325 ? -67.14700 -12.70000 74.27600 1.000 69.82749 463 VAL A CA 1
ATOM 5110 C C . VAL A 1 325 ? -67.24200 -11.72800 73.10800 1.000 48.66961 463 VAL A C 1
ATOM 5111 O O . VAL A 1 325 ? -68.04400 -11.93000 72.19000 1.000 95.69784 463 VAL A O 1
ATOM 5124 N N . ILE A 1 326 ? -66.42000 -10.68400 73.13600 1.000 120.96363 464 ILE A N 1
ATOM 5125 C CA . ILE A 1 326 ? -66.35500 -9.68700 72.07500 1.000 66.75673 464 ILE A CA 1
ATOM 5126 C C . ILE A 1 326 ? -65.15300 -10.00900 71.19900 1.000 79.37245 464 ILE A C 1
ATOM 5127 O O . ILE A 1 326 ? -64.00500 -9.94500 71.65800 1.000 65.76611 464 ILE A O 1
ATOM 5143 N N . ILE A 1 327 ? -65.41300 -10.33600 69.93700 1.000 98.20030 465 ILE A N 1
ATOM 5144 C CA . ILE A 1 327 ? -64.37200 -10.75100 69.00200 1.000 87.26734 465 ILE A CA 1
ATOM 5145 C C . ILE A 1 327 ? -63.99000 -9.55400 68.14200 1.000 70.19852 465 ILE A C 1
ATOM 5146 O O . ILE A 1 327 ? -64.84300 -8.96200 67.47000 1.000 109.52351 465 ILE A O 1
ATOM 5162 N N . SER A 1 328 ? -62.70300 -9.19900 68.16000 1.000 78.92950 466 SER A N 1
ATOM 5163 C CA . SER A 1 328 ? -62.15200 -8.14400 67.31100 1.000 82.59325 466 SER A CA 1
ATOM 5164 C C . SER A 1 328 ? -60.86900 -8.67800 66.66800 1.000 99.41820 466 SER A C 1
ATOM 5165 O O . SER A 1 328 ? -59.75800 -8.28600 67.03000 1.000 97.49621 466 SER A O 1
ATOM 5173 N N . ALA A 1 329 ? -61.03400 -9.58200 65.70700 1.000 83.24203 467 ALA A N 1
ATOM 5174 C CA . ALA A 1 329 ? -59.90100 -10.22300 65.06400 1.000 71.56115 467 ALA A CA 1
ATOM 5175 C C . ALA A 1 329 ? -59.32200 -9.33000 63.97000 1.000 65.02405 467 ALA A C 1
ATOM 5176 O O . ALA A 1 329 ? -59.89800 -8.30800 63.58700 1.000 61.78196 467 ALA A O 1
ATOM 5183 N N . LYS A 1 330 ? -58.15200 -9.68900 63.46600 1.000 116.08467 468 LYS A N 1
ATOM 5184 C CA . LYS A 1 330 ? -57.55400 -8.94100 62.34500 1.000 83.67576 468 LYS A CA 1
ATOM 5185 C C . LYS A 1 330 ? -58.49200 -9.13300 61.17000 1.000 74.03375 468 LYS A C 1
ATOM 5186 O O . LYS A 1 330 ? -59.08000 -10.20200 61.10900 1.000 86.12029 468 LYS A O 1
ATOM 5205 N N . ALA A 1 331 ? -58.69600 -8.12200 60.34500 1.000 130.47957 469 ALA A N 1
ATOM 5206 C CA . ALA A 1 331 ? -59.47600 -8.20200 59.09600 1.000 122.22726 469 ALA A CA 1
ATOM 5207 C C . ALA A 1 331 ? -58.68500 -8.94600 58.04100 1.000 133.20422 469 ALA A C 1
ATOM 5208 O O . ALA A 1 331 ? -58.19600 -8.29800 57.11500 1.000 122.61884 469 ALA A O 1
ATOM 5215 N N . ILE A 1 332 ? -58.53400 -10.24700 58.20800 1.000 121.73254 470 ILE A N 1
ATOM 5216 C CA . ILE A 1 332 ? -57.85800 -11.05200 57.17100 1.000 92.63027 470 ILE A CA 1
ATOM 5217 C C . ILE A 1 332 ? -58.98400 -11.61000 56.32000 1.000 104.30911 470 ILE A C 1
ATOM 5218 O O . ILE A 1 332 ? -59.67200 -12.51700 56.78500 1.000 117.18325 470 ILE A O 1
ATOM 5234 N N . PRO A 1 333 ? -59.24000 -11.06900 55.11700 1.000 111.94995 471 PRO A N 1
ATOM 5235 C CA . PRO A 1 333 ? -60.35000 -11.53400 54.31100 1.000 114.19925 471 PRO A CA 1
ATOM 5236 C C . PRO A 1 333 ? -60.23200 -13.04400 54.09200 1.000 106.54305 471 PRO A C 1
ATOM 5237 O O . PRO A 1 333 ? -59.14100 -13.51900 53.84200 1.000 100.92456 471 PRO A O 1
ATOM 5248 N N . GLY A 1 334 ? -61.35100 -13.75900 54.19800 1.000 99.86176 472 GLY A N 1
ATOM 5249 C CA . GLY A 1 334 ? -61.32400 -15.22600 54.06900 1.000 88.98144 472 GLY A CA 1
ATOM 5250 C C . GLY A 1 334 ? -61.20500 -15.86900 55.42500 1.000 125.79544 472 GLY A C 1
ATOM 5251 O O . GLY A 1 334 ? -60.65100 -16.96700 55.51000 1.000 126.71605 472 GLY A O 1
ATOM 5255 N N . ASN A 1 335 ? -61.70600 -15.19500 56.44800 1.000 124.07767 473 ASN A N 1
ATOM 5256 C CA . ASN A 1 335 ? -61.57900 -15.71200 57.82400 1.000 108.48248 473 ASN A CA 1
ATOM 5257 C C . ASN A 1 335 ? -62.93400 -16.16000 58.32300 1.000 134.27681 473 ASN A C 1
ATOM 5258 O O . ASN A 1 335 ? -62.97900 -16.73700 59.40600 1.000 148.25118 473 ASN A O 1
ATOM 5269 N N . GLU A 1 336 ? -63.96900 -16.04400 57.50300 1.000 165.28089 474 GLU A N 1
ATOM 5270 C CA . GLU A 1 336 ? -65.32100 -16.24900 58.02200 1.000 127.17697 474 GLU A CA 1
ATOM 5271 C C . GLU A 1 336 ? -65.52200 -17.66100 58.56300 1.000 114.39310 474 GLU A C 1
ATOM 5272 O O . GLU A 1 336 ? -66.17000 -17.84600 59.59900 1.000 114.29092 474 GLU A O 1
ATOM 5284 N N . ALA A 1 337 ? -64.97700 -18.67000 57.87800 1.000 102.96506 475 ALA A N 1
ATOM 5285 C CA . ALA A 1 337 ? -65.16900 -20.04900 58.32100 1.000 104.88522 475 ALA A CA 1
ATOM 5286 C C . ALA A 1 337 ? -64.50900 -20.29400 59.67400 1.000 100.14741 475 ALA A C 1
ATOM 5287 O O . ALA A 1 337 ? -65.05900 -21.00200 60.52800 1.000 130.14773 475 ALA A O 1
ATOM 5294 N N . SER A 1 338 ? -63.33600 -19.70300 59.89300 1.000 110.41796 476 SER A N 1
ATOM 5295 C CA . SER A 1 338 ? -62.64300 -19.89300 61.16200 1.000 107.16895 476 SER A CA 1
ATOM 5296 C C . SER A 1 338 ? -63.36900 -19.17800 62.30000 1.000 100.94375 476 SER A C 1
ATOM 5297 O O . SER A 1 338 ? -63.48900 -19.72100 63.41000 1.000 121.03524 476 SER A O 1
ATOM 5305 N N . VAL A 1 339 ? -63.85300 -17.95800 62.04500 1.000 95.13956 477 VAL A N 1
ATOM 5306 C CA . VAL A 1 339 ? -64.71200 -17.28200 63.01500 1.000 66.02443 477 VAL A CA 1
ATOM 5307 C C . VAL A 1 339 ? -65.93000 -18.13700 63.32800 1.000 83.63430 477 VAL A C 1
ATOM 5308 O O . VAL A 1 339 ? -66.36300 -18.22300 64.48100 1.000 94.69909 477 VAL A O 1
ATOM 5321 N N . SER A 1 340 ? -66.49600 -18.79000 62.30900 1.000 119.37842 478 SER A N 1
ATOM 5322 C CA . SER A 1 340 ? -67.65600 -19.64900 62.52800 1.000 88.13198 478 SER A CA 1
ATOM 5323 C C . SER A 1 340 ? -67.30300 -20.84100 63.40800 1.000 83.33039 478 SER A C 1
ATOM 5324 O O . SER A 1 340 ? -68.10800 -21.26300 64.24500 1.000 143.25207 478 SER A O 1
ATOM 5332 N N . ALA A 1 341 ? -66.10400 -21.39800 63.23200 1.000 81.81261 479 ALA A N 1
ATOM 5333 C CA . ALA A 1 341 ? -65.67700 -22.51500 64.07300 1.000 71.16357 479 ALA A CA 1
ATOM 5334 C C . ALA A 1 341 ? -65.54900 -22.08600 65.53400 1.000 93.14932 479 ALA A C 1
ATOM 5335 O O . ALA A 1 341 ? -66.07900 -22.74800 66.44300 1.000 126.35857 479 ALA A O 1
ATOM 5342 N N . VAL A 1 342 ? -64.83500 -20.98100 65.77700 1.000 80.22885 480 VAL A N 1
ATOM 5343 C CA . VAL A 1 342 ? -64.72500 -20.46000 67.14100 1.000 81.96756 480 VAL A CA 1
ATOM 5344 C C . VAL A 1 342 ? -66.10600 -20.16600 67.71200 1.000 113.43505 480 VAL A C 1
ATOM 5345 O O . VAL A 1 342 ? -66.38000 -20.43300 68.89000 1.000 103.56042 480 VAL A O 1
ATOM 5358 N N . LEU A 1 343 ? -66.99700 -19.62300 66.88200 1.000 119.55900 481 LEU A N 1
ATOM 5359 C CA . LEU A 1 343 ? -68.34400 -19.28700 67.32300 1.000 74.86530 481 LEU A CA 1
ATOM 5360 C C . LEU A 1 343 ? -69.11100 -20.53800 67.72800 1.000 94.76595 481 LEU A C 1
ATOM 5361 O O . LEU A 1 343 ? -69.83300 -20.53300 68.72900 1.000 57.56560 481 LEU A O 1
ATOM 5377 N N . ASN A 1 344 ? -68.97100 -21.61600 66.95300 1.000 93.49531 482 ASN A N 1
ATOM 5378 C CA . ASN A 1 344 ? -69.59100 -22.88800 67.31300 1.000 92.88222 482 ASN A CA 1
ATOM 5379 C C . ASN A 1 344 ? -69.10700 -23.35700 68.67600 1.000 83.05140 482 ASN A C 1
ATOM 5380 O O . ASN A 1 344 ? -69.91100 -23.70800 69.55400 1.000 71.56911 482 ASN A O 1
ATOM 5391 N N . PHE A 1 345 ? -67.78500 -23.36700 68.87100 1.000 121.18199 483 PHE A N 1
ATOM 5392 C CA . PHE A 1 345 ? -67.24700 -23.82900 70.14800 1.000 129.41018 483 PHE A CA 1
ATOM 5393 C C . PHE A 1 345 ? -67.71500 -22.95600 71.30700 1.000 116.09142 483 PHE A C 1
ATOM 5394 O O . PHE A 1 345 ? -67.94100 -23.46300 72.41300 1.000 85.05814 483 PHE A O 1
ATOM 5411 N N . LEU A 1 346 ? -67.88300 -21.65300 71.07500 1.000 78.24129 484 LEU A N 1
ATOM 5412 C CA . LEU A 1 346 ? -68.30600 -20.76200 72.15200 1.000 64.31141 484 LEU A CA 1
ATOM 5413 C C . LEU A 1 346 ? -69.79300 -20.90500 72.46200 1.000 71.59629 484 LEU A C 1
ATOM 5414 O O . LEU A 1 346 ? -70.19500 -20.81500 73.62800 1.000 60.40710 484 LEU A O 1
ATOM 5430 N N . ILE A 1 347 ? -70.62700 -21.12000 71.44000 1.000 84.18853 485 ILE A N 1
ATOM 5431 C CA . ILE A 1 347 ? -72.05500 -21.30100 71.68600 1.000 85.28845 485 ILE A CA 1
ATOM 5432 C C . ILE A 1 347 ? -72.31900 -22.64700 72.34500 1.000 85.74416 485 ILE A C 1
ATOM 5433 O O . ILE A 1 347 ? -73.27300 -22.78700 73.12300 1.000 94.65903 485 ILE A O 1
ATOM 5449 N N . LYS A 1 348 ? -71.49100 -23.65600 72.05700 1.000 107.40727 486 LYS A N 1
ATOM 5450 C CA . LYS A 1 348 ? -71.62200 -24.92300 72.77100 1.000 119.49367 486 LYS A CA 1
ATOM 5451 C C . LYS A 1 348 ? -71.47000 -24.72400 74.27400 1.000 117.64050 486 LYS A C 1
ATOM 5452 O O . LYS A 1 348 ? -72.16700 -25.36800 75.06800 1.000 89.67666 486 LYS A O 1
ATOM 5471 N N . LYS A 1 349 ? -70.57400 -23.82600 74.68300 1.000 105.97506 487 LYS A N 1
ATOM 5472 C CA . LYS A 1 349 ? -70.36900 -23.49800 76.08800 1.000 95.84738 487 LYS A CA 1
ATOM 5473 C C . LYS A 1 349 ? -71.37600 -22.47900 76.61300 1.000 113.39358 487 LYS A C 1
ATOM 5474 O O . LYS A 1 349 ? -71.18300 -21.95500 77.71600 1.000 92.47595 487 LYS A O 1
ATOM 5493 N N . GLU A 1 350 ? -72.43300 -22.19100 75.84800 1.000 128.90132 488 GLU A N 1
ATOM 5494 C CA . GLU A 1 350 ? -73.53400 -21.32500 76.28200 1.000 93.48145 488 GLU A CA 1
ATOM 5495 C C . GLU A 1 350 ? -73.05500 -19.90900 76.60300 1.000 87.52235 488 GLU A C 1
ATOM 5496 O O . GLU A 1 350 ? -73.49000 -19.29600 77.57900 1.000 96.21291 488 GLU A O 1
ATOM 5508 N N . ALA A 1 351 ? -72.16900 -19.37500 75.76900 1.000 71.97158 489 ALA A N 1
ATOM 5509 C CA . ALA A 1 351 ? -71.63200 -18.03300 75.95000 1.000 87.68364 489 ALA A CA 1
ATOM 5510 C C . ALA A 1 351 ? -72.16200 -17.11100 74.86000 1.000 55.99251 489 ALA A C 1
ATOM 5511 O O . ALA A 1 351 ? -72.13800 -17.46400 73.67700 1.000 107.10381 489 ALA A O 1
ATOM 5518 N N . LYS A 1 352 ? -72.64400 -15.93800 75.26200 1.000 68.11694 490 LYS A N 1
ATOM 5519 C CA . LYS A 1 352 ? -73.06000 -14.92800 74.29900 1.000 69.09736 490 LYS A CA 1
ATOM 5520 C C . LYS A 1 352 ? -71.83700 -14.35400 73.59500 1.000 51.88165 490 LYS A C 1
ATOM 5521 O O . LYS A 1 352 ? -70.78200 -14.17000 74.20600 1.000 95.37342 490 LYS A O 1
ATOM 5540 N N . VAL A 1 353 ? -71.97400 -14.07800 72.29900 1.000 92.16700 491 VAL A N 1
ATOM 5541 C CA . VAL A 1 353 ? -70.85400 -13.63700 71.47400 1.000 61.77494 491 VAL A CA 1
ATOM 5542 C C . VAL A 1 353 ? -71.27000 -12.40900 70.67600 1.000 88.19701 491 VAL A C 1
ATOM 5543 O O . VAL A 1 353 ? -72.34500 -12.39300 70.06500 1.000 97.17631 491 VAL A O 1
ATOM 5556 N N . ALA A 1 354 ? -70.41700 -11.38600 70.68300 1.000 117.07684 492 ALA A N 1
ATOM 5557 C CA . ALA A 1 354 ? -70.58200 -10.18400 69.87300 1.000 105.58701 492 ALA A CA 1
ATOM 5558 C C . ALA A 1 354 ? -69.39700 -10.09400 68.91900 1.000 111.00347 492 ALA A C 1
ATOM 5559 O O . ALA A 1 354 ? -68.25300 -9.91000 69.35300 1.000 129.00293 492 ALA A O 1
ATOM 5566 N N . TYR A 1 355 ? -69.67400 -10.22700 67.62300 1.000 123.81871 493 TYR A N 1
ATOM 5567 C CA . TYR A 1 355 ? -68.63500 -10.21400 66.59700 1.000 102.78611 493 TYR A CA 1
ATOM 5568 C C . TYR A 1 355 ? -68.97400 -9.36400 65.38400 1.000 102.31786 493 TYR A C 1
ATOM 5569 O O . TYR A 1 355 ? -68.04800 -8.92500 64.69300 1.000 121.96863 493 TYR A O 1
ATOM 5587 N N . GLN A 1 356 ? -70.25200 -9.10900 65.09700 1.000 114.75011 494 GLN A N 1
ATOM 5588 C CA . GLN A 1 356 ? -70.61700 -8.36700 63.89500 1.000 132.75523 494 GLN A CA 1
ATOM 5589 C C . GLN A 1 356 ? -70.20500 -6.90400 63.99800 1.000 135.74750 494 GLN A C 1
ATOM 5590 O O . GLN A 1 356 ? -69.59800 -6.35300 63.07300 1.000 147.02219 494 GLN A O 1
ATOM 5604 N N . GLU A 1 357 ? -70.52300 -6.25900 65.12000 1.000 128.48784 495 GLU A N 1
ATOM 5605 C CA . GLU A 1 357 ? -70.23000 -4.83600 65.29200 1.000 150.38898 495 GLU A CA 1
ATOM 5606 C C . GLU A 1 357 ? -68.75400 -4.54900 65.53300 1.000 126.15865 495 GLU A C 1
ATOM 5607 O O . GLU A 1 357 ? -68.40400 -3.41500 65.88900 1.000 110.33661 495 GLU A O 1
ATOM 5619 N N . PHE A 1 358 ? -67.88600 -5.54800 65.35600 1.000 129.89016 496 PHE A N 1
ATOM 5620 C CA . PHE A 1 358 ? -66.44300 -5.34500 65.38300 1.000 130.31565 496 PHE A CA 1
ATOM 5621 C C . PHE A 1 358 ? -65.77400 -6.01500 64.19000 1.000 139.19503 496 PHE A C 1
ATOM 5622 O O . PHE A 1 358 ? -64.56500 -6.27000 64.22100 1.000 129.89362 496 PHE A O 1
ATOM 5639 N N . ASP A 1 359 ? -66.54200 -6.29900 63.14200 1.000 163.62415 497 ASP A N 1
ATOM 5640 C CA . ASP A 1 359 ? -66.01500 -6.86700 61.91000 1.000 154.43892 497 ASP A CA 1
ATOM 5641 C C . ASP A 1 359 ? -65.32200 -5.77100 61.10300 1.000 186.17913 497 ASP A C 1
ATOM 5642 O O . ASP A 1 359 ? -65.14000 -4.64000 61.56300 1.000 209.54887 497 ASP A O 1
ATOM 5651 N N . ASN A 1 360 ? -64.93200 -6.10000 59.87000 1.000 178.99263 498 ASN A N 1
ATOM 5652 C CA . ASN A 1 360 ? -64.31300 -5.12400 58.98500 1.000 170.61262 498 ASN A CA 1
ATOM 5653 C C . ASN A 1 360 ? -65.32400 -4.18200 58.34600 1.000 139.95527 498 ASN A C 1
ATOM 5654 O O . ASN A 1 360 ? -64.95100 -3.07400 57.94600 1.000 146.11968 498 ASN A O 1
ATOM 5665 N N . ILE A 1 361 ? -66.58800 -4.59400 58.23700 1.000 165.53141 499 ILE A N 1
ATOM 5666 C CA . ILE A 1 361 ? -67.57800 -3.76200 57.56100 1.000 177.34697 499 ILE A CA 1
ATOM 5667 C C . ILE A 1 361 ? -67.96600 -2.57000 58.42800 1.000 206.41973 499 ILE A C 1
ATOM 5668 O O . ILE A 1 361 ? -68.15200 -1.45600 57.92400 1.000 193.61832 499 ILE A O 1
ATOM 5684 N N . HIS A 1 362 ? -68.09200 -2.77900 59.74000 1.000 178.70216 500 HIS A N 1
ATOM 5685 C CA . HIS A 1 362 ? -68.52800 -1.69700 60.61900 1.000 200.76468 500 HIS A CA 1
ATOM 5686 C C . HIS A 1 362 ? -67.45900 -0.61500 60.72900 1.000 193.31120 500 HIS A C 1
ATOM 5687 O O . HIS A 1 362 ? -67.76000 0.58000 60.62600 1.000 203.10693 500 HIS A O 1
ATOM 5701 N N . VAL A 1 363 ? -66.20600 -1.01100 60.93900 1.000 197.23656 501 VAL A N 1
ATOM 5702 C CA . VAL A 1 363 ? -65.06100 -0.12200 60.77600 1.000 177.99836 501 VAL A CA 1
ATOM 5703 C C . VAL A 1 363 ? -64.05800 -0.79200 59.85200 1.000 162.52658 501 VAL A C 1
ATOM 5704 O O . VAL A 1 363 ? -63.62800 -1.92400 60.10300 1.000 187.44442 501 VAL A O 1
ATOM 5717 N N . SER A 1 364 ? -63.70600 -0.10300 58.76900 1.000 133.76126 502 SER A N 1
ATOM 5718 C CA . SER A 1 364 ? -62.77000 -0.63700 57.79300 1.000 127.85361 502 SER A CA 1
ATOM 5719 C C . SER A 1 364 ? -61.34700 -0.14900 58.00300 1.000 97.69541 502 SER A C 1
ATOM 5720 O O . SER A 1 364 ? -60.40800 -0.80900 57.54600 1.000 151.20274 502 SER A O 1
ATOM 5728 N N . GLY A 1 365 ? -61.16400 0.98600 58.67100 1.000 103.93248 503 GLY A N 1
ATOM 5729 C CA . GLY A 1 365 ? -59.83400 1.46600 58.98200 1.000 90.36023 503 GLY A CA 1
ATOM 5730 C C . GLY A 1 365 ? -59.11600 2.10700 57.81400 1.000 49.22699 503 GLY A C 1
ATOM 5731 O O . GLY A 1 365 ? -58.23900 2.95300 58.00500 1.000 88.03452 503 GLY A O 1
ATOM 5735 N N . HIS A 1 366 ? -59.48700 1.68900 56.61600 1.000 129.99663 504 HIS A N 1
ATOM 5736 C CA . HIS A 1 366 ? -58.82900 2.21200 55.40100 1.000 129.39332 504 HIS A CA 1
ATOM 5737 C C . HIS A 1 366 ? -59.78600 3.14900 54.67900 1.000 59.75683 504 HIS A C 1
ATOM 5738 O O . HIS A 1 366 ? -60.97600 2.96000 54.79600 1.000 111.91853 504 HIS A O 1
ATOM 5752 N N . ALA A 1 367 ? -59.25600 4.09700 53.92700 1.000 120.75337 505 ALA A N 1
ATOM 5753 C CA . ALA A 1 367 ? -60.05600 5.12600 53.27600 1.000 66.32820 505 ALA A CA 1
ATOM 5754 C C . ALA A 1 367 ? -60.99200 4.52800 52.23400 1.000 119.15166 505 ALA A C 1
ATOM 5755 O O . ALA A 1 367 ? -60.56800 3.76600 51.36000 1.000 58.16017 505 ALA A O 1
ATOM 5762 N N . ALA A 1 368 ? -62.27100 4.87900 52.33100 1.000 79.36290 506 ALA A N 1
ATOM 5763 C CA . ALA A 1 368 ? -63.25000 4.50700 51.32000 1.000 82.97826 506 ALA A CA 1
ATOM 5764 C C . ALA A 1 368 ? -63.16900 5.50400 50.16400 1.000 58.39120 506 ALA A C 1
ATOM 5765 O O . ALA A 1 368 ? -62.24400 6.31700 50.07700 1.000 80.18182 506 ALA A O 1
ATOM 5772 N N . GLN A 1 369 ? -64.15200 5.46300 49.26300 1.000 84.79923 507 GLN A N 1
ATOM 5773 C CA . GLN A 1 369 ? -64.05000 6.23900 48.03000 1.000 69.19313 507 GLN A CA 1
ATOM 5774 C C . GLN A 1 369 ? -64.09700 7.73900 48.29900 1.000 52.01932 507 GLN A C 1
ATOM 5775 O O . GLN A 1 369 ? -63.32500 8.50100 47.70700 1.000 97.50709 507 GLN A O 1
ATOM 5789 N N . GLU A 1 370 ? -64.98700 8.18600 49.18900 1.000 63.48678 508 GLU A N 1
ATOM 5790 C CA . GLU A 1 370 ? -65.07200 9.61500 49.47700 1.000 145.50709 508 GLU A CA 1
ATOM 5791 C C . GLU A 1 370 ? -63.78800 10.12700 50.11800 1.000 43.12872 508 GLU A C 1
ATOM 5792 O O . GLU A 1 370 ? -63.34000 11.24000 49.82400 1.000 152.57497 508 GLU A O 1
ATOM 5804 N N . GLU A 1 371 ? -63.16700 9.32100 50.98100 1.000 79.69886 509 GLU A N 1
ATOM 5805 C CA . GLU A 1 371 ? -61.92600 9.74500 51.62300 1.000 81.79107 509 GLU A CA 1
ATOM 5806 C C . GLU A 1 371 ? -60.76500 9.76100 50.63300 1.000 45.04920 509 GLU A C 1
ATOM 5807 O O . GLU A 1 371 ? -59.92100 10.66700 50.66900 1.000 78.34350 509 GLU A O 1
ATOM 5819 N N . GLN A 1 372 ? -60.70900 8.77100 49.73700 1.000 107.29596 510 GLN A N 1
ATOM 5820 C CA . GLN A 1 372 ? -59.71400 8.79600 48.66900 1.000 58.94629 510 GLN A CA 1
ATOM 5821 C C . GLN A 1 372 ? -59.88600 10.03000 47.79200 1.000 42.61458 510 GLN A C 1
ATOM 5822 O O . GLN A 1 372 ? -58.90200 10.67700 47.41000 1.000 127.81961 510 GLN A O 1
ATOM 5836 N N . LYS A 1 373 ? -61.13500 10.37600 47.47100 1.000 81.01402 511 LYS A N 1
ATOM 5837 C CA . LYS A 1 373 ? -61.39200 11.55600 46.65200 1.000 62.90706 511 LYS A CA 1
ATOM 5838 C C . LYS A 1 373 ? -61.01000 12.83200 47.39100 1.000 80.44667 511 LYS A C 1
ATOM 5839 O O . LYS A 1 373 ? -60.49400 13.77800 46.78400 1.000 50.22111 511 LYS A O 1
ATOM 5858 N N . LEU A 1 374 ? -61.25600 12.87800 48.70300 1.000 67.25422 512 LEU A N 1
ATOM 5859 C CA . LEU A 1 374 ? -60.82600 14.02500 49.49500 1.000 76.42431 512 LEU A CA 1
ATOM 5860 C C . LEU A 1 374 ? -59.31200 14.17100 49.46600 1.000 49.09510 512 LEU A C 1
ATOM 5861 O O . LEU A 1 374 ? -58.79200 15.28400 49.32900 1.000 67.42685 512 LEU A O 1
ATOM 5877 N N . MET A 1 375 ? -58.58800 13.05800 49.60200 1.000 134.27655 513 MET A N 1
ATOM 5878 C CA . MET A 1 375 ? -57.13200 13.10600 49.50400 1.000 116.09291 513 MET A CA 1
ATOM 5879 C C . MET A 1 375 ? -56.69200 13.62600 48.14100 1.000 107.48868 513 MET A C 1
ATOM 5880 O O . MET A 1 375 ? -55.79800 14.47700 48.04300 1.000 129.45763 513 MET A O 1
ATOM 5894 N N . LEU A 1 376 ? -57.31700 13.12500 47.07300 1.000 64.81288 514 LEU A N 1
ATOM 5895 C CA . LEU A 1 376 ? -56.94100 13.55100 45.72800 1.000 49.82642 514 LEU A CA 1
ATOM 5896 C C . LEU A 1 376 ? -57.20200 15.03900 45.52200 1.000 52.46726 514 LEU A C 1
ATOM 5897 O O . LEU A 1 376 ? -56.39800 15.73800 44.89300 1.000 86.36130 514 LEU A O 1
ATOM 5913 N N . ARG A 1 377 ? -58.32000 15.54300 46.04900 1.000 62.99899 515 ARG A N 1
ATOM 5914 C CA . ARG A 1 377 ? -58.63600 16.95900 45.88800 1.000 46.56061 515 ARG A CA 1
ATOM 5915 C C . ARG A 1 377 ? -57.75800 17.83900 46.77000 1.000 71.54346 515 ARG A C 1
ATOM 5916 O O . ARG A 1 377 ? -57.46200 18.98200 46.40300 1.000 66.63448 515 ARG A O 1
ATOM 5937 N N . LEU A 1 378 ? -57.33300 17.33200 47.92900 1.000 65.66081 516 LEU A N 1
ATOM 5938 C CA . LEU A 1 378 ? -56.45000 18.10800 48.79100 1.000 91.71304 516 LEU A CA 1
ATOM 5939 C C . LEU A 1 378 ? -55.04900 18.19700 48.20300 1.000 57.21966 516 LEU A C 1
ATOM 5940 O O . LEU A 1 378 ? -54.41800 19.26000 48.24400 1.000 95.46140 516 LEU A O 1
ATOM 5956 N N . ILE A 1 379 ? -54.54900 17.09500 47.65000 1.000 73.73307 517 ILE A N 1
ATOM 5957 C CA . ILE A 1 379 ? -53.16900 17.04400 47.17800 1.000 62.22232 517 ILE A CA 1
ATOM 5958 C C . ILE A 1 379 ? -53.04300 17.56100 45.74900 1.000 45.99001 517 ILE A C 1
ATOM 5959 O O . ILE A 1 379 ? -52.07500 18.25200 45.42100 1.000 78.13827 517 ILE A O 1
ATOM 5975 N N . LYS A 1 380 ? -53.99100 17.23700 44.89200 1.000 106.72288 518 LYS A N 1
ATOM 5976 C CA . LYS A 1 380 ? -53.98500 17.68900 43.48000 1.000 65.03039 518 LYS A CA 1
ATOM 5977 C C . LYS A 1 380 ? -52.68200 17.23300 42.83800 1.000 81.83941 518 LYS A C 1
ATOM 5978 O O . LYS A 1 380 ? -51.92900 18.08400 42.39500 1.000 82.04145 518 LYS A O 1
ATOM 5997 N N . PRO A 1 381 ? -52.39300 15.92400 42.74300 1.000 77.61664 519 PRO A N 1
ATOM 5998 C CA . PRO A 1 381 ? -51.11700 15.49100 42.17300 1.000 68.98810 519 PRO A CA 1
ATOM 5999 C C . PRO A 1 381 ? -51.14900 15.47400 40.65400 1.000 65.30241 519 PRO A C 1
ATOM 6000 O O . PRO A 1 381 ? -52.19200 15.27100 40.02700 1.000 86.37734 519 PRO A O 1
ATOM 6011 N N . LYS A 1 382 ? -49.97500 15.69900 40.06300 1.000 64.26418 520 LYS A N 1
ATOM 6012 C CA . LYS A 1 382 ? -49.84500 15.54100 38.61900 1.000 66.37100 520 LYS A CA 1
ATOM 6013 C C . LYS A 1 382 ? -49.81100 14.06800 38.23700 1.000 71.63877 520 LYS A C 1
ATOM 6014 O O . LYS A 1 382 ? -50.43800 13.66000 37.25200 1.000 95.15736 520 LYS A O 1
ATOM 6033 N N . PHE A 1 383 ? -49.09500 13.25500 39.00900 1.000 56.99598 521 PHE A N 1
ATOM 6034 C CA . PHE A 1 383 ? -49.01200 11.82100 38.78900 1.000 68.96807 521 PHE A CA 1
ATOM 6035 C C . PHE A 1 383 ? -49.51200 11.08400 40.02400 1.000 59.97892 521 PHE A C 1
ATOM 6036 O O . PHE A 1 383 ? -49.45100 11.60100 41.14300 1.000 57.58822 521 PHE A O 1
ATOM 6053 N N . PHE A 1 384 ? -50.00600 9.86600 39.81100 1.000 48.99084 522 PHE A N 1
ATOM 6054 C CA . PHE A 1 384 ? -50.66300 9.10600 40.86500 1.000 52.94156 522 PHE A CA 1
ATOM 6055 C C . PHE A 1 384 ? -50.20000 7.65800 40.82000 1.000 87.92190 522 PHE A C 1
ATOM 6056 O O . PHE A 1 384 ? -50.15200 7.05300 39.74500 1.000 54.75819 522 PHE A O 1
ATOM 6073 N N . LEU A 1 385 ? -49.86400 7.10900 41.98500 1.000 66.25820 523 LEU A N 1
ATOM 6074 C CA . LEU A 1 385 ? -49.44900 5.71200 42.11500 1.000 57.94121 523 LEU A CA 1
ATOM 6075 C C . LEU A 1 385 ? -50.23600 5.06300 43.24600 1.000 64.76447 523 LEU A C 1
ATOM 6076 O O . LEU A 1 385 ? -49.83800 5.16500 44.41900 1.000 84.11698 523 LEU A O 1
ATOM 6092 N N . PRO A 1 386 ? -51.34400 4.38500 42.94400 1.000 68.48185 524 PRO A N 1
ATOM 6093 C CA . PRO A 1 386 ? -52.11600 3.72700 44.00900 1.000 84.55919 524 PRO A CA 1
ATOM 6094 C C . PRO A 1 386 ? -51.32300 2.57900 44.61700 1.000 72.93673 524 PRO A C 1
ATOM 6095 O O . PRO A 1 386 ? -50.73800 1.76200 43.90200 1.000 82.37972 524 PRO A O 1
ATOM 6106 N N . VAL A 1 387 ? -51.30600 2.57700 45.93400 1.000 70.06849 525 VAL A N 1
ATOM 6107 C CA . VAL A 1 387 ? -50.49400 1.58300 46.66400 1.000 59.42354 525 VAL A CA 1
ATOM 6108 C C . VAL A 1 387 ? -51.33900 0.92700 47.74800 1.000 74.51906 525 VAL A C 1
ATOM 6109 O O . VAL A 1 387 ? -52.48800 1.28500 47.88100 1.000 67.15570 525 VAL A O 1
ATOM 6122 N N . HIS A 1 388 ? -50.76000 -0.00700 48.47900 1.000 100.20858 526 HIS A N 1
ATOM 6123 C CA . HIS A 1 388 ? -51.43700 -0.69800 49.60300 1.000 63.21195 526 HIS A CA 1
ATOM 6124 C C . HIS A 1 388 ? -52.66000 -1.43900 49.09300 1.000 74.33465 526 HIS A C 1
ATOM 6125 O O . HIS A 1 388 ? -53.77100 -1.05800 49.42300 1.000 79.49004 526 HIS A O 1
ATOM 6139 N N . GLY A 1 389 ? -52.40700 -2.49500 48.34300 1.000 77.41925 527 GLY A N 1
ATOM 6140 C CA . GLY A 1 389 ? -53.50200 -3.34200 47.87800 1.000 61.94090 527 GLY A CA 1
ATOM 6141 C C . GLY A 1 389 ? -53.08800 -4.29300 46.79300 1.000 53.11145 527 GLY A C 1
ATOM 6142 O O . GLY A 1 389 ? -51.95700 -4.23200 46.34800 1.000 82.82679 527 GLY A O 1
ATOM 6146 N N . GLU A 1 390 ? -53.99600 -5.16500 46.40400 1.000 58.81835 528 GLU A N 1
ATOM 6147 C CA . GLU A 1 390 ? -53.77100 -6.04900 45.27300 1.000 71.07643 528 GLU A CA 1
ATOM 6148 C C . GLU A 1 390 ? -54.05400 -5.29400 43.97500 1.000 77.37752 528 GLU A C 1
ATOM 6149 O O . GLU A 1 390 ? -54.32200 -4.08900 43.97200 1.000 46.24814 528 GLU A O 1
ATOM 6161 N N . TYR A 1 391 ? -53.99900 -6.00900 42.84900 1.000 79.42340 529 TYR A N 1
ATOM 6162 C CA . TYR A 1 391 ? -54.10600 -5.33900 41.55600 1.000 65.75138 529 TYR A CA 1
ATOM 6163 C C . TYR A 1 391 ? -55.49600 -4.75000 41.33700 1.000 67.62289 529 TYR A C 1
ATOM 6164 O O . TYR A 1 391 ? -55.62500 -3.62700 40.83500 1.000 59.51305 529 TYR A O 1
ATOM 6182 N N . ASN A 1 392 ? -56.54900 -5.48500 41.70200 1.000 68.41023 530 ASN A N 1
ATOM 6183 C CA . ASN A 1 392 ? -57.89600 -4.96200 41.49700 1.000 58.78902 530 ASN A CA 1
ATOM 6184 C C . ASN A 1 392 ? -58.16800 -3.74800 42.38000 1.000 79.33279 530 ASN A C 1
ATOM 6185 O O . ASN A 1 392 ? -58.85900 -2.81300 41.95100 1.000 110.75325 530 ASN A O 1
ATOM 6196 N N . HIS A 1 393 ? -57.61200 -3.72700 43.59400 1.000 63.27610 531 HIS A N 1
ATOM 6197 C CA . HIS A 1 393 ? -57.77500 -2.57000 44.47000 1.000 99.62525 531 HIS A CA 1
ATOM 6198 C C . HIS A 1 393 ? -57.17600 -1.31600 43.84200 1.000 119.61320 531 HIS A C 1
ATOM 6199 O O . HIS A 1 393 ? -57.84000 -0.27500 43.74400 1.000 97.79030 531 HIS A O 1
ATOM 6213 N N . VAL A 1 394 ? -55.91400 -1.39700 43.41100 1.000 66.70309 532 VAL A N 1
ATOM 6214 C CA . VAL A 1 394 ? -55.26400 -0.22300 42.84100 1.000 83.05869 532 VAL A CA 1
ATOM 6215 C C . VAL A 1 394 ? -55.89100 0.14600 41.50200 1.000 89.33893 532 VAL A C 1
ATOM 6216 O O . VAL A 1 394 ? -55.90700 1.32300 41.12400 1.000 61.24842 532 VAL A O 1
ATOM 6229 N N . ALA A 1 395 ? -56.44700 -0.82900 40.77900 1.000 48.80054 533 ALA A N 1
ATOM 6230 C CA . ALA A 1 395 ? -57.16000 -0.51000 39.54400 1.000 49.54229 533 ALA A CA 1
ATOM 6231 C C . ALA A 1 395 ? -58.41700 0.30600 39.83100 1.000 66.05235 533 ALA A C 1
ATOM 6232 O O . ALA A 1 395 ? -58.69400 1.30700 39.15300 1.000 50.16922 533 ALA A O 1
ATOM 6239 N N . ARG A 1 396 ? -59.19300 -0.10600 40.83700 1.000 49.74849 534 ARG A N 1
ATOM 6240 C CA . ARG A 1 396 ? -60.37200 0.66800 41.21300 1.000 48.41859 534 ARG A CA 1
ATOM 6241 C C . ARG A 1 396 ? -59.98100 2.06000 41.70000 1.000 54.46947 534 ARG A C 1
ATOM 6242 O O . ARG A 1 396 ? -60.67000 3.05100 41.41400 1.000 74.61824 534 ARG A O 1
ATOM 6263 N N . HIS A 1 397 ? -58.86900 2.15500 42.43300 1.000 78.25013 535 HIS A N 1
ATOM 6264 C CA . HIS A 1 397 ? -58.40300 3.46300 42.88500 1.000 45.40594 535 HIS A CA 1
ATOM 6265 C C . HIS A 1 397 ? -58.00400 4.34400 41.70600 1.000 111.50367 535 HIS A C 1
ATOM 6266 O O . HIS A 1 397 ? -58.24000 5.55900 41.71800 1.000 91.42896 535 HIS A O 1
ATOM 6280 N N . LYS A 1 398 ? -57.39300 3.74900 40.67700 1.000 79.57306 536 LYS A N 1
ATOM 6281 C CA . LYS A 1 398 ? -57.08500 4.49800 39.46300 1.000 76.60910 536 LYS A CA 1
ATOM 6282 C C . LYS A 1 398 ? -58.35800 4.99000 38.78700 1.000 65.12612 536 LYS A C 1
ATOM 6283 O O . LYS A 1 398 ? -58.40200 6.11100 38.27100 1.000 55.82016 536 LYS A O 1
ATOM 6302 N N . GLN A 1 399 ? -59.39900 4.15500 38.77100 1.000 115.61666 537 GLN A N 1
ATOM 6303 C CA . GLN A 1 399 ? -60.69500 4.59200 38.25300 1.000 67.10402 537 GLN A CA 1
ATOM 6304 C C . GLN A 1 399 ? -61.19700 5.82400 39.00100 1.000 63.75260 537 GLN A C 1
ATOM 6305 O O . GLN A 1 399 ? -61.65100 6.80300 38.39200 1.000 63.01181 537 GLN A O 1
ATOM 6319 N N . THR A 1 400 ? -61.12800 5.78400 40.33300 1.000 78.10178 538 THR A N 1
ATOM 6320 C CA . THR A 1 400 ? -61.56400 6.92400 41.13800 1.000 54.99999 538 THR A CA 1
ATOM 6321 C C . THR A 1 400 ? -60.75400 8.17600 40.80500 1.000 48.09832 538 THR A C 1
ATOM 6322 O O . THR A 1 400 ? -61.31200 9.26700 40.61600 1.000 54.68933 538 THR A O 1
ATOM 6333 N N . ALA A 1 401 ? -59.43000 8.03000 40.71800 1.000 98.94807 539 ALA A N 1
ATOM 6334 C CA . ALA A 1 401 ? -58.57700 9.17000 40.39300 1.000 56.08748 539 ALA A CA 1
ATOM 6335 C C . ALA A 1 401 ? -58.91300 9.74000 39.02000 1.000 61.12051 539 ALA A C 1
ATOM 6336 O O . ALA A 1 401 ? -58.90000 10.96100 38.82600 1.000 70.15322 539 ALA A O 1
ATOM 6343 N N . ILE A 1 402 ? -59.20600 8.86800 38.05200 1.000 52.16989 540 ILE A N 1
ATOM 6344 C CA . ILE A 1 402 ? -59.64000 9.33100 36.73600 1.000 102.10901 540 ILE A CA 1
ATOM 6345 C C . ILE A 1 402 ? -60.91600 10.14800 36.86300 1.000 99.58173 540 ILE A C 1
ATOM 6346 O O . ILE A 1 402 ? -61.05300 11.21700 36.25400 1.000 95.34873 540 ILE A O 1
ATOM 6362 N N . SER A 1 403 ? -61.86900 9.66100 37.66100 1.000 77.74213 541 SER A N 1
ATOM 6363 C CA . SER A 1 403 ? -63.08800 10.42800 37.89500 1.000 87.61786 541 SER A CA 1
ATOM 6364 C C . SER A 1 403 ? -62.80100 11.76200 38.57500 1.000 86.98616 541 SER A C 1
ATOM 6365 O O . SER A 1 403 ? -63.61800 12.68400 38.47400 1.000 56.31774 541 SER A O 1
ATOM 6373 N N . CYS A 1 404 ? -61.66400 11.88800 39.26200 1.000 148.36550 542 CYS A N 1
ATOM 6374 C CA . CYS A 1 404 ? -61.27000 13.14600 39.88700 1.000 324.34435 542 CYS A CA 1
ATOM 6375 C C . CYS A 1 404 ? -60.42800 14.03800 38.97800 1.000 123.04287 542 CYS A C 1
ATOM 6376 O O . CYS A 1 404 ? -59.75700 14.95100 39.47500 1.000 111.16318 542 CYS A O 1
ATOM 6384 N N . GLY A 1 405 ? -60.44200 13.80200 37.66900 1.000 127.58613 543 GLY A N 1
ATOM 6385 C CA . GLY A 1 405 ? -59.72600 14.67300 36.75900 1.000 143.65426 543 GLY A CA 1
ATOM 6386 C C . GLY A 1 405 ? -58.23600 14.43900 36.66600 1.000 111.81392 543 GLY A C 1
ATOM 6387 O O . GLY A 1 405 ? -57.51200 15.32400 36.20000 1.000 121.14558 543 GLY A O 1
ATOM 6391 N N . VAL A 1 406 ? -57.74900 13.28400 37.10400 1.000 135.71432 544 VAL A N 1
ATOM 6392 C CA . VAL A 1 406 ? -56.35900 12.89200 36.89900 1.000 82.79294 544 VAL A CA 1
ATOM 6393 C C . VAL A 1 406 ? -56.28400 12.14100 35.57300 1.000 82.02153 544 VAL A C 1
ATOM 6394 O O . VAL A 1 406 ? -57.00700 11.14600 35.40100 1.000 119.47911 544 VAL A O 1
ATOM 6407 N N . PRO A 1 407 ? -55.46100 12.58100 34.62100 1.000 65.90283 545 PRO A N 1
ATOM 6408 C CA . PRO A 1 407 ? -55.38700 11.88400 33.33100 1.000 59.06702 545 PRO A CA 1
ATOM 6409 C C . PRO A 1 407 ? -54.98100 10.42800 33.50400 1.000 84.28997 545 PRO A C 1
ATOM 6410 O O . PRO A 1 407 ? -54.09800 10.10000 34.30000 1.000 56.69874 545 PRO A O 1
ATOM 6421 N N . GLU A 1 408 ? -55.64900 9.55100 32.74600 1.000 63.42717 546 GLU A N 1
ATOM 6422 C CA . GLU A 1 408 ? -55.36100 8.12100 32.81500 1.000 64.64047 546 GLU A CA 1
ATOM 6423 C C . GLU A 1 408 ? -53.89000 7.83200 32.55300 1.000 57.13240 546 GLU A C 1
ATOM 6424 O O . GLU A 1 408 ? -53.32600 6.89200 33.12600 1.000 90.71653 546 GLU A O 1
ATOM 6436 N N . LYS A 1 409 ? -53.25300 8.63300 31.69900 1.000 89.22884 547 LYS A N 1
ATOM 6437 C CA . LYS A 1 409 ? -51.86100 8.43900 31.32100 1.000 93.97195 547 LYS A CA 1
ATOM 6438 C C . LYS A 1 409 ? -50.89300 8.81400 32.43400 1.000 118.25373 547 LYS A C 1
ATOM 6439 O O . LYS A 1 409 ? -49.70700 8.48200 32.33700 1.000 67.27089 547 LYS A O 1
ATOM 6458 N N . ASN A 1 410 ? -51.36500 9.48900 33.48000 1.000 93.80303 548 ASN A N 1
ATOM 6459 C CA . ASN A 1 410 ? -50.53400 9.88000 34.61000 1.000 81.75596 548 ASN A CA 1
ATOM 6460 C C . ASN A 1 410 ? -50.64800 8.91400 35.78100 1.000 84.05477 548 ASN A C 1
ATOM 6461 O O . ASN A 1 410 ? -50.13900 9.21000 36.86700 1.000 95.01917 548 ASN A O 1
ATOM 6472 N N . ILE A 1 411 ? -51.30300 7.77300 35.59000 1.000 83.35896 549 ILE A N 1
ATOM 6473 C CA . ILE A 1 411 ? -51.51400 6.79000 36.64500 1.000 49.90735 549 ILE A CA 1
ATOM 6474 C C . ILE A 1 411 ? -50.94800 5.46000 36.17100 1.000 83.92058 549 ILE A C 1
ATOM 6475 O O . ILE A 1 411 ? -51.36800 4.93700 35.13200 1.000 100.20559 549 ILE A O 1
ATOM 6491 N N . TYR A 1 412 ? -50.00300 4.91500 36.93000 1.000 68.47314 550 TYR A N 1
ATOM 6492 C CA . TYR A 1 412 ? -49.47100 3.58700 36.67200 1.000 79.63679 550 TYR A CA 1
ATOM 6493 C C . TYR A 1 412 ? -49.86600 2.64300 37.79900 1.000 49.23565 550 TYR A C 1
ATOM 6494 O O . TYR A 1 412 ? -49.95800 3.04100 38.96300 1.000 54.43197 550 TYR A O 1
ATOM 6512 N N . LEU A 1 413 ? -50.10300 1.38500 37.43900 1.000 60.96084 551 LEU A N 1
ATOM 6513 C CA . LEU A 1 413 ? -50.47900 0.34100 38.38900 1.000 49.88260 551 LEU A CA 1
ATOM 6514 C C . LEU A 1 413 ? -49.25700 -0.54700 38.60300 1.000 55.97369 551 LEU A C 1
ATOM 6515 O O . LEU A 1 413 ? -48.96700 -1.42900 37.79100 1.000 66.53498 551 LEU A O 1
ATOM 6531 N N . MET A 1 414 ? -48.58100 -0.35800 39.72300 1.000 109.20796 552 MET A N 1
ATOM 6532 C CA . MET A 1 414 ? -47.32000 -1.07500 39.98600 1.000 75.80127 552 MET A CA 1
ATOM 6533 C C . MET A 1 414 ? -47.60900 -2.46800 40.51400 1.000 67.80449 552 MET A C 1
ATOM 6534 O O . MET A 1 414 ? -48.72100 -2.69300 40.97100 1.000 57.85848 552 MET A O 1
ATOM 6548 N N . GLU A 1 415 ? -46.65200 -3.37100 40.38900 1.000 60.44869 553 GLU A N 1
ATOM 6549 C CA . GLU A 1 415 ? -46.71600 -4.73000 40.95700 1.000 69.24140 553 GLU A CA 1
ATOM 6550 C C . GLU A 1 415 ? -45.38800 -4.89500 41.69200 1.000 80.56075 553 GLU A C 1
ATOM 6551 O O . GLU A 1 415 ? -44.45500 -4.18600 41.33600 1.000 93.71763 553 GLU A O 1
ATOM 6563 N N . ASP A 1 416 ? -45.29700 -5.76400 42.68600 1.000 66.98475 554 ASP A N 1
ATOM 6564 C CA . ASP A 1 416 ? -44.05600 -5.89900 43.48000 1.000 75.76295 554 ASP A CA 1
ATOM 6565 C C . ASP A 1 416 ? -42.95400 -6.21000 42.47400 1.000 100.91291 554 ASP A C 1
ATOM 6566 O O . ASP A 1 416 ? -43.17500 -7.10600 41.66300 1.000 100.05004 554 ASP A O 1
ATOM 6575 N N . GLY A 1 417 ? -41.83800 -5.48500 42.50400 1.000 70.66325 555 GLY A N 1
ATOM 6576 C CA . GLY A 1 417 ? -40.69400 -5.68600 41.59300 1.000 97.56313 555 GLY A CA 1
ATOM 6577 C C . GLY A 1 417 ? -40.60800 -4.56100 40.59100 1.000 82.98915 555 GLY A C 1
ATOM 6578 O O . GLY A 1 417 ? -39.52600 -4.10700 40.28100 1.000 73.54546 555 GLY A O 1
ATOM 6582 N N . ASP A 1 418 ? -41.74000 -4.06800 40.13400 1.000 115.01571 556 ASP A N 1
ATOM 6583 C CA . ASP A 1 418 ? -41.75900 -3.02600 39.08600 1.000 106.03130 556 ASP A CA 1
ATOM 6584 C C . ASP A 1 418 ? -40.92000 -1.85100 39.57000 1.000 72.19011 556 ASP A C 1
ATOM 6585 O O . ASP A 1 418 ? -40.90600 -1.62400 40.76300 1.000 69.15794 556 ASP A O 1
ATOM 6594 N N . GLN A 1 419 ? -40.19500 -1.19000 38.67900 1.000 74.87614 557 GLN A N 1
ATOM 6595 C CA . GLN A 1 419 ? -39.42700 0.04100 38.97100 1.000 84.28335 557 GLN A CA 1
ATOM 6596 C C . GLN A 1 419 ? -40.07700 1.09800 38.09100 1.000 87.54968 557 GLN A C 1
ATOM 6597 O O . GLN A 1 419 ? -40.31700 0.76200 36.96900 1.000 95.73560 557 GLN A O 1
ATOM 6611 N N . VAL A 1 420 ? -40.45100 2.25200 38.60600 1.000 66.46037 558 VAL A N 1
ATOM 6612 C CA . VAL A 1 420 ? -41.13400 3.31900 37.88200 1.000 74.15722 558 VAL A CA 1
ATOM 6613 C C . VAL A 1 420 ? -40.38400 4.62300 38.10500 1.000 73.89104 558 VAL A C 1
ATOM 6614 O O . VAL A 1 420 ? -40.23400 5.07200 39.24600 1.000 53.84892 558 VAL A O 1
ATOM 6627 N N . GLU A 1 421 ? -39.92100 5.23500 37.01900 1.000 122.07366 559 GLU A N 1
ATOM 6628 C CA . GLU A 1 421 ? -39.28900 6.54400 37.09200 1.000 80.09953 559 GLU A CA 1
ATOM 6629 C C . GLU A 1 421 ? -40.34400 7.63500 36.96600 1.000 76.42793 559 GLU A C 1
ATOM 6630 O O . GLU A 1 421 ? -41.23200 7.56300 36.11200 1.000 76.84879 559 GLU A O 1
ATOM 6642 N N . VAL A 1 422 ? -40.24500 8.64200 37.83000 1.000 84.03565 560 VAL A N 1
ATOM 6643 C CA . VAL A 1 422 ? -41.17900 9.76100 37.85000 1.000 70.99797 560 VAL A CA 1
ATOM 6644 C C . VAL A 1 422 ? -40.37800 11.05300 37.80600 1.000 71.32561 560 VAL A C 1
ATOM 6645 O O . VAL A 1 422 ? -39.50500 11.27700 38.65400 1.000 88.42197 560 VAL A O 1
ATOM 6658 N N . GLY A 1 423 ? -40.66900 11.89300 36.81700 1.000 91.82513 561 GLY A N 1
ATOM 6659 C CA . GLY A 1 423 ? -40.11100 13.21900 36.74200 1.000 93.67683 561 GLY A CA 1
ATOM 6660 C C . GLY A 1 423 ? -41.21400 14.25600 36.72000 1.000 88.33770 561 GLY A C 1
ATOM 6661 O O . GLY A 1 423 ? -42.40300 13.92400 36.69100 1.000 86.52999 561 GLY A O 1
ATOM 6665 N N . PRO A 1 424 ? -40.84400 15.53700 36.72000 1.000 84.94439 562 PRO A N 1
ATOM 6666 C CA . PRO A 1 424 ? -41.86300 16.59600 36.76400 1.000 107.58760 562 PRO A CA 1
ATOM 6667 C C . PRO A 1 424 ? -42.70700 16.68400 35.49800 1.000 101.42873 562 PRO A C 1
ATOM 6668 O O . PRO A 1 424 ? -43.58500 17.54800 35.39700 1.000 140.57894 562 PRO A O 1
ATOM 6679 N N . ALA A 1 425 ? -42.46800 15.79200 34.53100 1.000 95.00125 563 ALA A N 1
ATOM 6680 C CA . ALA A 1 425 ? -43.25500 15.83400 33.30400 1.000 102.92363 563 ALA A CA 1
ATOM 6681 C C . ALA A 1 425 ? -43.48700 14.46700 32.66800 1.000 111.18915 563 ALA A C 1
ATOM 6682 O O . ALA A 1 425 ? -43.92700 14.42100 31.51200 1.000 84.95379 563 ALA A O 1
ATOM 6689 N N . PHE A 1 426 ? -43.22300 13.36000 33.35900 1.000 98.83461 564 PHE A N 1
ATOM 6690 C CA . PHE A 1 426 ? -43.40200 12.04200 32.76500 1.000 96.22041 564 PHE A CA 1
ATOM 6691 C C . PHE A 1 426 ? -43.49700 11.00100 33.87300 1.000 71.25987 564 PHE A C 1
ATOM 6692 O O . PHE A 1 426 ? -43.17400 11.26400 35.03400 1.000 88.42740 564 PHE A O 1
ATOM 6709 N N . ILE A 1 427 ? -43.94600 9.80900 33.48900 1.000 75.45117 565 ILE A N 1
ATOM 6710 C CA . ILE A 1 427 ? -43.97700 8.64600 34.37200 1.000 92.85366 565 ILE A CA 1
ATOM 6711 C C . ILE A 1 427 ? -43.94500 7.39700 33.50100 1.000 72.07673 565 ILE A C 1
ATOM 6712 O O . ILE A 1 427 ? -44.70600 7.28400 32.53500 1.000 90.25938 565 ILE A O 1
ATOM 6728 N N . LYS A 1 428 ? -43.05100 6.46600 33.82800 1.000 66.94247 566 LYS A N 1
ATOM 6729 C CA . LYS A 1 428 ? -42.89300 5.27000 33.01400 1.000 80.97414 566 LYS A CA 1
ATOM 6730 C C . LYS A 1 428 ? -42.20500 4.18800 33.83000 1.000 114.38159 566 LYS A C 1
ATOM 6731 O O . LYS A 1 428 ? -41.36200 4.47500 34.68500 1.000 89.26875 566 LYS A O 1
ATOM 6750 N N . LYS A 1 429 ? -42.58100 2.94000 33.55900 1.000 96.31876 567 LYS A N 1
ATOM 6751 C CA . LYS A 1 429 ? -41.87800 1.79800 34.12400 1.000 78.01747 567 LYS A CA 1
ATOM 6752 C C . LYS A 1 429 ? -40.56800 1.59300 33.37600 1.000 78.65034 567 LYS A C 1
ATOM 6753 O O . LYS A 1 429 ? -40.54600 1.56500 32.14100 1.000 104.38141 567 LYS A O 1
ATOM 6772 N N . VAL A 1 430 ? -39.47500 1.45300 34.12300 1.000 92.71803 568 VAL A N 1
ATOM 6773 C CA . VAL A 1 430 ? -38.14900 1.32100 33.53000 1.000 71.78803 568 VAL A CA 1
ATOM 6774 C C . VAL A 1 430 ? -37.56400 -0.07400 33.67900 1.000 81.30246 568 VAL A C 1
ATOM 6775 O O . VAL A 1 430 ? -36.53100 -0.36100 33.05200 1.000 87.37259 568 VAL A O 1
ATOM 6788 N N . GLY A 1 431 ? -38.17300 -0.94600 34.47400 1.000 65.60412 569 GLY A N 1
ATOM 6789 C CA . GLY A 1 431 ? -37.66600 -2.29600 34.59400 1.000 88.53951 569 GLY A CA 1
ATOM 6790 C C . GLY A 1 431 ? -38.26800 -3.01300 35.78600 1.000 96.58124 569 GLY A C 1
ATOM 6791 O O . GLY A 1 431 ? -39.25100 -2.56600 36.38300 1.000 74.24510 569 GLY A O 1
ATOM 6795 N N . THR A 1 432 ? -37.64700 -4.14300 36.11600 1.000 78.64561 570 THR A N 1
ATOM 6796 C CA . THR A 1 432 ? -38.09400 -5.00000 37.20200 1.000 102.88067 570 THR A CA 1
ATOM 6797 C C . THR A 1 432 ? -36.88400 -5.53600 37.95100 1.000 91.28236 570 THR A C 1
ATOM 6798 O O . THR A 1 432 ? -35.84000 -5.80000 37.34900 1.000 102.70780 570 THR A O 1
ATOM 6809 N N . ILE A 1 433 ? -37.02900 -5.68700 39.26600 1.000 78.76232 571 ILE A N 1
ATOM 6810 C CA . ILE A 1 433 ? -35.98000 -6.26900 40.09400 1.000 90.00603 571 ILE A CA 1
ATOM 6811 C C . ILE A 1 433 ? -36.52000 -7.53200 40.75100 1.000 98.75458 571 ILE A C 1
ATOM 6812 O O . ILE A 1 433 ? -37.64000 -7.96700 40.45700 1.000 75.96242 571 ILE A O 1
ATOM 6828 N N . LYS A 1 434 ? -35.73400 -8.13000 41.64200 1.000 107.55152 572 LYS A N 1
ATOM 6829 C CA . LYS A 1 434 ? -36.12000 -9.37100 42.30500 1.000 90.56693 572 LYS A CA 1
ATOM 6830 C C . LYS A 1 434 ? -36.94300 -9.04000 43.54400 1.000 89.65381 572 LYS A C 1
ATOM 6831 O O . LYS A 1 434 ? -36.41900 -8.49600 44.52100 1.000 101.81252 572 LYS A O 1
ATOM 6850 N N . SER A 1 435 ? -38.21900 -9.41100 43.49400 1.000 114.46230 573 SER A N 1
ATOM 6851 C CA . SER A 1 435 ? -39.17200 -9.21500 44.60100 1.000 68.85469 573 SER A CA 1
ATOM 6852 C C . SER A 1 435 ? -39.58400 -10.59500 45.06600 1.000 85.09941 573 SER A C 1
ATOM 6853 O O . SER A 1 435 ? -39.45800 -11.52800 44.27200 1.000 101.06295 573 SER A O 1
ATOM 6861 N N . GLY A 1 436 ? -40.07100 -10.72700 46.28800 1.000 64.63829 574 GLY A N 1
ATOM 6862 C CA . GLY A 1 436 ? -40.57200 -11.99500 46.77600 1.000 85.02895 574 GLY A CA 1
ATOM 6863 C C . GLY A 1 436 ? -41.08700 -11.85600 48.18900 1.000 87.99094 574 GLY A C 1
ATOM 6864 O O . GLY A 1 436 ? -41.22700 -10.75000 48.71500 1.000 86.90290 574 GLY A O 1
ATOM 6868 N N . LYS A 1 437 ? -41.37300 -13.00100 48.79800 1.000 105.01130 575 LYS A N 1
ATOM 6869 C CA . LYS A 1 437 ? -41.84600 -13.05900 50.17200 1.000 84.55440 575 LYS A CA 1
ATOM 6870 C C . LYS A 1 437 ? -41.04300 -14.10800 50.93200 1.000 108.67106 575 LYS A C 1
ATOM 6871 O O . LYS A 1 437 ? -40.20000 -14.81300 50.36800 1.000 148.63662 575 LYS A O 1
ATOM 6890 N N . SER A 1 438 ? -41.30200 -14.19200 52.23400 1.000 105.67100 576 SER A N 1
ATOM 6891 C CA . SER A 1 438 ? -40.71400 -15.22200 53.07800 1.000 112.22542 576 SER A CA 1
ATOM 6892 C C . SER A 1 438 ? -41.67800 -15.49300 54.22100 1.000 67.53414 576 SER A C 1
ATOM 6893 O O . SER A 1 438 ? -42.11200 -14.55500 54.89400 1.000 115.69618 576 SER A O 1
ATOM 6901 N N . TYR A 1 439 ? -41.98300 -16.76400 54.44000 1.000 77.93591 577 TYR A N 1
ATOM 6902 C CA . TYR A 1 439 ? -42.89900 -17.18200 55.52300 1.000 79.11922 577 TYR A CA 1
ATOM 6903 C C . TYR A 1 439 ? -42.17200 -16.97600 56.84600 1.000 66.73406 577 TYR A C 1
ATOM 6904 O O . TYR A 1 439 ? -40.95600 -17.08500 56.86300 1.000 57.19092 577 TYR A O 1
ATOM 6922 N N . VAL A 1 440 ? -42.90400 -16.70400 57.91400 1.000 84.16094 578 VAL A N 1
ATOM 6923 C CA . VAL A 1 440 ? -42.35000 -16.41300 59.23100 1.000 82.61193 578 VAL A CA 1
ATOM 6924 C C . VAL A 1 440 ? -43.13300 -17.20200 60.27000 1.000 93.65291 578 VAL A C 1
ATOM 6925 O O . VAL A 1 440 ? -44.36700 -17.14300 60.30300 1.000 118.81699 578 VAL A O 1
ATOM 6938 N N . ASP A 1 441 ? -42.41700 -17.94400 61.11100 1.000 95.71952 579 ASP A N 1
ATOM 6939 C CA . ASP A 1 441 ? -43.02300 -18.70200 62.19800 1.000 115.93531 579 ASP A CA 1
ATOM 6940 C C . ASP A 1 441 ? -43.15300 -17.79500 63.41700 1.000 107.83835 579 ASP A C 1
ATOM 6941 O O . ASP A 1 441 ? -42.15200 -17.26500 63.91100 1.000 99.12013 579 ASP A O 1
ATOM 6950 N N . ASN A 1 442 ? -44.38400 -17.61600 63.90100 1.000 100.06523 580 ASN A N 1
ATOM 6951 C CA . ASN A 1 442 ? -44.62900 -16.70100 65.01000 1.000 121.38566 580 ASN A CA 1
ATOM 6952 C C . ASN A 1 442 ? -44.21400 -17.26600 66.36400 1.000 125.19492 580 ASN A C 1
ATOM 6953 O O . ASN A 1 442 ? -44.18500 -16.51300 67.34400 1.000 106.91866 580 ASN A O 1
ATOM 6964 N N . GLN A 1 443 ? -43.89400 -18.55700 66.44700 1.000 131.89807 581 GLN A N 1
ATOM 6965 C CA . GLN A 1 443 ? -43.43300 -19.15000 67.69800 1.000 137.46963 581 GLN A CA 1
ATOM 6966 C C . GLN A 1 443 ? -41.91200 -19.14800 67.80400 1.000 135.99175 581 GLN A C 1
ATOM 6967 O O . GLN A 1 443 ? -41.35900 -18.76900 68.84100 1.000 128.03540 581 GLN A O 1
ATOM 6981 N N . SER A 1 444 ? -41.22500 -19.56700 66.73900 1.000 128.79188 582 SER A N 1
ATOM 6982 C CA . SER A 1 444 ? -39.77500 -19.69900 66.75400 1.000 109.67666 582 SER A CA 1
ATOM 6983 C C . SER A 1 444 ? -39.04400 -18.48000 66.20400 1.000 103.26370 582 SER A C 1
ATOM 6984 O O . SER A 1 444 ? -37.83400 -18.35700 66.42500 1.000 88.98233 582 SER A O 1
ATOM 6992 N N . ASN A 1 445 ? -39.74100 -17.59400 65.48900 1.000 98.54385 583 ASN A N 1
ATOM 6993 C CA . ASN A 1 445 ? -39.20500 -16.30200 65.05600 1.000 107.83374 583 ASN A CA 1
ATOM 6994 C C . ASN A 1 445 ? -38.01400 -16.46800 64.10700 1.000 136.51436 583 ASN A C 1
ATOM 6995 O O . ASN A 1 445 ? -36.90900 -15.98100 64.35900 1.000 122.68940 583 ASN A O 1
ATOM 7006 N N . LEU A 1 446 ? -38.25700 -17.16300 62.99600 1.000 134.91483 584 LEU A N 1
ATOM 7007 C CA . LEU A 1 446 ? -37.27900 -17.25700 61.92100 1.000 107.20338 584 LEU A CA 1
ATOM 7008 C C . LEU A 1 446 ? -37.98500 -17.17000 60.57800 1.000 120.81909 584 LEU A C 1
ATOM 7009 O O . LEU A 1 446 ? -39.15700 -17.53300 60.44600 1.000 103.07042 584 LEU A O 1
ATOM 7025 N N . SER A 1 447 ? -37.25200 -16.68700 59.57900 1.000 127.01020 585 SER A N 1
ATOM 7026 C CA . SER A 1 447 ? -37.77000 -16.56100 58.22700 1.000 115.44346 585 SER A CA 1
ATOM 7027 C C . SER A 1 447 ? -37.39700 -17.78300 57.39800 1.000 94.73816 585 SER A C 1
ATOM 7028 O O . SER A 1 447 ? -36.32900 -18.37700 57.57200 1.000 111.79146 585 SER A O 1
ATOM 7036 N N . ILE A 1 448 ? -38.31200 -18.26800 56.55200 1.000 113.14958 586 ILE A N 1
ATOM 7037 C CA . ILE A 1 448 ? -38.09400 -19.44100 55.64900 1.000 109.14178 586 ILE A CA 1
ATOM 7038 C C . ILE A 1 448 ? -38.65600 -19.03900 54.28400 1.000 134.22356 586 ILE A C 1
ATOM 7039 O O . ILE A 1 448 ? -39.84200 -18.82200 54.24100 1.000 134.42459 586 ILE A O 1
ATOM 7055 N N . ASP A 1 449 ? -37.88700 -19.02000 53.19900 1.000 140.25388 587 ASP A N 1
ATOM 7056 C CA . ASP A 1 449 ? -38.33600 -18.48600 51.88300 1.000 144.76173 587 ASP A CA 1
ATOM 7057 C C . ASP A 1 449 ? -39.56900 -19.24300 51.38300 1.000 158.40102 587 ASP A C 1
ATOM 7058 O O . ASP A 1 449 ? -39.69000 -20.42900 51.71500 1.000 176.83074 587 ASP A O 1
ATOM 7062 N N . THR A 1 450 ? -40.42200 -18.60800 50.56800 1.000 152.78599 588 THR A N 1
ATOM 7063 C CA . THR A 1 450 ? -41.67900 -19.21200 50.04200 1.000 130.56701 588 THR A CA 1
ATOM 7064 C C . THR A 1 450 ? -41.31600 -20.41700 49.18100 1.000 130.90425 588 THR A C 1
ATOM 7065 O O . THR A 1 450 ? -42.19100 -21.27400 48.98300 1.000 133.68007 588 THR A O 1
ATOM 7076 N N . SER A 1 451 ? -40.08000 -20.48900 48.68900 1.000 145.32196 589 SER A N 1
ATOM 7077 C CA . SER A 1 451 ? -39.59800 -21.61600 47.85200 1.000 135.85554 589 SER A CA 1
ATOM 7078 C C . SER A 1 451 ? -39.52800 -22.88300 48.70500 1.000 130.42118 589 SER A C 1
ATOM 7079 O O . SER A 1 451 ? -39.98800 -23.94100 48.24900 1.000 155.74474 589 SER A O 1
ATOM 7087 N N . ILE A 1 452 ? -38.98000 -22.77900 49.90800 1.000 128.58627 590 ILE A N 1
ATOM 7088 C CA . ILE A 1 452 ? -38.80200 -23.96200 50.79400 1.000 130.30760 590 ILE A CA 1
ATOM 7089 C C . ILE A 1 452 ? -40.18800 -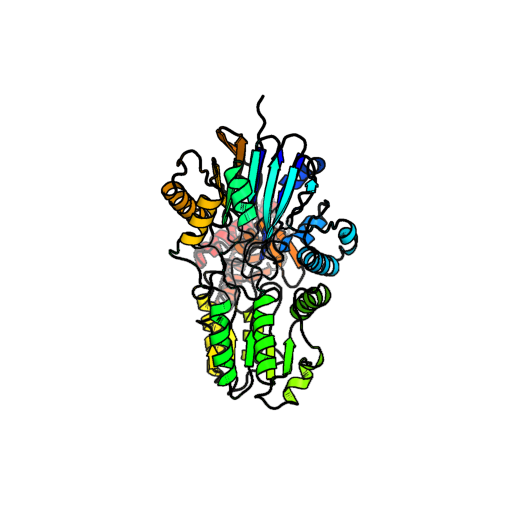24.56700 51.02200 1.000 136.62948 590 ILE A C 1
ATOM 7090 O O . ILE A 1 452 ? -40.34200 -25.78400 50.85100 1.000 147.50088 590 ILE A O 1
ATOM 7106 N N . VAL A 1 453 ? -41.17800 -23.74700 51.37200 1.000 141.88266 591 VAL A N 1
ATOM 7107 C CA . VAL A 1 453 ? -42.54700 -24.22500 51.73100 1.000 125.87518 591 VAL A CA 1
ATOM 7108 C C . VAL A 1 453 ? -43.25500 -24.72300 50.47500 1.000 163.42006 591 VAL A C 1
ATOM 7109 O O . VAL A 1 453 ? -43.97900 -25.72500 50.56200 1.000 180.01058 591 VAL A O 1
ATOM 7122 N N . GLN A 1 454 ? -43.09400 -24.02900 49.35200 1.000 162.80444 592 GLN A N 1
ATOM 7123 C CA . GLN A 1 454 ? -43.69800 -24.47300 48.07200 1.000 148.04920 592 GLN A CA 1
ATOM 7124 C C . GLN A 1 454 ? -43.31100 -25.94300 47.92800 1.000 159.03570 592 GLN A C 1
ATOM 7125 O O . GLN A 1 454 ? -44.19600 -26.75900 47.67600 1.000 149.20015 592 GLN A O 1
ATOM 7139 N N . GLN A 1 455 ? -42.03800 -26.27100 48.14500 1.000 139.61253 593 GLN A N 1
ATOM 7140 C CA . GLN A 1 455 ? -41.53000 -27.65500 47.97500 1.000 150.19981 593 GLN A CA 1
ATOM 7141 C C . GLN A 1 455 ? -42.13900 -28.54300 49.06100 1.000 145.47632 593 GLN A C 1
ATOM 7142 O O . GLN A 1 455 ? -42.59700 -29.64700 48.73800 1.000 166.47029 593 GLN A O 1
ATOM 7156 N N . ARG A 1 456 ? -42.14200 -28.09000 50.30900 1.000 130.49854 594 ARG A N 1
ATOM 7157 C CA . ARG A 1 456 ? -42.68600 -28.90000 51.42400 1.000 155.37971 594 ARG A CA 1
ATOM 7158 C C . ARG A 1 456 ? -44.06300 -29.38400 50.97900 1.000 148.90147 594 ARG A C 1
ATOM 7159 O O . ARG A 1 456 ? -44.35000 -30.54200 51.20200 1.000 162.61082 594 ARG A O 1
ATOM 7180 N N . GLU A 1 457 ? -44.86500 -28.52600 50.34700 1.000 157.22714 595 GLU A N 1
ATOM 7181 C CA . GLU A 1 457 ? -46.24800 -28.85200 49.90800 1.000 151.60914 595 GLU A CA 1
ATOM 7182 C C . GLU A 1 457 ? -46.23400 -29.44800 48.49900 1.000 158.79047 595 GLU A C 1
ATOM 7183 O O . GLU A 1 457 ? -47.20500 -30.07300 48.11700 1.000 158.51453 595 GLU A O 1
ATOM 7195 N N . GLU A 1 458 ? -45.19100 -29.24300 47.70500 1.000 173.22725 596 GLU A N 1
ATOM 7196 C CA . GLU A 1 458 ? -45.11300 -29.89400 46.36700 1.000 184.23929 596 GLU A CA 1
ATOM 7197 C C . GLU A 1 458 ? -45.10100 -31.40400 46.62100 1.000 203.01821 596 GLU A C 1
ATOM 7198 O O . GLU A 1 458 ? -45.48800 -32.15200 45.69900 1.000 192.77367 596 GLU A O 1
ATOM 7210 N N . VAL A 1 459 ? -44.65600 -31.84200 47.80600 1.000 188.42466 597 VAL A N 1
ATOM 7211 C CA . VAL A 1 459 ? -44.62100 -33.28600 48.18400 1.000 170.76664 597 VAL A CA 1
ATOM 7212 C C . VAL A 1 459 ? -45.62800 -33.54800 49.31800 1.000 153.95074 597 VAL A C 1
ATOM 7213 O O . VAL A 1 459 ? -46.32300 -34.57400 49.24400 1.000 169.49598 597 VAL A O 1
ATOM 7226 N N . ALA A 1 460 ? -45.74800 -32.67200 50.31900 1.000 148.41701 598 ALA A N 1
ATOM 7227 C CA . ALA A 1 460 ? -46.62500 -32.91300 51.49500 1.000 171.67566 598 ALA A CA 1
ATOM 7228 C C . ALA A 1 460 ? -48.05900 -33.07200 50.99600 1.000 182.15327 598 ALA A C 1
ATOM 7229 O O . ALA A 1 460 ? -48.84200 -33.78100 51.66600 1.000 188.58771 598 ALA A O 1
ATOM 7236 N N . SER A 1 461 ? -48.40300 -32.47500 49.83800 0.890 198.64899 599 SER A N 1
ATOM 7237 C CA . SER A 1 461 ? -49.68900 -32.73400 49.12800 0.890 193.35638 599 SER A CA 1
ATOM 7238 C C . SER A 1 461 ? -49.37800 -33.97800 48.28600 0.890 179.13980 599 SER A C 1
ATOM 7239 O O . SER A 1 461 ? -48.44200 -33.84000 47.47300 0.890 170.23120 599 SER A O 1
ATOM 7247 N N . ALA A 1 462 ? -50.09300 -35.10900 48.42700 1.000 217.22705 600 ALA A N 1
ATOM 7248 C CA . ALA A 1 462 ? -49.73500 -36.43700 47.83200 1.000 216.51087 600 ALA A CA 1
ATOM 7249 C C . ALA A 1 462 ? -48.85000 -37.07500 48.91200 1.000 219.60748 600 ALA A C 1
ATOM 7250 O O . ALA A 1 462 ? -48.53600 -36.33700 49.87400 1.000 205.71219 600 ALA A O 1
ATOM 7257 N N . GLY A 1 463 ? -48.43800 -38.35200 48.83800 1.000 227.86510 601 GLY A N 1
ATOM 7258 C CA . GLY A 1 463 ? -47.70500 -38.95000 49.97800 1.000 222.09103 601 GLY A CA 1
ATOM 7259 C C . GLY A 1 463 ? -46.19200 -38.91800 49.79100 1.000 202.74091 601 GLY A C 1
ATOM 7260 O O . GLY A 1 463 ? -45.72800 -37.97400 49.13000 1.000 196.98337 601 GLY A O 1
ATOM 7264 N N . VAL A 1 464 ? -45.43800 -39.84900 50.40200 1.000 205.14038 602 VAL A N 1
ATOM 7265 C CA . VAL A 1 464 ? -43.95500 -39.94200 50.24700 1.000 173.49295 602 VAL A CA 1
ATOM 7266 C C . VAL A 1 464 ? -43.54100 -41.40000 50.51100 1.000 184.05073 602 VAL A C 1
ATOM 7267 O O . VAL A 1 464 ? -43.48700 -41.77900 51.69000 1.000 186.01441 602 VAL A O 1
ATOM 7271 N N . PHE A 1 465 ? -43.25000 -42.20200 49.48300 1.000 197.99749 603 PHE A N 1
ATOM 7272 C CA . PHE A 1 465 ? -42.95000 -43.65600 49.61400 1.000 206.38361 603 PHE A CA 1
ATOM 7273 C C . PHE A 1 465 ? -41.43600 -43.84700 49.73300 1.000 222.01514 603 PHE A C 1
ATOM 7274 O O . PHE A 1 465 ? -40.77200 -43.69700 48.69900 1.000 219.42162 603 PHE A O 1
ATOM 7278 N N . VAL A 1 466 ? -40.90900 -44.17500 50.92000 1.000 227.17345 604 VAL A N 1
ATOM 7279 C CA . VAL A 1 466 ? -39.44600 -44.42200 51.14000 1.000 222.07591 604 VAL A CA 1
ATOM 7280 C C . VAL A 1 466 ? -39.14500 -45.87700 50.76600 1.000 212.86612 604 VAL A C 1
ATOM 7281 O O . VAL A 1 466 ? -40.09900 -46.67100 50.76800 1.000 213.36735 604 VAL A O 1
ATOM 7285 N N . ALA A 1 467 ? -37.90300 -46.21900 50.40000 1.000 210.64148 605 ALA A N 1
ATOM 7286 C CA . ALA A 1 467 ? -37.50800 -47.62800 50.12900 1.000 193.62584 605 ALA A CA 1
ATOM 7287 C C . ALA A 1 467 ? -35.99000 -47.82600 50.31300 1.000 195.34484 605 ALA A C 1
ATOM 7288 O O . ALA A 1 467 ? -35.27300 -46.81900 50.24000 1.000 175.39394 605 ALA A O 1
ATOM 7295 N N . THR A 1 468 ? -35.56200 -49.03500 50.70000 1.000 192.31905 606 THR A N 1
ATOM 7296 C CA . THR A 1 468 ? -34.15100 -49.35900 50.84500 1.000 190.94196 606 THR A CA 1
ATOM 7297 C C . THR A 1 468 ? -33.86900 -50.75800 50.31000 1.000 216.30605 606 THR A C 1
ATOM 7298 O O . THR A 1 468 ? -34.53300 -51.73000 50.68300 1.000 215.34903 606 THR A O 1
ATOM 7302 N N . ILE A 1 469 ? -32.87500 -50.85800 49.43900 1.000 217.78276 607 ILE A N 1
ATOM 7303 C CA . ILE A 1 469 ? -32.47400 -52.11800 48.82000 1.000 222.73577 607 ILE A CA 1
ATOM 7304 C C . ILE A 1 469 ? -31.04000 -52.54700 49.12700 1.000 221.86808 607 ILE A C 1
ATOM 7305 O O . ILE A 1 469 ? -30.10300 -51.77300 48.93700 1.000 234.01458 607 ILE A O 1
ATOM 7309 N N . PHE A 1 470 ? -30.86900 -53.79500 49.56600 1.000 223.70321 608 PHE A N 1
ATOM 7310 C CA . PHE A 1 470 ? -29.54300 -54.31400 49.88800 1.000 229.03071 608 PHE A CA 1
ATOM 7311 C C . PHE A 1 470 ? -29.22400 -55.49400 48.98900 1.000 247.98104 608 PHE A C 1
ATOM 7312 O O . PHE A 1 470 ? -29.78300 -56.57800 49.19200 1.000 246.46947 608 PHE A O 1
ATOM 7316 N N . VAL A 1 471 ? -28.28900 -55.32600 48.05400 1.000 244.06821 609 VAL A N 1
ATOM 7317 C CA . VAL A 1 471 ? -27.97200 -56.39500 47.09700 1.000 249.88391 609 VAL A CA 1
ATOM 7318 C C . VAL A 1 471 ? -26.51600 -56.79700 47.12100 1.000 248.55395 609 VAL A C 1
ATOM 7319 O O . VAL A 1 471 ? -25.64500 -56.01500 47.49000 1.000 242.78402 609 VAL A O 1
ATOM 7323 N N . ASN A 1 472 ? -26.24700 -58.01800 46.68400 1.000 266.17115 610 ASN A N 1
ATOM 7324 C CA . ASN A 1 472 ? -24.87600 -58.46400 46.55000 1.000 283.27848 610 ASN A CA 1
ATOM 7325 C C . ASN A 1 472 ? -24.53600 -58.48500 45.07300 1.000 278.17633 610 ASN A C 1
ATOM 7326 O O . ASN A 1 472 ? -24.98600 -59.35700 44.31100 1.000 280.03546 610 ASN A O 1
ATOM 7330 N N . LYS A 1 473 ? -23.74700 -57.50300 44.66500 1.000 276.32569 611 LYS A N 1
ATOM 7331 C CA . LYS A 1 473 ? -23.39100 -57.28700 43.27100 1.000 259.98987 611 LYS A CA 1
ATOM 7332 C C . LYS A 1 473 ? -22.64900 -58.46400 42.63800 1.000 268.60629 611 LYS A C 1
ATOM 7333 O O . LYS A 1 473 ? -22.63900 -58.59100 41.41000 1.000 277.66347 611 LYS A O 1
ATOM 7337 N N . ASN A 1 474 ? -22.04900 -59.33400 43.46900 1.000 269.57514 612 ASN A N 1
ATOM 7338 C CA . ASN A 1 474 ? -21.28200 -60.46600 42.96700 1.000 266.15440 612 ASN A CA 1
ATOM 7339 C C . ASN A 1 474 ? -22.11900 -61.74200 42.87300 1.000 271.53068 612 ASN A C 1
ATOM 7340 O O . ASN A 1 474 ? -21.60800 -62.80000 42.49900 1.000 257.62963 612 ASN A O 1
ATOM 7344 N N . LYS A 1 475 ? -23.40600 -61.64100 43.21700 1.000 272.80010 613 LYS A N 1
ATOM 7345 C CA . LYS A 1 475 ? -24.33800 -62.75200 43.12900 1.000 272.17280 613 LYS A CA 1
ATOM 7346 C C . LYS A 1 475 ? -25.48400 -62.26100 42.27500 1.000 264.05408 613 LYS A C 1
ATOM 7347 O O . LYS A 1 475 ? -26.30500 -63.03100 41.77600 1.000 261.34194 613 LYS A O 1
ATOM 7351 N N . GLN A 1 476 ? -25.50300 -60.93800 42.12100 1.000 268.79007 614 GLN A N 1
ATOM 7352 C CA . GLN A 1 476 ? -26.52900 -60.18900 41.41100 1.000 258.72553 614 GLN A CA 1
ATOM 7353 C C . GLN A 1 476 ? -27.91300 -60.48500 41.96800 1.000 264.31058 614 GLN A C 1
ATOM 7354 O O . GLN A 1 476 ? -28.85500 -60.76100 41.22700 1.000 271.51681 614 GLN A O 1
ATOM 7358 N N . ALA A 1 477 ? -28.02500 -60.42100 43.29000 1.000 264.13122 615 ALA A N 1
ATOM 7359 C CA . ALA A 1 477 ? -29.29200 -60.73400 43.94500 1.000 250.45231 615 ALA A CA 1
ATOM 7360 C C . ALA A 1 477 ? -29.50500 -59.98700 45.25400 1.000 269.61741 615 ALA A C 1
ATOM 7361 O O . ALA A 1 477 ? -28.56300 -59.51500 45.89500 1.000 269.31303 615 ALA A O 1
ATOM 7368 N N . LEU A 1 478 ? -30.76900 -59.88700 45.66300 1.000 256.77861 616 LEU A N 1
ATOM 7369 C CA . LEU A 1 478 ? -31.10300 -59.26100 46.94100 1.000 253.37448 616 LEU A CA 1
ATOM 7370 C C . LEU A 1 478 ? -30.40900 -60.03800 48.05600 1.000 273.72075 616 LEU A C 1
ATOM 7371 O O . LEU A 1 478 ? -30.50600 -61.26600 48.11500 1.000 290.31964 616 LEU A O 1
ATOM 7375 N N . LEU A 1 479 ? -29.69200 -59.31200 48.91100 1.000 275.59100 617 LEU A N 1
ATOM 7376 C CA . LEU A 1 479 ? -28.93000 -59.85900 50.02900 1.000 285.49238 617 LEU A CA 1
ATOM 7377 C C . LEU A 1 479 ? -29.75400 -59.84800 51.31100 1.000 267.30687 617 LEU A C 1
ATOM 7378 O O . LEU A 1 479 ? -29.82500 -60.84900 52.02600 1.000 280.46844 617 LEU A O 1
ATOM 7382 N N . GLU A 1 480 ? -30.36100 -58.70300 51.60400 1.000 249.62753 618 GLU A N 1
ATOM 7383 C CA . GLU A 1 480 ? -31.17900 -58.57300 52.80900 1.000 236.04131 618 GLU A CA 1
ATOM 7384 C C . GLU A 1 480 ? -32.52000 -58.04900 52.35200 1.000 251.54129 618 GLU A C 1
ATOM 7385 O O . GLU A 1 480 ? -32.58700 -57.34300 51.35400 1.000 247.54819 618 GLU A O 1
ATOM 7389 N N . SER A 1 481 ? -33.59000 -58.36700 53.06900 1.000 240.72376 619 SER A N 1
ATOM 7390 C CA . SER A 1 481 ? -34.89200 -57.90700 52.60700 1.000 237.34724 619 SER A CA 1
ATOM 7391 C C . SER A 1 481 ? -34.93800 -56.42100 52.41100 1.000 224.29555 619 SER A C 1
ATOM 7392 O O . SER A 1 481 ? -34.41700 -55.65400 53.22400 1.000 212.99623 619 SER A O 1
ATOM 7396 N N . SER A 1 482 ? -35.59100 -56.02400 51.33400 1.000 237.02986 620 SER A N 1
ATOM 7397 C CA . SER A 1 482 ? -35.78900 -54.62700 51.06200 1.000 236.22946 620 SER A CA 1
ATOM 7398 C C . SER A 1 482 ? -36.62900 -54.10700 52.21600 1.000 223.13535 620 SER A C 1
ATOM 7399 O O . SER A 1 482 ? -37.34300 -54.90100 52.85300 1.000 22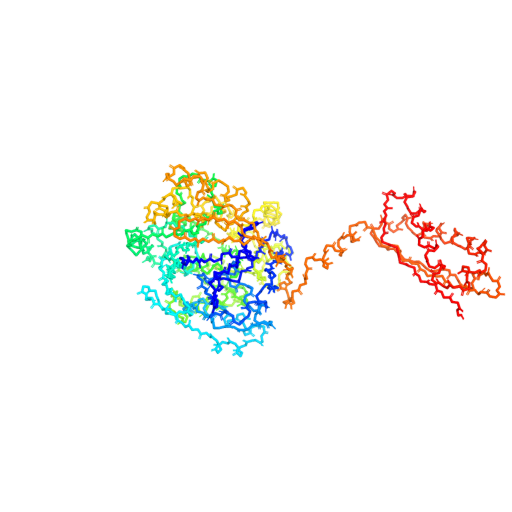7.27352 620 SER A O 1
ATOM 7403 N N . GLN A 1 483 ? -36.50100 -52.81900 52.53200 1.000 216.92436 621 GLN A N 1
ATOM 7404 C CA . GLN A 1 483 ? -37.28700 -52.21800 53.61100 1.000 210.77267 621 GLN A CA 1
ATOM 7405 C C . GLN A 1 483 ? -38.05000 -51.00700 53.10400 1.000 218.43392 621 GLN A C 1
ATOM 7406 O O . GLN A 1 483 ? -37.54800 -50.24500 52.28000 1.000 225.68261 621 GLN A O 1
ATOM 7410 N N . PHE A 1 484 ? -39.27900 -50.83200 53.58200 1.000 218.83330 622 PHE A N 1
ATOM 7411 C CA . PHE A 1 484 ? -40.10500 -49.73400 53.08700 1.000 209.81223 622 PHE A CA 1
ATOM 7412 C C . PHE A 1 484 ? -40.85800 -48.97200 54.15700 1.000 200.27603 622 PHE A C 1
ATOM 7413 O O . PHE A 1 484 ? -41.20600 -49.52400 55.20400 1.000 204.17232 622 PHE A O 1
ATOM 7417 N N . SER A 1 485 ? -41.18500 -47.72800 53.83900 1.000 189.64400 623 SER A N 1
ATOM 7418 C CA . SER A 1 485 ? -42.11200 -46.96400 54.66600 1.000 191.70025 623 SER A CA 1
ATOM 7419 C C . SER A 1 485 ? -42.86700 -45.95100 53.81400 1.000 196.06209 623 SER A C 1
ATOM 7420 O O . SER A 1 485 ? -42.37900 -45.50400 52.77300 1.000 181.57503 623 SER A O 1
ATOM 7424 N N . SER A 1 486 ? -44.05100 -45.56200 54.27300 1.000 196.25473 624 SER A N 1
ATOM 7425 C CA . SER A 1 486 ? -44.85700 -44.60100 53.52700 1.000 191.48119 624 SER A CA 1
ATOM 7426 C C . SER A 1 486 ? -45.59400 -43.62500 54.42700 1.000 192.61315 624 SER A C 1
ATOM 7427 O O . SER A 1 486 ? -45.88200 -43.93800 55.58400 1.000 183.41144 624 SER A O 1
ATOM 7431 N N . LEU A 1 487 ? -45.94000 -42.46400 53.87700 1.000 190.26636 625 LEU A N 1
ATOM 7432 C CA . LEU A 1 487 ? -46.78000 -41.51800 54.61000 1.000 186.11543 625 LEU A CA 1
ATOM 7433 C C . LEU A 1 487 ? -47.62800 -40.61000 53.70500 1.000 191.45344 625 LEU A C 1
ATOM 7434 O O . LEU A 1 487 ? -47.13000 -39.99700 52.76500 1.000 173.62295 625 LEU A O 1
ATOM 7438 N N . GLY A 1 488 ? -48.94400 -40.57800 53.94800 1.000 209.08565 626 GLY A N 1
ATOM 7439 C CA . GLY A 1 488 ? -49.88400 -39.67900 53.24600 1.000 236.99835 626 GLY A CA 1
ATOM 7440 C C . GLY A 1 488 ? -50.43600 -40.18600 51.90400 1.000 255.89279 626 GLY A C 1
ATOM 7441 O O . GLY A 1 488 ? -51.37600 -39.61500 51.35400 1.000 282.85541 626 GLY A O 1
ATOM 7445 N N . LEU A 1 489 ? -49.88000 -41.27500 51.39400 1.000 234.74781 627 LEU A N 1
ATOM 7446 C CA . LEU A 1 489 ? -50.29200 -41.81900 50.10200 1.000 206.46535 627 LEU A CA 1
ATOM 7447 C C . LEU A 1 489 ? -51.69700 -42.43100 50.16000 1.000 225.51953 627 LEU A C 1
ATOM 7448 O O . LEU A 1 489 ? -52.59900 -42.06500 49.39200 1.000 232.87894 627 LEU A O 1
ATOM 7452 N N . VAL A 1 490 ? -51.87400 -43.33500 51.11300 1.000 222.43127 628 VAL A N 1
ATOM 7453 C CA . VAL A 1 490 ? -53.11500 -44.05500 51.34400 1.000 220.98988 628 VAL A CA 1
ATOM 7454 C C . VAL A 1 490 ? -53.12800 -44.48000 52.81400 1.000 218.63777 628 VAL A C 1
ATOM 7455 O O . VAL A 1 490 ? -52.07000 -44.60800 53.43100 1.000 224.83459 628 VAL A O 1
ATOM 7459 N N . GLY A 1 491 ? -54.30100 -44.68700 53.39400 1.000 224.77506 629 GLY A N 1
ATOM 7460 C CA . GLY A 1 491 ? -54.33800 -45.14700 54.77600 1.000 221.53175 629 GLY A CA 1
ATOM 7461 C C . GLY A 1 491 ? -53.55900 -46.45600 54.93300 1.000 210.18158 629 GLY A C 1
ATOM 7462 O O . GLY A 1 491 ? -53.59600 -47.33200 54.05900 1.000 204.02739 629 GLY A O 1
ATOM 7466 N N . PHE A 1 492 ? -52.93600 -46.60300 56.10300 1.000 205.84702 630 PHE A N 1
ATOM 7467 C CA . PHE A 1 492 ? -52.08600 -47.73400 56.48100 1.000 218.02265 630 PHE A CA 1
ATOM 7468 C C . PHE A 1 492 ? -52.70800 -49.09800 56.20100 1.000 221.42461 630 PHE A C 1
ATOM 7469 O O . PHE A 1 492 ? -52.04000 -50.01200 55.71100 1.000 225.30054 630 PHE A O 1
ATOM 7473 N N . LYS A 1 493 ? -53.99200 -49.25200 56.50100 1.000 223.47697 631 LYS A N 1
ATOM 7474 C CA . LYS A 1 493 ? -54.66300 -50.53400 56.30500 1.000 191.28825 631 LYS A CA 1
ATOM 7475 C C . LYS A 1 493 ? -54.60300 -51.04900 54.85200 1.000 183.92172 631 LYS A C 1
ATOM 7476 O O . LYS A 1 493 ? -54.71700 -52.25600 54.62300 1.000 182.92447 631 LYS A O 1
ATOM 7480 N N . ASP A 1 494 ? -54.42900 -50.13700 53.88400 1.000 191.26964 632 ASP A N 1
ATOM 7481 C CA . ASP A 1 494 ? -54.34100 -50.47700 52.47000 1.000 191.17300 632 ASP A CA 1
ATOM 7482 C C . ASP A 1 494 ? -52.87600 -50.46600 52.02400 1.000 209.84575 632 ASP A C 1
ATOM 7483 O O . ASP A 1 494 ? -52.45800 -51.24400 51.15300 1.000 207.26656 632 ASP A O 1
ATOM 7487 N N . GLU A 1 495 ? -51.90800 -49.95400 52.83200 1.000 209.55504 633 GLU A N 1
ATOM 7488 C CA . GLU A 1 495 ? -50.42000 -49.91500 52.50500 1.000 204.15748 633 GLU A CA 1
ATOM 7489 C C . GLU A 1 495 ? -49.50500 -51.00900 53.15400 1.000 192.93650 633 GLU A C 1
ATOM 7490 O O . GLU A 1 495 ? -48.31000 -51.26100 52.67000 1.000 181.53934 633 GLU A O 1
ATOM 7494 N N . LYS A 1 496 ? -49.97600 -51.62500 54.24200 1.000 194.89318 634 LYS A N 1
ATOM 7495 C CA . LYS A 1 496 ? -49.25000 -52.77800 54.84200 1.000 215.84633 634 LYS A CA 1
ATOM 7496 C C . LYS A 1 496 ? -49.14400 -53.85400 53.74800 1.000 209.22484 634 LYS A C 1
ATOM 7497 O O . LYS A 1 496 ? -48.02500 -54.38400 53.55000 1.000 180.12710 634 LYS A O 1
ATOM 7501 N N . PRO A 1 497 ? -50.23500 -54.21600 53.01800 1.000 223.67417 635 PRO A N 1
ATOM 7502 C CA . PRO A 1 497 ? -50.13400 -55.18000 51.90300 1.000 228.55097 635 PRO A CA 1
ATOM 7503 C C . PRO A 1 497 ? -49.64400 -54.59500 50.56100 1.000 225.77533 635 PRO A C 1
ATOM 7504 O O . PRO A 1 497 ? -49.20600 -55.39900 49.75500 1.000 235.96522 635 PRO A O 1
ATOM 7515 N N . LEU A 1 498 ? -49.75200 -53.28100 50.28900 1.000 208.56050 636 LEU A N 1
ATOM 7516 C CA . LEU A 1 498 ? -49.19500 -52.66600 49.04900 1.000 204.50776 636 LEU A CA 1
ATOM 7517 C C . LEU A 1 498 ? -47.67400 -52.59700 49.25400 1.000 193.84461 636 LEU A C 1
ATOM 7518 O O . LEU A 1 498 ? -46.95600 -52.66200 48.26200 1.000 194.00101 636 LEU A O 1
ATOM 7522 N N . ILE A 1 499 ? -47.21200 -52.35600 50.47500 1.000 193.88350 637 ILE A N 1
ATOM 7523 C CA . ILE A 1 499 ? -45.75000 -52.43200 50.83200 1.000 191.54511 637 ILE A CA 1
ATOM 7524 C C . ILE A 1 499 ? -45.17200 -53.82000 50.52600 1.000 216.82846 637 ILE A C 1
ATOM 7525 O O . ILE A 1 499 ? -44.04900 -53.83700 50.03400 1.000 212.83864 637 ILE A O 1
ATOM 7529 N N . LYS A 1 500 ? -45.91900 -54.90400 50.80100 1.000 222.66386 638 LYS A N 1
ATOM 7530 C CA . LYS A 1 500 ? -45.52400 -56.29700 50.45800 1.000 237.97226 638 LYS A CA 1
ATOM 7531 C C . LYS A 1 500 ? -45.61800 -56.50800 48.94000 1.000 230.17426 638 LYS A C 1
ATOM 7532 O O 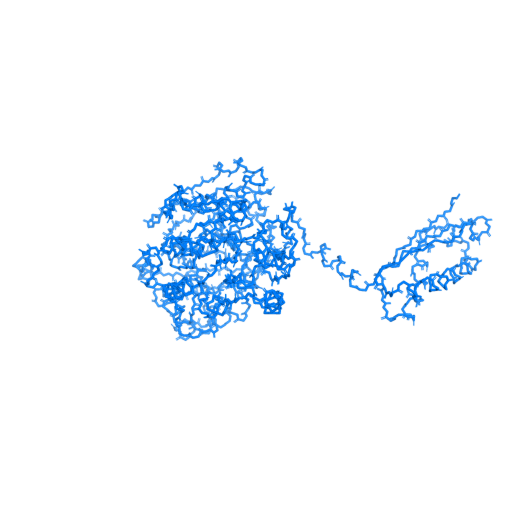. LYS A 1 500 ? -44.92900 -57.42500 48.45900 1.000 238.64042 638 LYS A O 1
ATOM 7536 N N . GLU A 1 501 ? -46.50900 -55.79800 48.23300 1.000 224.37621 639 GLU A N 1
ATOM 7537 C CA . GLU A 1 501 ? -46.74300 -55.97600 46.76200 1.000 196.31839 639 GLU A CA 1
ATOM 7538 C C . GLU A 1 501 ? -45.69700 -55.21300 45.93100 1.000 196.73264 639 GLU A C 1
ATOM 7539 O O . GLU A 1 501 ? -45.49000 -55.59600 44.75100 1.000 173.72215 639 GLU A O 1
ATOM 7543 N N . ILE A 1 502 ? -45.07100 -54.17500 46.49100 1.000 217.97171 640 ILE A N 1
ATOM 7544 C CA . ILE A 1 502 ? -43.99100 -53.40100 45.80200 1.000 216.52967 640 ILE A CA 1
ATOM 7545 C C . ILE A 1 502 ? -42.64800 -54.05000 46.16100 1.000 219.96296 640 ILE A C 1
ATOM 7546 O O . ILE A 1 502 ? -41.70000 -53.77200 45.45700 1.000 225.88371 640 ILE A O 1
ATOM 7550 N N . GLN A 1 503 ? -42.53300 -54.69300 47.31600 1.000 212.95921 641 GLN A N 1
ATOM 7551 C CA . GLN A 1 503 ? -41.38400 -55.47200 47.74900 1.000 183.90843 641 GLN A CA 1
ATOM 7552 C C . GLN A 1 503 ? -41.18200 -56.68300 46.86600 1.000 213.04720 641 GLN A C 1
ATOM 7553 O O . GLN A 1 503 ? -40.06700 -56.92800 46.40300 1.000 216.90237 641 GLN A O 1
ATOM 7557 N N . GLY A 1 504 ? -42.26700 -57.41100 46.59300 1.000 222.10380 642 GLY A N 1
ATOM 7558 C CA . GLY A 1 504 ? -42.21900 -58.58100 45.72800 1.000 221.25644 642 GLY A CA 1
ATOM 7559 C C . GLY A 1 504 ? -41.70600 -58.16700 44.36000 1.000 233.73549 642 GLY A C 1
ATOM 7560 O O . GLY A 1 504 ? -40.76100 -58.75800 43.82100 1.000 220.67917 642 GLY A O 1
ATOM 7564 N N . GLY A 1 505 ? -42.32400 -57.12600 43.80600 1.000 234.15507 643 GLY A N 1
ATOM 7565 C CA . GLY A 1 505 ? -41.95300 -56.59100 42.51400 1.000 237.84965 643 GLY A CA 1
ATOM 7566 C C . GLY A 1 505 ? -40.46100 -56.30100 42.45900 1.000 246.68450 643 GLY A C 1
ATOM 7567 O O . GLY A 1 505 ? -39.76800 -56.76600 41.54700 1.000 254.63215 643 GLY A O 1
ATOM 7571 N N . LEU A 1 506 ? -39.96500 -55.52900 43.42800 1.000 226.74189 644 LEU A N 1
ATOM 7572 C CA . LEU A 1 506 ? -38.55900 -55.18600 43.46700 1.000 214.79680 644 LEU A CA 1
ATOM 7573 C C . LEU A 1 506 ? -37.64400 -56.39000 43.66600 1.000 215.90549 644 LEU A C 1
ATOM 7574 O O . LEU A 1 506 ? -36.60100 -56.45500 43.03100 1.000 213.12600 644 LEU A O 1
ATOM 7578 N N . GLU A 1 507 ? -38.00600 -57.36800 44.49900 1.000 212.28502 645 GLU A N 1
ATOM 7579 C CA . GLU A 1 507 ? -37.10000 -58.50700 44.65600 1.000 214.72249 645 GLU A CA 1
ATOM 7580 C C . GLU A 1 507 ? -36.88200 -59.20700 43.31400 1.000 238.96425 645 GLU A C 1
ATOM 7581 O O . GLU A 1 507 ? -35.74900 -59.55600 42.95200 1.000 243.86355 645 GLU A O 1
ATOM 7585 N N . VAL A 1 508 ? -37.96900 -59.38100 42.56000 1.000 242.81394 646 VAL A N 1
ATOM 7586 C CA . VAL A 1 508 ? -37.89400 -60.02700 41.25900 1.000 249.17706 646 VAL A CA 1
ATOM 7587 C C . VAL A 1 508 ? -37.10500 -59.17200 40.27600 1.000 243.06607 646 VAL A C 1
ATOM 7588 O O . VAL A 1 508 ? -36.22900 -59.67700 39.55600 1.000 237.44759 646 VAL A O 1
ATOM 7592 N N . LEU A 1 509 ? -37.40300 -57.87000 40.26600 1.000 240.89000 647 LEU A N 1
ATOM 7593 C CA . LEU A 1 509 ? -36.74900 -56.92000 39.38700 1.000 238.99363 647 LEU A CA 1
ATOM 7594 C C . LEU A 1 509 ? -35.24400 -56.97600 39.58700 1.000 266.15149 647 LEU A C 1
ATOM 7595 O O . LEU A 1 509 ? -34.48400 -57.05200 38.62100 1.000 264.96320 647 LEU A O 1
ATOM 7599 N N . LEU A 1 510 ? -34.81200 -56.94700 40.84700 1.000 262.28306 648 LEU A N 1
ATOM 7600 C CA . LEU A 1 510 ? -33.39800 -56.94700 41.17500 1.000 260.96143 648 LEU A CA 1
ATOM 7601 C C . LEU A 1 510 ? -32.71100 -58.21500 40.72400 1.000 261.39547 648 LEU A C 1
ATOM 7602 O O . LEU A 1 510 ? -31.67400 -58.16000 40.07300 1.000 259.26154 648 LEU A O 1
ATOM 7606 N N . LYS A 1 511 ? -33.33200 -59.36700 40.96700 1.000 259.05405 649 LYS A N 1
ATOM 7607 C CA . LYS A 1 511 ? -32.71900 -60.62800 40.55800 1.000 274.88494 649 LYS A CA 1
ATOM 7608 C C . LYS A 1 511 ? -32.64300 -60.73600 39.03600 1.000 266.52564 649 LYS A C 1
ATOM 7609 O O . LYS A 1 511 ? -31.76800 -61.40800 38.48500 1.000 259.07725 649 LYS A O 1
ATOM 7613 N N . SER A 1 512 ? -33.57400 -60.06200 38.35900 1.000 267.83145 650 SER A N 1
ATOM 7614 C CA . SER A 1 512 ? -33.66800 -60.04100 36.91200 1.000 264.11538 650 SER A CA 1
ATOM 7615 C C . SER A 1 512 ? -32.86900 -58.88900 36.27000 1.000 266.73193 650 SER A C 1
ATOM 7616 O O . SER A 1 512 ? -32.85700 -58.76100 35.04100 1.000 266.39279 650 SER A O 1
ATOM 7620 N N . SER A 1 513 ? -32.24500 -58.02400 37.08000 1.000 277.19124 651 SER A N 1
ATOM 7621 C CA . SER A 1 513 ? -31.54400 -56.85700 36.55400 1.000 279.37966 651 SER A CA 1
ATOM 7622 C C . SER A 1 513 ? -30.16200 -57.16600 36.01800 1.000 292.63163 651 SER A C 1
ATOM 7623 O O . SER A 1 513 ? -29.49700 -58.10900 36.44300 1.000 299.91180 651 SER A O 1
ATOM 7627 N N . ASN A 1 514 ? -29.70600 -56.32500 35.09500 1.000 291.31777 652 ASN A N 1
ATOM 7628 C CA . ASN A 1 514 ? -28.35500 -56.43700 34.57100 1.000 289.90521 652 ASN A CA 1
ATOM 7629 C C . ASN A 1 514 ? -27.36400 -56.17900 35.68500 1.000 291.85829 652 ASN A C 1
ATOM 7630 O O . ASN A 1 514 ? -27.56200 -55.27800 36.51100 1.000 295.56771 652 ASN A O 1
ATOM 7634 N N . ALA A 1 515 ? -26.26000 -56.91300 35.66700 1.000 297.08520 653 ALA A N 1
ATOM 7635 C CA . ALA A 1 515 ? -25.23900 -56.73200 36.68000 1.000 295.79199 653 ALA A CA 1
ATOM 7636 C C . ALA A 1 515 ? -24.76100 -55.29000 36.75200 1.000 300.75165 653 ALA A C 1
ATOM 7637 O O . ALA A 1 515 ? -24.44600 -54.82700 37.83900 1.000 301.14331 653 ALA A O 1
ATOM 7644 N N . GLU A 1 516 ? -24.69200 -54.56600 35.62700 1.000 305.25892 654 GLU A N 1
ATOM 7645 C CA . GLU A 1 516 ? -24.21800 -53.18500 35.69000 1.000 306.56241 654 GLU A CA 1
ATOM 7646 C C . GLU A 1 516 ? -25.08100 -52.31600 36.60300 1.000 305.54044 654 GLU A C 1
ATOM 7647 O O . GLU A 1 516 ? -24.59100 -51.39800 37.27100 1.000 310.25427 654 GLU A O 1
ATOM 7651 N N . ILE A 1 517 ? -26.38700 -52.56400 36.60300 1.000 305.42498 655 ILE A N 1
ATOM 7652 C CA . ILE A 1 517 ? -27.30000 -51.76400 37.39400 1.000 285.64688 655 ILE A CA 1
ATOM 7653 C C . ILE A 1 517 ? -27.01300 -52.04100 38.85100 1.000 310.64151 655 ILE A C 1
ATOM 7654 O O . ILE A 1 517 ? -26.92500 -51.13900 39.67900 1.000 304.19774 655 ILE A O 1
ATOM 7658 N N . LEU A 1 518 ? -26.87200 -53.32600 39.15200 1.000 330.48411 656 LEU A N 1
ATOM 7659 C CA . LEU A 1 518 ? -26.62000 -53.78400 40.50600 1.000 345.22322 656 LEU A CA 1
ATOM 7660 C C . LEU A 1 518 ? -25.21800 -53.36000 41.00200 1.000 351.01142 656 LEU A C 1
ATOM 7661 O O . LEU A 1 518 ? -25.02900 -53.07300 42.18500 1.000 355.26928 656 LEU A O 1
ATOM 7665 N N . ASN A 1 519 ? -24.23600 -53.32400 40.08200 1.000 348.38320 657 ASN A N 1
ATOM 7666 C CA . ASN A 1 519 ? -22.85500 -52.94200 40.38600 1.000 332.54363 657 ASN A CA 1
ATOM 7667 C C . ASN A 1 519 ? -22.73300 -51.46800 40.76400 1.000 316.19397 657 ASN A C 1
ATOM 7668 O O . ASN A 1 519 ? -21.90100 -51.11200 41.60300 1.000 314.11411 657 ASN A O 1
ATOM 7672 N N . ASN A 1 520 ? -23.55200 -50.60800 40.14600 1.000 299.46336 658 ASN A N 1
ATOM 7673 C CA . ASN A 1 520 ? -23.51400 -49.17700 40.43600 1.000 290.33540 658 ASN A CA 1
ATOM 7674 C C . ASN A 1 520 ? -24.80900 -48.70200 41.10400 1.000 273.55699 658 ASN A C 1
ATOM 7675 O O . ASN A 1 520 ? -25.76400 -48.34100 40.40400 1.000 273.99101 658 ASN A O 1
ATOM 7679 N N . PRO A 1 521 ? -24.83600 -48.54600 42.44400 1.000 279.29045 659 PRO A N 1
ATOM 7680 C CA . PRO A 1 521 ? -25.99400 -48.20100 43.24400 1.000 280.71578 659 PRO A CA 1
ATOM 7681 C C . PRO A 1 521 ? -26.78600 -47.01800 42.70500 1.000 278.56036 659 PRO A C 1
ATOM 7682 O O . PRO A 1 521 ? -27.99100 -46.96000 42.90200 1.000 291.29750 659 PRO A O 1
ATOM 7693 N N . LYS A 1 522 ? -26.14700 -46.05800 42.02500 1.000 266.16389 660 LYS A N 1
ATOM 7694 C CA . LYS A 1 522 ? -26.93000 -44.92300 41.54200 1.000 244.92167 660 LYS A CA 1
ATOM 7695 C C . LYS A 1 522 ? -27.91200 -45.37900 40.48300 1.000 243.98860 660 LYS A C 1
ATOM 7696 O O . LYS A 1 522 ? -29.06400 -44.95000 40.45300 1.000 243.86301 660 LYS A O 1
ATOM 7700 N N . LYS A 1 523 ? -27.45600 -46.25300 39.58600 1.000 259.41847 661 LYS A N 1
ATOM 7701 C CA . LYS A 1 523 ? -28.33200 -46.69700 38.51900 1.000 265.39205 661 LYS A CA 1
ATOM 7702 C C . LYS A 1 523 ? -29.42600 -47.52600 39.14100 1.000 261.45078 661 LYS A C 1
ATOM 7703 O O . LYS A 1 523 ? -30.59000 -47.44200 38.74300 1.000 259.59802 661 LYS A O 1
ATOM 7707 N N . LEU A 1 524 ? -29.06300 -48.28900 40.17000 1.000 268.97328 662 LEU A N 1
ATOM 7708 C CA . LEU A 1 524 ? -30.06300 -49.09900 40.83400 1.000 261.13690 662 LEU A CA 1
ATOM 7709 C C . LEU A 1 524 ? -31.12200 -48.22300 41.49300 1.000 267.79096 662 LEU A C 1
ATOM 7710 O O . LEU A 1 524 ? -32.31900 -48.50100 41.37500 1.000 271.39572 662 LEU A O 1
ATOM 7714 N N . GLU A 1 525 ? -30.70600 -47.16100 42.18500 1.000 261.39757 663 GLU A N 1
ATOM 7715 C CA . GLU A 1 525 ? -31.66900 -46.26900 42.81700 1.000 249.56736 663 GLU A CA 1
ATOM 7716 C C . GLU A 1 525 ? -32.57500 -45.59400 41.78800 1.000 230.10184 663 GLU A C 1
ATOM 7717 O O . GLU A 1 525 ? -33.78700 -45.52000 41.97700 1.000 226.46578 663 GLU A O 1
ATOM 7721 N N . ASP A 1 526 ? -32.02100 -45.16300 40.65200 1.000 239.06198 664 ASP A N 1
ATOM 7722 C CA . ASP A 1 526 ? -32.86000 -44.51000 39.64900 1.000 222.30815 664 ASP A CA 1
ATOM 7723 C C . ASP A 1 526 ? -33.84500 -45.50700 39.02600 1.000 230.63145 664 ASP A C 1
ATOM 7724 O O . ASP A 1 526 ? -35.02900 -45.20600 38.82600 1.000 210.22885 664 ASP A O 1
ATOM 7728 N N . HIS A 1 527 ? -33.36400 -46.72800 38.79400 1.000 234.85297 665 HIS A N 1
ATOM 7729 C CA . HIS A 1 527 ? -34.14800 -47.81900 38.22900 1.000 236.70461 665 HIS A CA 1
ATOM 7730 C C . HIS A 1 527 ? -35.30800 -48.13500 39.17900 1.000 227.26284 665 HIS A C 1
ATOM 7731 O O . HIS A 1 527 ? -36.47300 -48.20500 38.76300 1.000 219.82005 665 HIS A O 1
ATOM 7735 N N . THR A 1 528 ? -34.97700 -48.28200 40.46300 1.000 237.58935 666 THR A N 1
ATOM 7736 C CA . THR A 1 528 ? -35.92900 -48.57900 41.51800 1.000 229.31069 666 THR A CA 1
ATOM 7737 C C . THR A 1 528 ? -36.98300 -47.48800 41.66000 1.000 238.45928 666 THR A C 1
ATOM 7738 O O . THR A 1 528 ? -38.17800 -47.78300 41.74100 1.000 235.08371 666 THR A O 1
ATOM 7742 N N . ARG A 1 529 ? -36.56500 -46.21600 41.66100 1.000 230.83069 667 ARG A N 1
ATOM 7743 C CA . ARG A 1 529 ? -37.52200 -45.12800 41.81000 1.000 229.57006 667 ARG A CA 1
ATOM 7744 C C . ARG A 1 529 ? -38.52700 -45.13600 40.67000 1.000 210.13025 667 ARG A C 1
ATOM 7745 O O . ARG A 1 529 ? -39.71900 -44.92200 40.89100 1.000 197.47005 667 ARG A O 1
ATOM 7749 N N . ASN A 1 530 ? -38.06300 -45.41400 39.44300 1.000 221.83983 668 ASN A N 1
ATOM 7750 C CA . ASN A 1 530 ? -38.96900 -45.45400 38.30100 1.000 221.85142 668 ASN A CA 1
ATOM 7751 C C . ASN A 1 530 ? -39.91800 -46.65000 38.38000 1.000 227.57423 668 ASN A C 1
ATOM 7752 O O . ASN A 1 530 ? -41.11500 -46.52700 38.09700 1.000 225.74708 668 ASN A O 1
ATOM 7756 N N . PHE A 1 531 ? -39.40500 -47.80200 38.82500 1.000 230.53015 669 PHE A N 1
ATOM 7757 C CA . PHE A 1 531 ? -40.24200 -48.98700 38.97900 1.000 214.68427 669 PHE A CA 1
ATOM 7758 C C . PHE A 1 531 ? -41.38100 -48.69900 39.93500 1.000 212.08498 669 PHE A C 1
ATOM 7759 O O . PHE A 1 531 ? -42.55400 -48.95700 39.63500 1.000 195.17012 669 PHE A O 1
ATOM 7763 N N . ILE A 1 532 ? -41.01600 -48.15700 41.09600 1.000 223.14882 670 ILE A N 1
ATOM 7764 C CA . ILE A 1 532 ? -41.97600 -47.87600 42.13400 1.000 226.08465 670 ILE A CA 1
ATOM 7765 C C . ILE A 1 532 ? -42.95400 -46.81300 41.66400 1.000 232.06336 670 ILE A C 1
ATOM 7766 O O . ILE A 1 532 ? -44.15300 -46.97500 41.86300 1.000 245.19161 670 ILE A O 1
ATOM 7770 N N . ARG A 1 533 ? -42.46500 -45.74300 41.03300 1.000 215.44240 671 ARG A N 1
ATOM 7771 C CA . ARG A 1 533 ? -43.33200 -44.67800 40.54600 1.000 180.30858 671 ARG A CA 1
ATOM 7772 C C . ARG A 1 533 ? -44.42800 -45.21500 39.65700 1.000 216.81014 671 ARG A C 1
ATOM 7773 O O . ARG A 1 533 ? -45.60200 -44.86600 39.81900 1.000 205.55028 671 ARG A O 1
ATOM 7777 N N . LYS A 1 534 ? -44.06800 -46.08600 38.71900 1.000 231.21504 672 LYS A N 1
ATOM 7778 C CA . LYS A 1 534 ? -45.07200 -46.63600 37.83200 1.000 253.03524 672 LYS A CA 1
ATOM 7779 C C . LYS A 1 534 ? -46.04600 -47.51500 38.60700 1.000 265.35255 672 LYS A C 1
ATOM 7780 O O . LYS A 1 534 ? -47.26400 -47.43400 38.41500 1.000 270.11814 672 LYS A O 1
ATOM 7784 N N . ALA A 1 535 ? -45.52100 -48.33300 39.52400 1.000 271.54129 673 ALA A N 1
ATOM 7785 C CA . ALA A 1 535 ? -46.36700 -49.21500 40.31300 1.000 267.77644 673 ALA A CA 1
ATOM 7786 C C . ALA A 1 535 ? -47.35100 -48.44300 41.19100 1.000 272.88061 673 ALA A C 1
ATOM 7787 O O . ALA A 1 535 ? -48.52300 -48.82300 41.31200 1.000 272.52875 673 ALA A O 1
ATOM 7794 N N . LEU A 1 536 ? -46.89600 -47.34000 41.78400 1.000 262.79077 674 LEU A N 1
ATOM 7795 C CA . LEU A 1 536 ? -47.75500 -46.60900 42.69200 1.000 258.98481 674 LEU A CA 1
ATOM 7796 C C . LEU A 1 536 ? -48.78500 -45.82600 41.92000 1.000 254.35607 674 LEU A C 1
ATOM 7797 O O . LEU A 1 536 ? -49.94400 -45.79000 42.32700 1.000 264.76617 674 LEU A O 1
ATOM 7801 N N . PHE A 1 537 ? -48.39600 -45.24600 40.78600 1.000 256.18732 675 PHE A N 1
ATOM 7802 C CA . PHE A 1 537 ? -49.36500 -44.50200 39.99800 1.000 246.56487 675 PHE A CA 1
ATOM 7803 C C . PHE A 1 537 ? -50.48600 -45.42900 39.55700 1.000 259.17391 675 PHE A C 1
ATOM 7804 O O . PHE A 1 537 ? -51.67000 -45.12900 39.71700 1.000 259.93920 675 PHE A O 1
ATOM 7808 N N . LYS A 1 538 ? -50.13700 -46.60200 39.04300 1.000 259.93356 676 LYS A N 1
ATOM 7809 C CA . LYS A 1 538 ? -51.17500 -47.51900 38.59800 1.000 267.23862 676 LYS A CA 1
ATOM 7810 C C . LYS A 1 538 ? -52.14700 -47.90100 39.72600 1.000 268.69802 676 LYS A C 1
ATOM 7811 O O . LYS A 1 538 ? -53.33900 -48.09200 39.46900 1.000 266.15605 676 LYS A O 1
ATOM 7815 N N . LYS A 1 539 ? -51.65800 -47.99400 40.97100 1.000 256.47481 677 LYS A N 1
ATOM 7816 C CA . LYS A 1 539 ? -52.51700 -48.35300 42.09800 1.000 246.54028 677 LYS A CA 1
ATOM 7817 C C . LYS A 1 539 ? -53.26500 -47.17400 42.76100 1.000 226.58272 677 LYS A C 1
ATOM 7818 O O . LYS A 1 539 ? -54.37100 -47.36100 43.27600 1.000 220.22024 677 LYS A O 1
ATOM 7822 N N . PHE A 1 540 ? -52.67000 -45.97400 42.76000 1.000 222.27194 678 PHE A N 1
ATOM 7823 C CA . PHE A 1 540 ? -53.25700 -44.82000 43.45700 1.000 207.84418 678 PHE A CA 1
ATOM 7824 C C . PHE A 1 540 ? -53.65100 -43.61400 42.60000 1.000 220.27211 678 PHE A C 1
ATOM 7825 O O . PHE A 1 540 ? -54.34200 -42.71600 43.08300 1.000 212.87221 678 PHE A O 1
ATOM 7829 N N . ARG A 1 541 ? -53.17700 -43.55500 41.35600 1.000 221.33017 679 ARG A N 1
ATOM 7830 C CA . ARG A 1 541 ? -53.34600 -42.40800 40.45800 1.000 214.41748 679 ARG A CA 1
ATOM 7831 C C . ARG A 1 541 ? -52.71400 -41.14100 41.04500 1.000 222.90868 679 ARG A C 1
ATOM 7832 O O . ARG A 1 541 ? -53.15500 -40.01800 40.79100 1.000 212.05006 679 ARG A O 1
ATOM 7836 N N . LYS A 1 542 ? -51.64300 -41.35500 41.79700 1.000 253.32395 680 LYS A N 1
ATOM 7837 C CA . LYS A 1 542 ? -50.83800 -40.32600 42.43600 1.000 265.02479 680 LYS A CA 1
ATOM 7838 C C . LYS A 1 542 ? -49.38100 -40.52700 42.07900 1.000 256.11916 680 LYS A C 1
ATOM 7839 O O . LYS A 1 542 ? -48.97200 -41.63400 41.73700 1.000 260.19586 680 LYS A O 1
ATOM 7843 N N . TYR A 1 543 ? -48.60200 -39.47300 42.22600 1.000 230.12226 681 TYR A N 1
ATOM 7844 C CA . TYR A 1 543 ? -47.16200 -39.52700 42.03800 1.000 215.48211 681 TYR A CA 1
ATOM 7845 C C . TYR A 1 543 ? -46.44400 -39.03000 43.29800 1.000 226.51235 681 TYR A C 1
ATOM 7846 O O . TYR A 1 543 ? -46.05400 -37.86200 43.34900 1.000 235.35116 681 TYR A O 1
ATOM 7850 N N . PRO A 1 544 ? -46.31400 -39.86300 44.35000 1.000 246.34027 682 PRO A N 1
ATOM 7851 C CA . PRO A 1 544 ? -45.75400 -39.52500 45.63800 1.000 236.72072 682 PRO A CA 1
ATOM 7852 C C . PRO A 1 544 ? -44.28700 -39.26900 45.50600 1.000 217.63523 682 PRO A C 1
ATOM 7853 O O . PRO A 1 544 ? -43.66700 -39.71200 44.53900 1.000 217.22535 682 PRO A O 1
ATOM 7864 N N . ALA A 1 545 ? -43.71700 -38.52600 46.43500 1.000 201.18643 683 ALA A N 1
ATOM 7865 C CA . ALA A 1 545 ? -42.27700 -38.37600 46.38700 1.000 186.50452 683 ALA A CA 1
ATOM 7866 C C . ALA A 1 545 ? -41.69300 -39.75500 46.60000 1.000 224.48406 683 ALA A C 1
ATOM 7867 O O . ALA A 1 545 ? -42.17300 -40.47100 47.48200 1.000 220.37352 683 ALA A O 1
ATOM 7874 N N . ILE A 1 546 ? -40.67800 -40.13300 45.82600 1.000 219.27051 684 ILE A N 1
ATOM 7875 C CA . ILE A 1 546 ? -40.07200 -41.44200 46.03200 1.000 232.58761 684 ILE A CA 1
ATOM 7876 C C . ILE A 1 546 ? -38.60000 -41.32400 46.29100 1.000 230.92636 684 ILE A C 1
ATOM 7877 O O . ILE A 1 546 ? -37.84100 -40.78800 45.47100 1.000 228.82728 684 ILE A O 1
ATOM 7881 N N . ILE A 1 547 ? -38.21700 -41.83600 47.43900 1.000 218.97830 685 ILE A N 1
ATOM 7882 C CA . ILE A 1 547 ? -36.84700 -41.79800 47.88000 1.000 180.31757 685 ILE A CA 1
ATOM 7883 C C . ILE A 1 547 ? -36.31800 -43.18900 48.01600 1.000 203.18056 685 ILE A C 1
ATOM 7884 O O . ILE A 1 547 ? -36.90500 -44.00900 48.72100 1.000 192.04153 685 ILE A O 1
ATOM 7888 N N . CYS A 1 548 ? -35.25100 -43.47700 47.30500 1.000 207.64393 686 CYS A N 1
ATOM 7889 C CA . CYS A 1 548 ? -34.69500 -44.79600 47.41000 1.000 213.96224 686 CYS A CA 1
ATOM 7890 C C . CYS A 1 548 ? -33.25000 -44.74200 47.80600 1.000 230.55078 686 CYS A C 1
ATOM 7891 O O . CYS A 1 548 ? -32.54600 -43.77900 47.49600 1.000 233.39246 686 CYS A O 1
ATOM 7895 N N . HIS A 1 549 ? -32.82200 -45.80200 48.46100 1.000 229.40058 687 HIS A N 1
ATOM 7896 C CA . HIS A 1 549 ? -31.44200 -45.94900 48.86900 1.000 222.40891 687 HIS A CA 1
ATOM 7897 C C . HIS A 1 549 ? -30.97400 -47.35100 48.53800 1.000 237.06013 687 HIS A C 1
ATOM 7898 O O . HIS A 1 549 ? -31.64800 -48.32000 48.89200 1.000 222.93464 687 HIS A O 1
ATOM 7902 N N . ALA A 1 550 ? -29.84500 -47.47000 47.86000 1.000 239.56820 688 ALA A N 1
ATOM 7903 C CA . ALA A 1 550 ? -29.32700 -48.79400 47.56000 1.000 251.63813 688 ALA A CA 1
ATOM 7904 C C . ALA A 1 550 ? -27.99500 -49.01200 48.24600 1.000 250.47576 688 ALA A C 1
ATOM 7905 O O . ALA A 1 550 ? -27.16400 -48.10600 48.34300 1.000 256.93398 688 ALA A O 1
ATOM 7912 N N . HIS A 1 551 ? -27.77600 -50.24800 48.65500 1.000 244.51324 689 HIS A N 1
ATOM 7913 C CA . HIS A 1 551 ? -26.55000 -50.65200 49.30100 1.000 220.60974 689 HIS A CA 1
ATOM 7914 C C . HIS A 1 551 ? -25.97300 -51.87600 48.61500 1.000 242.54663 689 HIS A C 1
ATOM 7915 O O . HIS A 1 551 ? -26.70500 -52.72700 48.10300 1.000 244.14607 689 HIS A O 1
ATOM 7919 N N . SER A 1 552 ? -24.65200 -51.95800 48.62600 1.000 248.02161 690 SER A N 1
ATOM 7920 C CA . SER A 1 552 ? -23.91000 -53.07800 48.06700 1.000 253.10125 690 SER A CA 1
ATOM 7921 C C . SER A 1 552 ? -22.85300 -53.54300 49.06000 1.000 264.91316 690 SER A C 1
ATOM 7922 O O . SER A 1 552 ? -21.72500 -53.86200 48.67900 1.000 256.17718 690 SER A O 1
ATOM 7926 N N . PHE A 1 553 ? -23.22500 -53.52500 50.33700 1.000 263.92071 691 PHE A N 1
ATOM 7927 C CA . PHE A 1 553 ? -22.32300 -53.87300 51.42100 1.000 266.03211 691 PHE A CA 1
ATOM 7928 C C . PHE A 1 553 ? -22.81800 -55.10700 52.16800 1.000 266.29589 691 PHE A C 1
ATOM 7929 O O . PHE A 1 553 ? -22.05900 -55.73900 52.90500 1.000 267.38274 691 PHE A O 1
#

CATH classification: 3.40.50.10710 (+1 more: 3.10.20.580)

Secondary structure (DSSP, 8-state):
----EEEEEEESBSSSS--EEEEEETTEEEEE----B---B-SS-B--EEE--HHHHHTTTTEEEEE--BSSHHHHTTHHHHHTT----EEE-HHHHHHHHHHHHHTT-GGGGGGEEE--TT--EEETTEEEEEEE---SSS-BEEEEEEETTEEEEE--S----SS-TTS----HHHHHHHHHH-EEEEEEE-TTTT--S-PPPGGGSHHHHHHHHHT--S-EEEE--TT-HHHHHHHHHHHHHTT-EEEEE-HHHHHHHHHHHHTTS----GGGEE-GGGGGGS-GGGEEEEE--STT-SHHHHHHHHHT-SSS----TT-EEEE-----SS-HHHHHHHHHHHHHTT-EEE-GGGSTTT---S--HHHHHHHHHHH-EEEEEEESB-HHHHHHHHHHHHHTT--GGGB----TTEEEEEETTEEEEEEE----EEEE-TTT--EEEHHHHHHHHHHHSS-EEEEEEEEETTTTEEEEEEEEEEESSS-HHHHHHHHHHHHHHHHHHHHTS-HHHHHSHHHHHHHHHHHHHHHHHHHHS---EEEEEEE--

Nearest PDB structures (foldseek):
  7pcr-assembly1_A-2  TM=1.002E+00  e=0.000E+00  Helicobacter pylori 26695
  8cgl-assembly1_A  TM=9.887E-01  e=0.000E+00  Helicobacter pylori B128
  3zq4-assembly1_A  TM=9.098E-01  e=8.755E-60  Bacillus subtilis subsp. subtilis str. 168
  7wnu-assembly1_B  TM=9.134E-01  e=2.981E-56  Mycobacterium tuberculosis H37Rv
  7wnt-assembly1_A  TM=8.962E-01  e=1.413E-54  Mycobacterium tuberculosis H37Rv

Radius of gyration: 28.58 Å; Cα contacts (8 Å, |Δi|>4): 1237; chains: 1; bounding box: 55×88×62 Å